Protein AF-A0A964KUC6-F1 (afdb_monomer)

Foldseek 3Di:
DDDDDDDDDDDDDDDPVVVVVVVVVVPDDDDDDDDDPPPPPDDDDDDDDDDDDDDDDDDDDDDDDDDDDDDPDDDADDDQDPDDPVQDDFKDKDFDPPDDDPDDLWTWIWIAGPVRDIDIDIDNDDDDDGHDDDDDPDDDDVPSLPDPPPPDDPQAQADQDQVVLLVVLVQQLVQLEKEWDWDWDDPFFPQTHTQWIKIWGDDLLFTDIHIYGVVRYPNLSVLQLQQPLSYAYQYEPCLVVLLNSCVPVVGFGNHYQYLQLLCQLVLVDNGQDPQNLCCVQNVDHADPPPVPDDSNDPPDDSVNSVNRRVNGRNRSSSCVVSCVVCVVLVNNVVSRVVRNVSSVVNSDDDQQLRQLVVQPPLVVDDQLLNLLSSLLSSVLVVVCNVVRGDSVVLPNSVLSSVCSVPPDPDLVSVCPRPRHDNVSSVPCVVVSSVSSVRSNVDGDDDPPPPPPLPCPDVPLLVVLLLQLQLLCQVSSHDSVSLDDSVLSSVVVSCLPPNDPVDDDPRSCCDDVNVVRGVVLSVCVSVVNWDWDQDCVGPSSIDIGD

Mean predicted aligned error: 16.0 Å

Solvent-accessible surface area (backbone atoms only — not comparable to full-atom values): 33025 Å² total; per-residue (Å²): 135,77,93,82,91,90,86,87,84,85,86,83,83,87,70,66,79,59,54,58,57,57,56,61,68,72,74,76,81,85,91,86,86,89,85,84,80,84,82,77,83,83,79,80,88,82,88,78,84,88,88,86,89,85,90,84,83,85,88,85,83,85,79,83,81,90,77,89,76,94,68,100,64,84,76,89,73,91,74,73,75,96,64,65,94,86,70,87,68,77,57,57,71,44,70,56,91,85,72,83,67,98,83,58,80,58,49,52,35,37,39,43,39,87,87,71,50,75,50,78,48,78,43,77,76,89,80,94,75,87,71,82,91,78,86,79,93,69,73,99,61,94,69,78,68,68,67,82,78,76,91,75,75,75,80,77,50,68,42,62,52,58,70,56,45,53,49,49,31,52,50,28,61,75,51,34,28,33,18,45,44,73,41,63,49,53,85,77,28,51,66,58,46,68,30,34,42,26,37,13,28,68,48,56,92,65,45,50,58,34,37,34,33,51,87,66,25,77,55,58,64,52,52,55,44,41,45,30,80,74,24,37,37,37,27,66,66,45,69,62,56,45,42,47,40,18,67,78,68,72,39,36,50,58,33,46,46,35,53,23,59,45,37,20,68,70,53,63,42,85,74,47,49,68,56,60,50,41,28,72,74,60,70,43,84,65,83,74,86,51,82,90,56,75,59,79,53,79,81,74,50,75,62,47,53,50,49,50,36,54,67,13,55,52,45,46,48,47,46,59,51,49,51,52,55,26,52,79,67,73,40,43,70,52,44,48,51,51,27,43,52,56,27,54,64,30,56,54,81,79,54,42,67,55,48,28,78,74,36,90,70,50,89,79,48,55,61,44,31,38,9,12,33,25,35,41,33,19,50,42,45,53,49,16,59,74,69,37,26,37,50,59,79,73,49,31,64,69,42,49,49,51,43,26,73,55,68,53,90,45,71,68,55,48,54,67,39,73,80,56,52,70,69,48,34,74,74,41,37,69,64,47,46,54,29,32,52,51,9,45,76,59,36,65,89,69,70,87,75,56,74,76,70,68,87,68,71,64,60,57,61,50,52,52,50,48,52,39,47,26,41,18,52,78,63,44,35,63,43,71,82,52,46,49,75,62,53,52,52,52,52,51,42,39,70,76,76,43,61,82,92,57,83,70,98,42,69,37,67,34,75,63,31,16,76,61,36,28,50,62,47,52,36,38,75,71,66,64,34,45,84,41,82,31,86,88,39,97,52,42,41,45,79,47,113

Sequence (545 aa):
MELDHLFRVAVVSHPLARLEREVRMRLERPAAGELDAERLAAQLHRGGRGVRGRRRRAGTPLRLDRRVEEEGRPVECHVPLAIDPFDLHEADVAPRSDEVGEDDDRHRLVARFESGRVCEFVEHTVSVGRIRLSSRRGRNNPRCYRQIVTLIQPQPALVTDPSEVESIAREIRASGWFALDLEFMTEGRYIPELSLVQVGWGDIEVPRVAAVDPLKVDVQPIVDLVGDPEVEVIIHSAQADLALIGGQFSTRGTRVFDTQIAGAFLGWGEQIGYGALVDRLCGIHLDKGAQFTEWSRRPLSEEQIRYALDDVRYLPLAWRTLHKELEERGRLAWVEEECYALAEQWAERTPPEEMYRRVRGWNGLKRRSLGALRAVAAWREIESRRANRPPSWLMNDRTLLELCRRPPQTADEFAAIRGLGEGTAQRYGRVILEAVARGVEGPPEMDENAPHLPNLGQAWPAVLSGIVQARCREADIAARFVATRRDIDDVIAWWLIGDRTQEPPLPLLAGWRRYLAGQDILDWLAGETAVVVDPDTEAGLRINR

Nearest PDB structures (foldseek):
  1yt3-assembly1_A  TM=8.884E-01  e=8.357E-22  Escherichia coli
  4nlc-assembly1_A  TM=6.730E-01  e=4.007E-14  Trypanosoma brucei brucei TREU927
  4nlb-assembly1_A  TM=6.645E-01  e=2.378E-14  Trypanosoma brucei brucei TREU927
  9f7d-assembly1_A-2  TM=8.667E-01  e=7.140E-09  Rhodococcus ruber
  7mpr-assembly2_B  TM=8.218E-01  e=2.749E-07  Brucella melitensis

Secondary structure (DSSP, 8-state):
--------------SHHHHHHHHHHSS---------STT---------------------------------PPP---------TT----EEEEE-TT---TT---EEEEEEETTS-EEEEEESS----------------TTTT---------S--EE--HHHHHHHHHHHHHHTEEEEEEEEE-TT-SS-EEEEEEEEEE-SSSEEEEEE-TTTS--HHHHGGGG-TTSEEEESSTHHHHHHHHHHH-PPPSSEEEHHHHHHHTTS-TT--HHHHHHHHH------TTTTS-TT-SSPPHHHHHHHHHHHHSHHHHHHHHHHHHHHTT-HHHHHHHHHHHHHHTTSPPPGGGGGGGSTTGGG--HHHHHHHHHHHHHHHHHHHHHT--HHHH--HHHHHHHHHS---SHHHHHTSTT--HHHHHHHHHHHHHHHHHHHHS-----TTS------TTHHHHHHHHHHHHHHHHTT--HHHH--HHHHHHHHHHHHHS-TTS----GGGSHHHIIIIIHHHHHHHTTS-EEEE-TTSTTSEEEE-

Radius of gyration: 32.78 Å; Cα contacts (8 Å, |Δi|>4): 696; chains: 1; bounding box: 101×90×71 Å

pLDDT: mean 74.13, std 27.91, range [21.22, 98.62]

Structure (mmCIF, N/CA/C/O backbone):
data_AF-A0A964KUC6-F1
#
_entry.id   AF-A0A964KUC6-F1
#
loop_
_atom_site.group_PDB
_atom_site.id
_atom_site.type_symbol
_atom_site.label_atom_id
_atom_site.label_alt_id
_atom_site.label_comp_id
_atom_site.label_asym_id
_atom_site.label_entity_id
_atom_site.label_seq_id
_atom_site.pdbx_PDB_ins_code
_atom_site.Cartn_x
_atom_site.Cartn_y
_atom_site.Cartn_z
_atom_site.occupancy
_atom_site.B_iso_or_equiv
_atom_site.auth_seq_id
_atom_site.auth_comp_id
_atom_site.auth_asym_id
_atom_site.auth_atom_id
_atom_site.pdbx_PDB_model_num
ATOM 1 N N . MET A 1 1 ? -3.787 -61.571 3.037 1.00 29.44 1 MET A N 1
ATOM 2 C CA . MET A 1 1 ? -3.012 -60.467 3.627 1.00 29.44 1 MET A CA 1
ATOM 3 C C . MET A 1 1 ? -3.430 -59.209 2.882 1.00 29.44 1 MET A C 1
ATOM 5 O O . MET A 1 1 ? -2.848 -58.919 1.849 1.00 29.44 1 MET A O 1
ATOM 9 N N . GLU A 1 2 ? -4.665 -58.741 3.105 1.00 25.22 2 GLU A N 1
ATOM 10 C CA . GLU A 1 2 ? -5.035 -57.741 4.148 1.00 25.22 2 GLU A CA 1
ATOM 11 C C . GLU A 1 2 ? -4.363 -56.394 3.809 1.00 25.22 2 GLU A C 1
ATOM 13 O O . GLU A 1 2 ? -3.142 -56.331 3.823 1.00 25.22 2 GLU A O 1
ATOM 18 N N . LEU A 1 3 ? -5.017 -55.304 3.376 1.00 21.30 3 LEU A N 1
ATOM 19 C CA . LEU A 1 3 ? -6.366 -54.764 3.627 1.00 21.30 3 LEU A CA 1
ATOM 20 C C . LEU A 1 3 ? -6.738 -54.751 5.111 1.00 21.30 3 LEU A C 1
ATOM 22 O O . LEU A 1 3 ? -7.526 -55.581 5.538 1.00 21.30 3 LEU A O 1
ATOM 26 N N . ASP A 1 4 ? -6.179 -53.793 5.857 1.00 22.70 4 ASP A N 1
ATOM 27 C CA . ASP A 1 4 ? -6.908 -53.082 6.911 1.00 22.70 4 ASP A CA 1
ATOM 28 C C . ASP A 1 4 ? -6.177 -51.797 7.352 1.00 22.70 4 ASP A C 1
ATOM 30 O O . ASP A 1 4 ? -4.951 -51.742 7.393 1.00 22.70 4 ASP A O 1
ATOM 34 N N . HIS A 1 5 ? -6.977 -50.782 7.698 1.00 23.53 5 HIS A N 1
ATOM 35 C CA . HIS A 1 5 ? -6.638 -49.483 8.312 1.00 23.53 5 HIS A CA 1
ATOM 36 C C . HIS A 1 5 ? -6.163 -48.318 7.421 1.00 23.53 5 HIS A C 1
ATOM 38 O O . HIS A 1 5 ? -4.984 -47.990 7.365 1.00 23.53 5 HIS A O 1
ATOM 44 N N . LEU A 1 6 ? -7.127 -47.567 6.864 1.00 22.84 6 LEU A N 1
ATOM 45 C CA . LEU A 1 6 ? -7.476 -46.212 7.353 1.00 22.84 6 LEU A CA 1
ATOM 46 C C . LEU A 1 6 ? -8.634 -45.618 6.524 1.00 22.84 6 LEU A C 1
ATOM 48 O O . LEU A 1 6 ? -8.445 -44.923 5.532 1.00 22.84 6 LEU A O 1
ATOM 52 N N . PHE A 1 7 ? -9.859 -45.904 6.974 1.00 21.22 7 PHE A N 1
ATOM 53 C CA . PHE A 1 7 ? -11.097 -45.224 6.589 1.00 21.22 7 PHE A CA 1
ATOM 54 C C . PHE A 1 7 ? -11.615 -44.437 7.799 1.00 21.22 7 PHE A C 1
ATOM 56 O O . PHE A 1 7 ? -11.795 -45.028 8.865 1.00 21.22 7 PHE A O 1
ATOM 63 N N . ARG A 1 8 ? -11.858 -43.133 7.606 1.00 21.38 8 ARG A N 1
ATOM 64 C CA . ARG A 1 8 ? -12.810 -42.207 8.276 1.00 21.38 8 ARG A CA 1
ATOM 65 C C . ARG A 1 8 ? -12.342 -40.800 7.875 1.00 21.38 8 ARG A C 1
ATOM 67 O O . ARG A 1 8 ? -11.329 -40.351 8.380 1.00 21.38 8 ARG A O 1
ATOM 74 N N . VAL A 1 9 ? -12.919 -40.172 6.850 1.00 22.20 9 VAL A N 1
ATOM 75 C CA . VAL A 1 9 ? -14.059 -39.244 6.990 1.00 22.20 9 VAL A CA 1
ATOM 76 C C . VAL A 1 9 ? -15.061 -39.432 5.841 1.00 22.20 9 VAL A C 1
ATOM 78 O O . VAL A 1 9 ? -14.691 -39.646 4.691 1.00 22.20 9 VAL A O 1
ATOM 81 N N . ALA A 1 10 ? -16.345 -39.407 6.196 1.00 23.27 10 ALA A N 1
ATOM 82 C CA . ALA A 1 10 ? -17.481 -39.748 5.356 1.00 23.27 10 ALA A CA 1
ATOM 83 C C . ALA A 1 10 ? -17.838 -38.673 4.315 1.00 23.27 10 ALA A C 1
ATOM 85 O O . ALA A 1 10 ? -17.868 -37.479 4.596 1.00 23.27 10 ALA A O 1
ATOM 86 N N . VAL A 1 11 ? -18.197 -39.167 3.131 1.00 22.00 11 VAL A N 1
ATOM 87 C CA . VAL A 1 11 ? -18.900 -38.488 2.041 1.00 22.00 11 VAL A CA 1
ATOM 88 C C . VAL A 1 11 ? -20.377 -38.322 2.402 1.00 22.00 11 VAL A C 1
ATOM 90 O O . VAL A 1 11 ? -21.022 -39.317 2.727 1.00 22.00 11 VAL A O 1
ATOM 93 N N . VAL A 1 12 ? -20.937 -37.119 2.219 1.00 23.33 12 VAL A N 1
ATOM 94 C CA . VAL A 1 12 ? -22.365 -36.928 1.898 1.00 23.33 12 VAL A CA 1
ATOM 95 C C . VAL A 1 12 ? -22.532 -35.797 0.855 1.00 23.33 12 VAL A C 1
ATOM 97 O O . VAL A 1 12 ? -22.615 -34.626 1.188 1.00 23.33 12 VAL A O 1
ATOM 100 N N . SER A 1 13 ? -22.604 -36.210 -0.417 1.00 25.42 13 SER A N 1
ATOM 101 C CA . SER A 1 13 ? -23.615 -35.825 -1.435 1.00 25.42 13 SER A CA 1
ATOM 102 C C . SER A 1 13 ? -23.717 -34.399 -2.041 1.00 25.42 13 SER A C 1
ATOM 104 O O . SER A 1 13 ? -24.430 -33.544 -1.538 1.00 25.42 13 SER A O 1
ATOM 106 N N . HIS A 1 14 ? -23.180 -34.261 -3.267 1.00 25.75 14 HIS A N 1
ATOM 107 C CA . HIS A 1 14 ? -23.855 -33.857 -4.532 1.00 25.75 14 HIS A CA 1
ATOM 108 C C . HIS A 1 14 ? -24.700 -32.554 -4.642 1.00 25.75 14 HIS A C 1
ATOM 110 O O . HIS A 1 14 ? -25.848 -32.528 -4.200 1.00 25.75 14 HIS A O 1
ATOM 116 N N . PRO A 1 15 ? -24.273 -31.621 -5.530 1.00 27.78 15 PRO A N 1
ATOM 117 C CA . PRO A 1 15 ? -25.195 -30.814 -6.353 1.00 27.78 15 PRO A CA 1
ATOM 118 C C . PRO A 1 15 ? -25.015 -30.959 -7.885 1.00 27.78 15 PRO A C 1
ATOM 120 O O . PRO A 1 15 ? -25.856 -30.483 -8.647 1.00 27.78 15 PRO A O 1
ATOM 123 N N . LEU A 1 16 ? -23.977 -31.648 -8.375 1.00 30.06 16 LEU A N 1
ATOM 124 C CA . LEU A 1 16 ? -23.630 -31.648 -9.811 1.00 30.06 16 LEU A CA 1
ATOM 125 C C . LEU A 1 16 ? -24.612 -32.431 -10.709 1.00 30.06 16 LEU A C 1
ATOM 127 O O . LEU A 1 16 ? -24.919 -31.996 -11.816 1.00 30.06 16 LEU A O 1
ATOM 131 N N . ALA A 1 17 ? -25.218 -33.515 -10.215 1.00 31.97 17 ALA A N 1
ATOM 132 C CA . ALA A 1 17 ? -26.141 -34.337 -11.013 1.00 31.97 17 ALA A CA 1
ATOM 133 C C . ALA A 1 17 ? -27.547 -33.720 -11.216 1.00 31.97 17 ALA A C 1
ATOM 135 O O . ALA A 1 17 ? -28.351 -34.248 -11.994 1.00 31.97 17 ALA A O 1
ATOM 136 N N . ARG A 1 18 ? -27.875 -32.626 -10.508 1.00 31.58 18 ARG A N 1
ATOM 137 C CA . ARG A 1 18 ? -29.154 -31.902 -10.654 1.00 31.58 18 ARG A CA 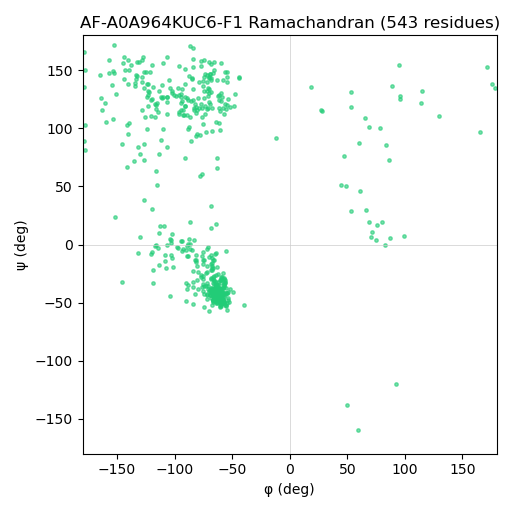1
ATOM 138 C C . ARG A 1 18 ? -29.063 -30.822 -11.737 1.00 31.58 18 ARG A C 1
ATOM 140 O O . ARG A 1 18 ? -30.011 -30.671 -12.502 1.00 31.58 18 ARG A O 1
ATOM 147 N N . LEU A 1 19 ? -27.899 -30.180 -11.869 1.00 31.95 19 LEU A N 1
ATOM 148 C CA . LEU A 1 19 ? -27.632 -29.163 -12.889 1.00 31.95 19 LEU A CA 1
ATOM 149 C C . LEU A 1 19 ? -27.612 -29.764 -14.307 1.00 31.95 19 LEU A C 1
ATOM 151 O O . LEU A 1 19 ? -28.225 -29.218 -15.222 1.00 31.95 19 LEU A O 1
ATOM 155 N N . GLU A 1 20 ? -27.010 -30.946 -14.483 1.00 32.91 20 GLU A N 1
ATOM 156 C CA . GLU A 1 20 ? -26.969 -31.624 -15.790 1.00 32.91 20 GLU A CA 1
ATOM 157 C C . GLU A 1 20 ? -28.355 -32.069 -16.285 1.00 32.91 20 GLU A C 1
ATOM 159 O O . GLU A 1 20 ? -28.623 -32.056 -17.487 1.00 32.91 20 GLU A O 1
ATOM 164 N N . ARG A 1 21 ? -29.279 -32.418 -15.379 1.00 32.03 21 ARG A N 1
ATOM 165 C CA . ARG A 1 21 ? -30.655 -32.796 -15.751 1.00 32.03 21 ARG A CA 1
ATOM 166 C C . ARG A 1 21 ? -31.524 -31.596 -16.131 1.00 32.03 21 ARG A C 1
ATOM 168 O O . ARG A 1 21 ? -32.420 -31.738 -16.960 1.00 32.03 21 ARG A O 1
ATOM 175 N N . GLU A 1 22 ? -31.255 -30.429 -15.558 1.00 32.97 22 GLU A N 1
ATOM 176 C CA . GLU A 1 22 ? -32.034 -29.207 -15.783 1.00 32.97 22 GLU A CA 1
ATOM 177 C C . GLU A 1 22 ? -31.579 -28.456 -17.046 1.00 32.97 22 GLU A C 1
ATOM 179 O O . GLU A 1 22 ? -32.408 -27.921 -17.785 1.00 32.97 22 GLU A O 1
ATOM 184 N N . VAL A 1 23 ? -30.283 -28.533 -17.374 1.00 34.16 23 VAL A N 1
ATOM 185 C CA . VAL A 1 23 ? -29.722 -28.048 -18.647 1.00 34.16 23 VAL A CA 1
ATOM 186 C C . VAL A 1 23 ? -30.148 -28.941 -19.819 1.00 34.16 23 VAL A C 1
ATOM 188 O O . VAL A 1 23 ? -30.515 -28.433 -20.879 1.00 34.16 23 VAL A O 1
ATOM 191 N N . ARG A 1 24 ? -30.218 -30.266 -19.625 1.00 31.72 24 ARG A N 1
ATOM 192 C CA . ARG A 1 24 ? -30.642 -31.204 -20.680 1.00 31.72 24 ARG A CA 1
ATOM 193 C C . ARG A 1 24 ? -32.146 -31.155 -20.985 1.00 31.72 24 ARG A C 1
ATOM 195 O O . ARG A 1 24 ? -32.537 -31.451 -22.105 1.00 31.72 24 ARG A O 1
ATOM 202 N N . MET A 1 25 ? -32.989 -30.722 -20.039 1.00 33.19 25 MET A N 1
ATOM 203 C CA . MET A 1 25 ? -34.431 -30.522 -20.280 1.00 33.19 25 MET A CA 1
ATOM 204 C C . MET A 1 25 ? -34.782 -29.192 -20.968 1.00 33.19 25 MET A C 1
ATOM 206 O O . MET A 1 25 ? -35.896 -29.057 -21.471 1.00 33.19 25 MET A O 1
ATOM 210 N N . ARG A 1 26 ? -33.869 -28.210 -21.015 1.00 33.84 26 ARG A N 1
ATOM 211 C CA . ARG A 1 26 ? -34.127 -26.887 -21.621 1.00 33.84 26 ARG A CA 1
ATOM 212 C C . ARG A 1 26 ? -33.622 -26.725 -23.058 1.00 33.84 26 ARG A C 1
ATOM 214 O O . ARG A 1 26 ? -33.881 -25.684 -23.653 1.00 33.84 26 ARG A O 1
ATOM 221 N N . LEU A 1 27 ? -32.961 -27.734 -23.630 1.00 31.56 27 LEU A N 1
ATOM 222 C CA . LEU A 1 27 ? -32.338 -27.648 -24.961 1.00 31.56 27 LEU A CA 1
ATOM 223 C C . LEU A 1 27 ? -32.961 -28.549 -26.043 1.00 31.56 27 LEU A C 1
ATOM 225 O O . LEU A 1 27 ? -32.443 -28.598 -27.153 1.00 31.56 27 LEU A O 1
ATOM 229 N N . GLU A 1 28 ? -34.109 -29.187 -25.795 1.00 31.33 28 GLU A N 1
ATOM 230 C CA . GLU A 1 28 ? -34.818 -29.966 -26.825 1.00 31.33 28 GLU A CA 1
ATOM 231 C C . GLU A 1 28 ? -36.320 -29.636 -26.888 1.00 31.33 28 GLU A C 1
ATOM 233 O O . GLU A 1 28 ? -37.143 -30.357 -26.329 1.00 31.33 28 GLU A O 1
ATOM 238 N N . ARG A 1 29 ? -36.699 -28.573 -27.618 1.00 31.30 29 ARG A N 1
ATOM 239 C CA . ARG A 1 29 ? -37.968 -28.516 -28.380 1.00 31.30 29 ARG A CA 1
ATOM 240 C C . ARG A 1 29 ? -37.848 -27.600 -29.613 1.00 31.30 29 ARG A C 1
ATOM 242 O O . ARG A 1 29 ? -37.441 -26.452 -29.454 1.00 31.30 29 ARG A O 1
ATOM 249 N N . PRO A 1 30 ? -38.239 -28.063 -30.818 1.00 30.89 30 PRO A N 1
ATOM 250 C CA . PRO A 1 30 ? -38.315 -27.235 -32.019 1.00 30.89 30 PRO A CA 1
ATOM 251 C C . PRO A 1 30 ? -39.645 -26.463 -32.117 1.00 30.89 30 PRO A C 1
ATOM 253 O O . PRO A 1 30 ? -40.648 -26.821 -31.498 1.00 30.89 30 PRO A O 1
ATOM 256 N N . ALA A 1 31 ? -39.624 -25.399 -32.920 1.00 33.69 31 ALA A N 1
ATOM 257 C CA . ALA A 1 31 ? -40.726 -24.486 -33.219 1.00 33.69 31 ALA A CA 1
ATOM 258 C C . ALA A 1 31 ? -41.887 -25.121 -34.017 1.00 33.69 31 ALA A C 1
ATOM 260 O O . ALA A 1 31 ? -41.629 -25.941 -34.893 1.00 33.69 31 ALA A O 1
ATOM 261 N N . ALA A 1 32 ? -43.129 -24.664 -33.770 1.00 27.91 32 ALA A N 1
ATOM 262 C CA . ALA A 1 32 ? -44.198 -24.425 -34.765 1.00 27.91 32 ALA A CA 1
ATOM 263 C C . ALA A 1 32 ? -45.529 -23.990 -34.098 1.00 27.91 32 ALA A C 1
ATOM 265 O O . ALA A 1 32 ? -45.952 -24.616 -33.128 1.00 27.91 32 ALA A O 1
ATOM 266 N N . GLY A 1 33 ? -46.227 -23.002 -34.683 1.00 28.25 33 GLY A N 1
ATOM 267 C CA . GLY A 1 33 ? -47.695 -22.869 -34.587 1.00 28.25 33 GLY A CA 1
ATOM 268 C C . GLY A 1 33 ? -48.249 -21.500 -34.168 1.00 28.25 33 GLY A C 1
ATOM 269 O O . GLY A 1 33 ? -48.119 -21.106 -33.017 1.00 28.25 33 GLY A O 1
ATOM 270 N N . GLU A 1 34 ? -48.901 -20.817 -35.111 1.00 28.23 34 GLU A N 1
ATOM 271 C CA . GLU A 1 34 ? -49.606 -19.527 -35.024 1.00 28.23 34 GLU A CA 1
ATOM 272 C C . GLU A 1 34 ? -50.767 -19.492 -34.008 1.00 28.23 34 GLU A C 1
ATOM 274 O O . GLU A 1 34 ? -51.383 -20.525 -33.757 1.00 28.23 34 GLU A O 1
ATOM 279 N N . LEU A 1 35 ? -51.123 -18.290 -33.514 1.00 26.59 35 LEU A N 1
ATOM 280 C CA . LEU A 1 35 ? -52.506 -17.761 -33.486 1.00 26.59 35 LEU A CA 1
ATOM 281 C C . LEU A 1 35 ? -52.569 -16.326 -32.904 1.00 26.59 35 LEU A C 1
ATOM 283 O O . LEU A 1 35 ? -52.504 -16.107 -31.699 1.00 26.59 35 LEU A O 1
ATOM 287 N N . ASP A 1 36 ? -52.715 -15.371 -33.825 1.00 28.52 36 ASP A N 1
ATOM 288 C CA . ASP A 1 36 ? -53.751 -14.323 -33.847 1.00 28.52 36 ASP A CA 1
ATOM 289 C C . ASP A 1 36 ? -53.854 -13.319 -32.670 1.00 28.52 36 ASP A C 1
ATOM 291 O O . ASP A 1 36 ? -54.658 -13.463 -31.749 1.00 28.52 36 ASP A O 1
ATOM 295 N N . ALA A 1 37 ? -53.089 -12.221 -32.764 1.00 27.67 37 ALA A N 1
ATOM 296 C CA . ALA A 1 37 ? -53.232 -11.020 -31.928 1.00 27.67 37 ALA A CA 1
ATOM 297 C C . ALA A 1 37 ? -53.714 -9.779 -32.719 1.00 27.67 37 ALA A C 1
ATOM 299 O O . ALA A 1 37 ? -53.647 -8.660 -32.211 1.00 27.67 37 ALA A O 1
ATOM 300 N N . GLU A 1 38 ? -54.254 -9.961 -33.933 1.00 29.58 38 GLU A N 1
ATOM 301 C CA . GLU A 1 38 ? -54.904 -8.888 -34.713 1.00 29.58 38 GLU A CA 1
ATOM 302 C C . GLU A 1 38 ? -56.402 -8.731 -34.396 1.00 29.58 38 GLU A C 1
ATOM 304 O O . GLU A 1 38 ? -57.088 -7.873 -34.951 1.00 29.58 38 GLU A O 1
ATOM 309 N N . ARG A 1 39 ? -56.919 -9.485 -33.418 1.00 29.17 39 ARG A N 1
ATOM 310 C CA . ARG A 1 39 ? -58.331 -9.441 -33.007 1.00 29.17 39 ARG A CA 1
ATOM 311 C C . ARG A 1 39 ? -58.628 -8.817 -31.647 1.00 29.17 39 ARG A C 1
ATOM 313 O O . ARG A 1 39 ? -59.751 -8.942 -31.164 1.00 29.17 39 ARG A O 1
ATOM 320 N N . LEU A 1 40 ? -57.688 -8.073 -31.059 1.00 28.59 40 LEU A N 1
ATOM 321 C CA . LEU A 1 40 ? -57.959 -7.291 -29.843 1.00 28.59 40 LEU A CA 1
ATOM 322 C C . LEU A 1 40 ? -57.593 -5.806 -29.963 1.00 28.59 40 LEU A C 1
ATOM 324 O O . LEU A 1 40 ? -57.161 -5.169 -29.008 1.00 28.59 40 LEU A O 1
ATOM 328 N N . ALA A 1 41 ? -57.843 -5.232 -31.138 1.00 26.25 41 ALA A N 1
ATOM 329 C CA . ALA A 1 41 ? -58.015 -3.797 -31.314 1.00 26.25 41 ALA A CA 1
ATOM 330 C C . ALA A 1 41 ? -59.464 -3.498 -31.726 1.00 26.25 41 ALA A C 1
ATOM 332 O O . ALA A 1 41 ? -59.724 -3.272 -32.898 1.00 26.25 41 ALA A O 1
ATOM 333 N N . ALA A 1 42 ? -60.415 -3.510 -30.782 1.00 25.05 42 ALA A N 1
ATOM 334 C CA . ALA A 1 42 ? -61.688 -2.780 -30.909 1.00 25.05 42 ALA A CA 1
ATOM 335 C C . ALA A 1 42 ? -62.560 -2.934 -29.655 1.00 25.05 42 ALA A C 1
ATOM 337 O O . ALA A 1 42 ? -63.518 -3.698 -29.656 1.00 25.05 42 ALA A O 1
ATOM 338 N N . GLN A 1 43 ? -62.291 -2.157 -28.604 1.00 25.98 43 GLN A N 1
ATOM 339 C CA . GLN A 1 43 ? -63.357 -1.670 -27.726 1.00 25.98 43 GLN A CA 1
ATOM 340 C C . GLN A 1 43 ? -62.884 -0.434 -26.943 1.00 25.98 43 GLN A C 1
ATOM 342 O O . GLN A 1 43 ? -62.148 -0.530 -25.973 1.00 25.98 43 GLN A O 1
ATOM 347 N N . LEU A 1 44 ? -63.405 0.715 -27.395 1.00 26.36 44 LEU A N 1
ATOM 348 C CA . LEU A 1 44 ? -63.749 1.908 -26.609 1.00 26.36 44 LEU A CA 1
ATOM 349 C C . LEU A 1 44 ? -62.565 2.827 -26.211 1.00 26.36 44 LEU A C 1
ATOM 351 O O . LEU A 1 44 ? -61.762 2.505 -25.352 1.00 26.36 44 LEU A O 1
ATOM 355 N N . HIS A 1 45 ? -62.317 3.952 -26.906 1.00 25.53 45 HIS A N 1
ATOM 356 C CA . HIS A 1 45 ? -63.005 5.261 -26.756 1.00 25.53 45 HIS A CA 1
ATOM 357 C C . HIS A 1 45 ? -63.013 5.766 -25.297 1.00 25.53 45 HIS A C 1
ATOM 359 O O . HIS A 1 45 ? -63.457 5.046 -24.422 1.00 25.53 45 HIS A O 1
ATOM 365 N N . ARG A 1 46 ? -62.668 7.005 -24.923 1.00 25.50 46 ARG A N 1
ATOM 366 C CA . ARG A 1 46 ? -62.514 8.304 -25.605 1.00 25.50 46 ARG A CA 1
ATOM 367 C C . ARG A 1 46 ? -62.023 9.321 -24.552 1.00 25.50 46 ARG A C 1
ATOM 369 O O . ARG A 1 46 ? -62.491 9.274 -23.423 1.00 25.50 46 ARG A O 1
ATOM 376 N N . GLY A 1 47 ? -61.261 10.326 -24.996 1.00 25.41 47 GLY A N 1
ATOM 377 C CA . GLY A 1 47 ? -61.194 11.675 -24.397 1.00 25.41 47 GLY A CA 1
ATOM 378 C C . GLY A 1 47 ? -60.146 11.861 -23.290 1.00 25.41 47 GLY A C 1
ATOM 379 O O . GLY A 1 47 ? -60.010 11.026 -22.418 1.00 25.41 47 GLY A O 1
ATOM 380 N N . GLY A 1 48 ? -59.358 12.932 -23.230 1.00 24.86 48 GLY A N 1
ATOM 381 C CA . GLY A 1 48 ? -59.253 14.148 -24.030 1.00 24.86 48 GLY A CA 1
ATOM 382 C C . GLY A 1 48 ? -58.278 15.125 -23.339 1.00 24.86 48 GLY A C 1
ATOM 383 O O . GLY A 1 48 ? -58.105 15.044 -22.132 1.00 24.86 48 GLY A O 1
ATOM 384 N N . ARG A 1 49 ? -57.636 15.996 -24.140 1.00 27.11 49 ARG A N 1
ATOM 385 C CA . ARG A 1 49 ? -57.106 17.365 -23.867 1.00 27.11 49 ARG A CA 1
ATOM 386 C C . ARG A 1 49 ? -56.693 17.671 -22.405 1.00 27.11 49 ARG A C 1
ATOM 388 O O . ARG A 1 49 ? -57.539 17.719 -21.532 1.00 27.11 49 ARG A O 1
ATOM 395 N N . GLY A 1 50 ? -55.427 17.932 -22.066 1.00 23.73 50 GLY A N 1
ATOM 396 C CA . GLY A 1 50 ? -54.624 19.099 -22.464 1.00 23.73 50 GLY A CA 1
ATOM 397 C C . GLY A 1 50 ? -54.664 20.191 -21.376 1.00 23.73 50 GLY A C 1
ATOM 398 O O . GLY A 1 50 ? -55.756 20.551 -20.975 1.00 23.73 50 GLY A O 1
ATOM 399 N N . VAL A 1 51 ? -53.509 20.705 -20.913 1.00 25.84 51 VAL A N 1
ATOM 400 C CA . VAL A 1 51 ? -53.249 22.101 -20.454 1.00 25.84 51 VAL A CA 1
ATOM 401 C C . VAL A 1 51 ? -51.771 22.248 -20.038 1.00 25.84 51 VAL A C 1
ATOM 403 O O . VAL A 1 51 ? -51.199 21.400 -19.359 1.00 25.84 51 VAL A O 1
ATOM 406 N N . ARG A 1 52 ? -51.155 23.356 -20.473 1.00 24.38 52 ARG A N 1
ATOM 407 C CA . ARG A 1 52 ? -49.800 23.824 -20.141 1.00 24.38 52 ARG A CA 1
ATOM 408 C C . ARG A 1 52 ? -49.777 24.628 -18.827 1.00 24.38 52 ARG A C 1
ATOM 410 O O . ARG A 1 52 ? -50.599 25.519 -18.659 1.00 24.38 52 ARG A O 1
ATOM 417 N N . GLY A 1 53 ? -48.699 24.458 -18.053 1.00 22.97 53 GLY A N 1
ATOM 418 C CA . GLY A 1 53 ? -47.895 25.557 -17.486 1.00 22.97 53 GLY A CA 1
ATOM 419 C C . GLY A 1 53 ? -48.180 26.046 -16.055 1.00 22.97 53 GLY A C 1
ATOM 420 O O . GLY A 1 53 ? -49.252 26.567 -15.780 1.00 22.97 53 GLY A O 1
ATOM 421 N N . ARG A 1 54 ? -47.141 26.052 -15.199 1.00 25.66 54 ARG A N 1
ATOM 422 C CA . ARG A 1 54 ? -46.554 27.263 -14.565 1.00 25.66 54 ARG A CA 1
ATOM 423 C C . ARG A 1 54 ? -45.408 26.919 -13.597 1.00 25.66 54 ARG A C 1
ATOM 425 O O . ARG A 1 54 ? -45.536 26.052 -12.745 1.00 25.66 54 ARG A O 1
ATOM 432 N N . ARG A 1 55 ? -44.312 27.682 -13.699 1.00 28.33 55 ARG A N 1
ATOM 433 C CA . ARG A 1 55 ? -43.275 27.841 -12.662 1.00 28.33 55 ARG A CA 1
ATOM 434 C C . ARG A 1 55 ? -43.846 28.614 -11.462 1.00 28.33 55 ARG A C 1
ATOM 436 O O . ARG A 1 55 ? -44.494 29.637 -11.683 1.00 28.33 55 ARG A O 1
ATOM 443 N N . ARG A 1 56 ? -43.485 28.236 -10.229 1.00 26.66 56 ARG A N 1
ATOM 444 C CA . ARG A 1 56 ? -43.375 29.154 -9.074 1.00 26.66 56 ARG A CA 1
ATOM 445 C C . ARG A 1 56 ? -42.208 28.763 -8.157 1.00 26.66 56 ARG A C 1
ATOM 447 O O . ARG A 1 56 ? -41.906 27.587 -7.999 1.00 26.66 56 ARG A O 1
ATOM 454 N N . ARG A 1 57 ? -41.542 29.801 -7.637 1.00 24.31 57 ARG A N 1
ATOM 455 C CA . ARG A 1 57 ? -40.392 29.812 -6.718 1.00 24.31 57 ARG A CA 1
ATOM 456 C C . ARG A 1 57 ? -40.831 29.675 -5.247 1.00 24.31 57 ARG A C 1
ATOM 458 O O . ARG A 1 57 ? -41.916 30.128 -4.907 1.00 24.31 57 ARG A O 1
ATOM 465 N N . ALA A 1 58 ? -39.911 29.111 -4.458 1.00 25.67 58 ALA A N 1
ATOM 466 C CA . ALA A 1 58 ? -39.537 29.303 -3.046 1.00 25.67 58 ALA A CA 1
ATOM 467 C C . ALA A 1 58 ? -40.481 29.989 -2.029 1.00 25.67 58 ALA A C 1
ATOM 469 O O . ALA A 1 58 ? -40.907 31.123 -2.232 1.00 25.67 58 ALA A O 1
ATOM 470 N N . GLY A 1 59 ? -40.566 29.360 -0.845 1.00 24.16 59 GLY A N 1
ATOM 471 C CA . GLY A 1 59 ? -40.557 30.044 0.456 1.00 24.16 59 GLY A CA 1
ATOM 472 C C . GLY A 1 59 ? -41.837 29.962 1.293 1.00 24.16 59 GLY A C 1
ATOM 473 O O . GLY A 1 59 ? -42.847 30.532 0.896 1.00 24.16 59 GLY A O 1
ATOM 474 N N . THR A 1 60 ? -41.703 29.415 2.514 1.00 23.08 60 THR A N 1
ATOM 475 C CA . THR A 1 60 ? -42.532 29.588 3.745 1.00 23.08 60 THR A CA 1
ATOM 476 C C . THR A 1 60 ? -43.278 28.314 4.223 1.00 23.08 60 THR A C 1
ATOM 478 O O . THR A 1 60 ? -43.873 27.624 3.395 1.00 23.08 60 THR A O 1
ATOM 481 N N . PRO A 1 61 ? -43.205 27.955 5.531 1.00 23.67 61 PRO A N 1
ATOM 482 C CA . PRO A 1 61 ? -43.413 26.590 6.023 1.00 23.67 61 PRO A CA 1
ATOM 483 C C . PRO A 1 61 ? -44.883 26.261 6.315 1.00 23.67 61 PRO A C 1
ATOM 485 O O . PRO A 1 61 ? -45.645 27.097 6.799 1.00 23.67 61 PRO A O 1
ATOM 488 N N . LEU A 1 62 ? -45.263 25.007 6.066 1.00 21.55 62 LEU A N 1
ATOM 489 C CA . LEU A 1 62 ? -46.555 24.455 6.468 1.00 21.55 62 LEU A CA 1
ATOM 490 C C . LEU A 1 62 ? -46.542 24.156 7.974 1.00 21.55 62 LEU A C 1
ATOM 492 O O . LEU A 1 62 ? -45.869 23.234 8.428 1.00 21.55 62 LEU A O 1
ATOM 496 N N . ARG A 1 63 ? -47.307 24.946 8.738 1.00 21.34 63 ARG A N 1
ATOM 497 C CA . ARG A 1 63 ? -47.821 24.568 10.062 1.00 21.34 63 ARG A CA 1
ATOM 498 C C . ARG A 1 63 ? -48.715 23.335 9.900 1.00 21.34 63 ARG A C 1
ATOM 500 O O . ARG A 1 63 ? -49.637 23.369 9.088 1.00 21.34 63 ARG A O 1
ATOM 507 N N . LEU A 1 64 ? -48.467 22.288 10.682 1.00 25.06 64 LEU A N 1
ATOM 508 C CA . LEU A 1 64 ? -49.408 21.183 10.856 1.00 25.06 64 LEU A CA 1
ATOM 509 C C . LEU A 1 64 ? -50.438 21.583 11.916 1.00 25.06 64 LEU A C 1
ATOM 511 O O . LEU A 1 64 ? -50.093 21.842 13.068 1.00 25.06 64 LEU A O 1
ATOM 515 N N . ASP A 1 65 ? -51.690 21.682 11.483 1.00 21.97 65 ASP A N 1
ATOM 516 C CA . ASP A 1 65 ? -52.851 21.914 12.335 1.00 21.97 65 ASP A CA 1
ATOM 517 C C . ASP A 1 65 ? -53.156 20.648 13.151 1.00 21.97 65 ASP A C 1
ATOM 519 O O . ASP A 1 65 ? -53.210 19.540 12.610 1.00 21.97 65 ASP A O 1
ATOM 523 N N . ARG A 1 66 ? -53.358 20.815 14.461 1.00 30.95 66 ARG A N 1
ATOM 524 C CA . ARG A 1 66 ? -53.805 19.756 15.373 1.00 30.95 66 ARG A CA 1
ATOM 525 C C . ARG A 1 66 ? -55.305 19.523 15.182 1.00 30.95 66 ARG A C 1
ATOM 527 O O . ARG A 1 66 ? -56.107 20.383 15.534 1.00 30.95 66 ARG A O 1
ATOM 534 N N . ARG A 1 67 ? -55.685 18.318 14.756 1.00 22.41 67 ARG A N 1
ATOM 535 C CA . ARG A 1 67 ? -56.941 17.673 15.168 1.00 22.41 67 ARG A CA 1
ATOM 536 C C . ARG A 1 67 ? -56.685 16.190 15.402 1.00 22.41 67 ARG A C 1
ATOM 538 O O . ARG A 1 67 ? -56.520 15.427 14.459 1.00 22.41 67 ARG A O 1
ATOM 545 N N . VAL A 1 68 ? -56.628 15.826 16.677 1.00 29.62 68 VAL A N 1
ATOM 546 C CA . VAL A 1 68 ? -56.815 14.455 17.146 1.00 29.62 68 VAL A CA 1
ATOM 547 C C . VAL A 1 68 ? -58.314 14.326 17.393 1.00 29.62 68 VAL A C 1
ATOM 549 O O . VAL A 1 68 ? -58.838 14.998 18.277 1.00 29.62 68 VAL A O 1
ATOM 552 N N . GLU A 1 69 ? -59.002 13.534 16.579 1.00 26.25 69 GLU A N 1
ATOM 553 C CA . GLU A 1 69 ? -60.302 12.973 16.949 1.00 26.25 69 GLU A CA 1
ATOM 554 C C . GLU A 1 69 ? -60.078 11.488 17.235 1.00 26.25 69 GLU A C 1
ATOM 556 O O . GLU A 1 69 ? -59.506 10.755 16.426 1.00 26.25 69 GLU A O 1
ATOM 561 N N . GLU A 1 70 ? -60.451 11.110 18.455 1.00 36.91 70 GLU A N 1
ATOM 562 C CA . GLU A 1 70 ? -60.467 9.757 18.990 1.00 36.91 70 GLU A CA 1
ATOM 563 C C . GLU A 1 70 ? -61.297 8.841 18.092 1.00 36.91 70 GLU A C 1
ATOM 565 O O . GLU A 1 70 ? -62.502 9.013 17.981 1.00 36.91 70 GLU A O 1
ATOM 570 N N . GLU A 1 71 ? -60.670 7.832 17.495 1.00 26.94 71 GLU A N 1
ATOM 571 C CA . GLU A 1 71 ? -61.327 6.584 17.106 1.00 26.94 71 GLU A CA 1
ATOM 572 C C . GLU A 1 71 ? -60.228 5.551 16.840 1.00 26.94 71 GLU A C 1
ATOM 574 O O . GLU A 1 71 ? -59.298 5.817 16.079 1.00 26.94 71 GLU A O 1
ATOM 579 N N . GLY A 1 72 ? -60.310 4.391 17.501 1.00 29.81 72 GLY A N 1
ATOM 580 C CA . GLY A 1 72 ? -59.299 3.325 17.534 1.00 29.81 72 GLY A CA 1
ATOM 581 C C . GLY A 1 72 ? -58.999 2.663 16.186 1.00 29.81 72 GLY A C 1
ATOM 582 O O . GLY A 1 72 ? -59.255 1.475 15.993 1.00 29.81 72 GLY A O 1
ATOM 583 N N . ARG A 1 73 ? -58.428 3.419 15.249 1.00 25.08 73 ARG A N 1
ATOM 584 C CA . ARG A 1 73 ? -57.843 2.908 14.013 1.00 25.08 73 ARG A CA 1
ATOM 585 C C . ARG A 1 73 ? -56.357 2.623 14.241 1.00 25.08 73 ARG A C 1
ATOM 587 O O . ARG A 1 73 ? -55.685 3.434 14.875 1.00 25.08 73 ARG A O 1
ATOM 594 N N . PRO A 1 74 ? -55.830 1.497 13.731 1.00 26.77 74 PRO A N 1
ATOM 595 C CA . PRO A 1 74 ? -54.404 1.218 13.805 1.00 26.77 74 PRO A CA 1
ATOM 596 C C . PRO A 1 74 ? -53.629 2.335 13.099 1.00 26.77 74 PRO A C 1
ATOM 598 O O . PRO A 1 74 ? -53.922 2.674 11.951 1.00 26.77 74 PRO A O 1
ATOM 601 N N . VAL A 1 75 ? -52.656 2.911 13.802 1.00 29.19 75 VAL A N 1
ATOM 602 C CA . VAL A 1 75 ? -51.692 3.847 13.224 1.00 29.19 75 VAL A CA 1
ATOM 603 C C . VAL A 1 75 ? -50.723 3.022 12.377 1.00 29.19 75 VAL A C 1
ATOM 605 O O . VAL A 1 75 ? -50.063 2.116 12.885 1.00 29.19 75 VAL A O 1
ATOM 608 N N . GLU A 1 76 ? -50.660 3.287 11.072 1.00 27.11 76 GLU A N 1
ATOM 609 C CA . GLU A 1 76 ? -49.608 2.726 10.220 1.00 27.11 76 GLU A CA 1
ATOM 610 C C . GLU A 1 76 ? -48.286 3.433 10.546 1.00 27.11 76 GLU A C 1
ATOM 612 O O . GLU A 1 76 ? -48.007 4.522 10.047 1.00 27.11 76 GLU A O 1
ATOM 617 N N . CYS A 1 77 ? -47.468 2.811 11.396 1.00 27.97 77 CYS A N 1
ATOM 618 C CA . CYS A 1 77 ? -46.078 3.210 11.593 1.00 27.97 77 CYS A CA 1
ATOM 619 C C . CYS A 1 77 ? -45.184 2.483 10.583 1.00 27.97 77 CYS A C 1
ATOM 621 O O . CYS A 1 77 ? -45.155 1.252 10.518 1.00 27.97 77 CYS A O 1
ATOM 623 N N . HIS A 1 78 ? -44.424 3.247 9.800 1.00 29.98 78 HIS A N 1
ATOM 624 C CA . HIS A 1 78 ? -43.365 2.706 8.956 1.00 29.98 78 HIS A CA 1
ATOM 625 C C . HIS A 1 78 ? -42.117 2.469 9.809 1.00 29.98 78 HIS A C 1
ATOM 627 O O . HIS A 1 78 ? -41.330 3.384 10.030 1.00 29.98 78 HIS A O 1
ATOM 633 N N . VAL A 1 79 ? -41.948 1.241 10.294 1.00 28.89 79 VAL A N 1
ATOM 634 C CA . VAL A 1 79 ? -40.723 0.815 10.981 1.00 28.89 79 VAL A CA 1
ATOM 635 C C . VAL A 1 79 ? -39.714 0.341 9.924 1.00 28.89 79 VAL A C 1
ATOM 637 O O . VAL A 1 79 ? -40.061 -0.538 9.128 1.00 28.89 79 VAL A O 1
ATOM 640 N N . PRO A 1 80 ? -38.492 0.900 9.858 1.00 27.67 80 PRO A N 1
ATOM 641 C CA . PRO A 1 80 ? -37.446 0.372 8.992 1.00 27.67 80 PRO A CA 1
ATOM 642 C C . PRO A 1 80 ? -36.967 -0.964 9.570 1.00 27.67 80 PRO A C 1
ATOM 644 O O . PRO A 1 80 ? -36.489 -1.031 10.698 1.00 27.67 80 PRO A O 1
ATOM 647 N N . LEU A 1 81 ? -37.142 -2.045 8.815 1.00 31.88 81 LEU A N 1
ATOM 648 C CA . LEU A 1 81 ? -36.784 -3.393 9.246 1.00 31.88 81 LEU A CA 1
ATOM 649 C C . LEU A 1 81 ? -35.643 -3.930 8.385 1.00 31.88 81 LEU A C 1
ATOM 651 O O . LEU A 1 81 ? -35.834 -4.210 7.203 1.00 31.88 81 LEU A O 1
ATOM 655 N N . ALA A 1 82 ? -34.482 -4.129 9.008 1.00 34.41 82 ALA A N 1
ATOM 656 C CA . ALA A 1 82 ? -33.598 -5.228 8.647 1.00 34.41 82 ALA A CA 1
ATOM 657 C C . ALA A 1 82 ? -34.136 -6.485 9.341 1.00 34.41 82 ALA A C 1
ATOM 659 O O . ALA A 1 82 ? -33.852 -6.736 10.508 1.00 34.41 82 ALA A O 1
ATOM 660 N N . ILE A 1 83 ? -34.975 -7.242 8.638 1.00 31.98 83 ILE A N 1
ATOM 661 C CA . ILE A 1 83 ? -35.304 -8.619 9.012 1.00 31.98 83 ILE A CA 1
ATOM 662 C C . ILE A 1 83 ? -35.024 -9.468 7.780 1.00 31.98 83 ILE A C 1
ATOM 664 O O . ILE A 1 83 ? -35.405 -9.109 6.662 1.00 31.98 83 ILE A O 1
ATOM 668 N N . ASP A 1 84 ? -34.361 -10.595 8.000 1.00 32.41 84 ASP A N 1
ATOM 669 C CA . ASP A 1 84 ? -34.405 -11.730 7.093 1.00 32.41 84 ASP A CA 1
ATOM 670 C C . ASP A 1 84 ? -35.880 -12.019 6.709 1.00 32.41 84 ASP A C 1
ATOM 672 O O . ASP A 1 84 ? -36.737 -12.100 7.594 1.00 32.41 84 ASP A O 1
ATOM 676 N N . PRO A 1 85 ? -36.243 -12.161 5.420 1.00 34.25 85 PRO A N 1
ATOM 677 C CA . PRO A 1 85 ? -37.618 -12.465 5.012 1.00 34.25 85 PRO A CA 1
ATOM 678 C C . PRO A 1 85 ? -38.229 -13.738 5.639 1.00 34.25 85 PRO A C 1
ATOM 680 O O . PRO A 1 85 ? -39.420 -13.978 5.429 1.00 34.25 85 PRO A O 1
ATOM 683 N N . PHE A 1 86 ? -37.469 -14.528 6.404 1.00 34.25 86 PHE A N 1
ATOM 684 C CA . PHE A 1 86 ? -37.946 -15.704 7.132 1.00 34.25 86 PHE A CA 1
ATOM 685 C C . PHE A 1 86 ? -38.395 -15.476 8.592 1.00 34.25 86 PHE A C 1
ATOM 687 O O . PHE A 1 86 ? -38.946 -16.411 9.164 1.00 34.25 86 PHE A O 1
ATOM 694 N N . ASP A 1 87 ? -38.263 -14.272 9.169 1.00 31.67 87 ASP A N 1
ATOM 695 C CA . ASP A 1 87 ? -38.500 -14.029 10.615 1.00 31.67 87 ASP A CA 1
ATOM 696 C C . ASP A 1 87 ? -39.628 -13.008 10.925 1.00 31.67 87 ASP A C 1
ATOM 698 O O . ASP A 1 87 ? -39.604 -12.279 11.916 1.00 31.67 87 ASP A O 1
ATOM 702 N N . LEU A 1 88 ? -40.648 -12.915 10.062 1.00 34.69 88 LEU A N 1
ATOM 703 C CA . LEU A 1 88 ? -41.775 -11.980 10.220 1.00 34.69 88 LEU A CA 1
ATOM 704 C C . LEU A 1 88 ? -42.958 -12.585 10.992 1.00 34.69 88 LEU A C 1
ATOM 706 O O . LEU A 1 88 ? -44.006 -12.840 10.396 1.00 34.69 88 LEU A O 1
ATOM 710 N N . HIS A 1 89 ? -42.842 -12.727 12.313 1.00 39.88 89 HIS A N 1
ATOM 711 C CA . HIS A 1 89 ? -43.999 -12.921 13.201 1.00 39.88 89 HIS A CA 1
ATOM 712 C C . HIS A 1 89 ? -43.941 -11.962 14.413 1.00 39.88 89 HIS A C 1
ATOM 714 O O . HIS A 1 89 ? -42.915 -11.343 14.665 1.00 39.88 89 HIS A O 1
ATOM 720 N N . GLU A 1 90 ? -45.106 -11.703 15.019 1.00 36.66 90 GLU A N 1
ATOM 721 C CA . GLU A 1 90 ? -45.485 -10.523 15.827 1.00 36.66 90 GLU A CA 1
ATOM 722 C C . GLU A 1 90 ? -44.435 -10.037 16.864 1.00 36.66 90 GLU A C 1
ATOM 724 O O . GLU A 1 90 ? -43.755 -10.835 17.499 1.00 36.66 90 GLU A O 1
ATOM 729 N N . ALA A 1 91 ? -44.328 -8.715 17.079 1.00 39.19 91 ALA A N 1
ATOM 730 C CA . ALA A 1 91 ? -43.489 -8.116 18.127 1.00 39.19 91 ALA A CA 1
ATOM 731 C C . ALA A 1 91 ? -44.342 -7.306 19.116 1.00 39.19 91 ALA A C 1
ATOM 733 O O . ALA A 1 91 ? -45.193 -6.514 18.697 1.00 39.19 91 ALA A O 1
ATOM 734 N N . ASP A 1 92 ? -44.080 -7.472 20.414 1.00 33.69 92 ASP A N 1
ATOM 735 C CA . ASP A 1 92 ? -44.719 -6.697 21.479 1.00 33.69 92 ASP A CA 1
ATOM 736 C C . ASP A 1 92 ? -43.843 -5.488 21.839 1.00 33.69 92 ASP A C 1
ATOM 738 O O . ASP A 1 92 ? -42.664 -5.618 22.186 1.00 33.69 92 ASP A O 1
ATOM 742 N N . VAL A 1 93 ? -44.429 -4.292 21.749 1.00 36.84 93 VAL A N 1
ATOM 743 C CA . VAL A 1 93 ? -43.773 -3.019 22.074 1.00 36.84 93 VAL A CA 1
ATOM 744 C C . VAL A 1 93 ? -44.397 -2.455 23.343 1.00 36.84 93 VAL A C 1
ATOM 746 O O . VAL A 1 93 ? -45.615 -2.288 23.415 1.00 36.84 93 VAL A O 1
ATOM 749 N N . ALA A 1 94 ? -43.564 -2.136 24.334 1.00 34.06 94 ALA A N 1
ATOM 750 C CA . ALA A 1 94 ? -44.006 -1.534 25.588 1.00 34.06 94 ALA A CA 1
ATOM 751 C C . ALA A 1 94 ? -43.117 -0.340 25.987 1.00 34.06 94 ALA A C 1
ATOM 753 O O . ALA A 1 94 ? -41.907 -0.357 25.733 1.00 34.06 94 ALA A O 1
ATOM 754 N N . PRO A 1 95 ? -43.685 0.702 26.624 1.00 36.62 95 PRO A N 1
ATOM 755 C CA . PRO A 1 95 ? -42.893 1.748 27.263 1.00 36.62 95 PRO A CA 1
ATOM 756 C C . PRO A 1 95 ? -42.060 1.164 28.410 1.00 36.62 95 PRO A C 1
ATOM 758 O O . PRO A 1 95 ? -42.522 0.293 29.149 1.00 36.62 95 PRO A O 1
ATOM 761 N N . ARG A 1 96 ? -40.820 1.641 28.563 1.00 37.59 96 ARG A N 1
ATOM 762 C CA . ARG A 1 96 ? -39.949 1.234 29.672 1.00 37.59 96 ARG A CA 1
ATOM 763 C C . ARG A 1 96 ? -40.481 1.868 30.965 1.00 37.59 96 ARG A C 1
ATOM 765 O O . ARG A 1 96 ? -40.533 3.088 31.068 1.00 37.59 96 ARG A O 1
ATOM 772 N N . SER A 1 97 ? -40.910 1.053 31.928 1.00 40.16 97 SER A N 1
ATOM 773 C CA . SER A 1 97 ? -41.695 1.492 33.096 1.00 40.16 97 SER A CA 1
ATOM 774 C C . SER A 1 97 ? -40.933 2.296 34.156 1.00 40.16 97 SER A C 1
ATOM 776 O O . SER A 1 97 ? -41.561 2.751 35.108 1.00 40.16 97 SER A O 1
ATOM 778 N N . ASP A 1 98 ? -39.619 2.494 34.011 1.00 39.56 98 ASP A N 1
ATOM 779 C CA . ASP A 1 98 ? -38.775 2.855 35.159 1.00 39.56 98 ASP A CA 1
ATOM 780 C C . ASP A 1 98 ? -38.105 4.240 35.066 1.00 39.56 98 ASP A C 1
ATOM 782 O O . ASP A 1 98 ? -37.445 4.651 36.014 1.00 39.56 98 ASP A O 1
ATOM 786 N N . GLU A 1 99 ? -38.296 5.008 33.988 1.00 40.16 99 GLU A N 1
ATOM 787 C CA . GLU A 1 99 ? -37.754 6.375 33.876 1.00 40.16 99 GLU A CA 1
ATOM 788 C C . GLU A 1 99 ? -38.703 7.286 33.082 1.00 40.16 99 GLU A C 1
ATOM 790 O O . GLU A 1 99 ? -38.568 7.455 31.872 1.00 40.16 99 GLU A O 1
ATOM 795 N N . VAL A 1 100 ? -39.670 7.895 33.772 1.00 37.66 100 VAL A N 1
ATOM 796 C CA . VAL A 1 100 ? -40.352 9.104 33.289 1.00 37.66 100 VAL A CA 1
ATOM 797 C C . VAL A 1 100 ? -39.919 10.236 34.214 1.00 37.66 100 VAL A C 1
ATOM 799 O O . VAL A 1 100 ? -40.504 10.447 35.272 1.00 37.66 100 VAL A O 1
ATOM 802 N N . GLY A 1 101 ? -38.823 10.908 33.862 1.00 37.66 101 GLY A N 1
ATOM 803 C CA . GLY A 1 101 ? -38.478 12.190 34.474 1.00 37.66 101 GLY A CA 1
ATOM 804 C C . GLY A 1 101 ? -39.455 13.252 33.973 1.00 37.66 101 GLY A C 1
ATOM 805 O O . GLY A 1 101 ? -39.737 13.295 32.779 1.00 37.66 101 GLY A O 1
ATOM 806 N N . GLU A 1 102 ? -39.977 14.084 34.873 1.00 38.53 102 GLU A N 1
ATOM 807 C CA . GLU A 1 102 ? -41.066 15.050 34.635 1.00 38.53 102 GLU A CA 1
ATOM 808 C C . GLU A 1 102 ? -40.766 16.189 33.625 1.00 38.53 102 GLU A C 1
ATOM 810 O O . GLU A 1 102 ? -41.499 17.170 33.615 1.00 38.53 102 GLU A O 1
ATOM 815 N N . ASP A 1 103 ? -39.750 16.100 32.752 1.00 39.16 103 ASP A N 1
ATOM 816 C CA . ASP A 1 103 ? -39.413 17.216 31.841 1.00 39.16 103 ASP A CA 1
ATOM 817 C C . ASP A 1 103 ? -38.742 16.834 30.495 1.00 39.16 103 ASP A C 1
ATOM 819 O O . ASP A 1 103 ? -38.059 17.658 29.887 1.00 39.16 103 ASP A O 1
ATOM 823 N N . ASP A 1 104 ? -38.910 15.604 29.985 1.00 39.22 104 ASP A N 1
ATOM 824 C CA . ASP A 1 104 ? -38.419 15.236 28.639 1.00 39.22 104 ASP A CA 1
ATOM 825 C C . ASP A 1 104 ? -39.541 14.592 27.797 1.00 39.22 104 ASP A C 1
ATOM 827 O O . ASP A 1 104 ? -40.018 13.502 28.109 1.00 39.22 104 ASP A O 1
ATOM 831 N N . ASP A 1 105 ? -39.947 15.252 26.701 1.00 38.06 105 ASP A N 1
ATOM 832 C CA . ASP A 1 105 ? -40.937 14.806 25.689 1.00 38.06 105 ASP A CA 1
ATOM 833 C C . ASP A 1 105 ? -40.422 13.604 24.844 1.00 38.06 105 ASP A C 1
ATOM 835 O O . ASP A 1 105 ? -40.668 13.485 23.637 1.00 38.06 105 ASP A O 1
ATOM 839 N N . ARG A 1 106 ? -39.628 12.716 25.449 1.00 38.56 106 ARG A N 1
ATOM 840 C CA . ARG A 1 106 ? -38.962 11.579 24.808 1.00 38.56 106 ARG A CA 1
ATOM 841 C C . ARG A 1 106 ? -39.314 10.296 25.541 1.00 38.56 106 ARG A C 1
ATOM 843 O O . ARG A 1 106 ? -38.838 10.035 26.641 1.00 38.56 106 ARG A O 1
ATOM 850 N N . HIS A 1 107 ? -40.113 9.450 24.900 1.00 42.03 107 HIS A N 1
ATOM 851 C CA . HIS A 1 107 ? -40.456 8.142 25.445 1.00 42.03 107 HIS A CA 1
ATOM 852 C C . HIS A 1 107 ? -39.458 7.087 24.961 1.00 42.03 107 HIS A C 1
ATOM 854 O O . HIS A 1 107 ? -39.236 6.937 23.757 1.00 42.03 107 HIS A O 1
ATOM 860 N N . ARG A 1 108 ? -38.867 6.338 25.903 1.00 42.34 108 ARG A N 1
ATOM 861 C CA . ARG A 1 108 ? -38.073 5.135 25.611 1.00 42.34 108 ARG A CA 1
ATOM 862 C C . ARG A 1 108 ? -39.001 3.931 25.450 1.00 42.34 108 ARG A C 1
ATOM 864 O O . ARG A 1 108 ? -39.691 3.537 26.393 1.00 42.34 108 ARG A O 1
ATOM 871 N N . LEU A 1 109 ? -39.003 3.347 24.258 1.00 42.88 109 LEU A N 1
ATOM 872 C CA . LEU A 1 109 ? -39.764 2.147 23.917 1.00 42.88 109 LEU A CA 1
ATOM 873 C C . LEU A 1 109 ? -38.830 0.943 23.834 1.00 42.88 109 LEU A C 1
ATOM 875 O O . LEU A 1 109 ? -37.720 1.050 23.312 1.00 42.88 109 LEU A O 1
ATOM 879 N N . VAL A 1 110 ? -39.305 -0.204 24.317 1.00 42.50 110 VAL A N 1
ATOM 880 C CA . VAL A 1 110 ? -38.610 -1.489 24.223 1.00 42.50 110 VAL A CA 1
ATOM 881 C C . VAL A 1 110 ? -39.456 -2.433 23.375 1.00 42.50 110 VAL A C 1
ATOM 883 O O . VAL A 1 110 ? -40.603 -2.721 23.720 1.00 42.50 110 VAL A O 1
ATOM 886 N N . ALA A 1 111 ? -38.891 -2.918 22.271 1.00 45.62 111 ALA A N 1
ATOM 887 C CA . ALA A 1 111 ? -39.487 -3.957 21.441 1.00 45.62 111 ALA A CA 1
ATOM 888 C C . ALA A 1 111 ? -38.856 -5.310 21.783 1.00 45.62 111 ALA A C 1
ATOM 890 O O . ALA A 1 111 ? -37.627 -5.439 21.779 1.00 45.62 111 ALA A O 1
ATOM 891 N N . ARG A 1 112 ? -39.691 -6.312 22.080 1.00 42.94 112 ARG A N 1
ATOM 892 C CA . ARG A 1 112 ? -39.257 -7.699 22.296 1.00 42.94 112 ARG A CA 1
ATOM 893 C C . ARG A 1 112 ? -39.779 -8.580 21.169 1.00 42.94 112 ARG A C 1
ATOM 895 O O . ARG A 1 112 ? -40.976 -8.596 20.893 1.00 42.94 112 ARG A O 1
ATOM 902 N N . PHE A 1 113 ? -38.868 -9.312 20.542 1.00 46.00 113 PHE A N 1
ATOM 903 C CA . PHE A 1 113 ? -39.179 -10.257 19.472 1.00 46.00 113 PHE A CA 1
ATOM 904 C C . PHE A 1 113 ? -39.305 -11.678 20.034 1.00 46.00 113 PHE A C 1
ATOM 906 O O . PHE A 1 113 ? -38.654 -12.008 21.028 1.00 46.00 113 PHE A O 1
ATOM 913 N N . GLU A 1 114 ? -40.082 -12.546 19.376 1.00 39.31 114 GLU A N 1
ATOM 914 C CA . GLU A 1 114 ? -40.206 -13.970 19.751 1.00 39.31 114 GLU A CA 1
ATOM 915 C C . GLU A 1 114 ? -38.851 -14.707 19.737 1.00 39.31 114 GLU A C 1
ATOM 917 O O . GLU A 1 114 ? -38.648 -15.651 20.497 1.00 39.31 114 GLU A O 1
ATOM 922 N N . SER A 1 115 ? -37.878 -14.216 18.957 1.00 40.84 115 SER A N 1
ATOM 923 C CA . SER A 1 115 ? -36.485 -14.691 18.935 1.00 40.84 115 SER A CA 1
ATOM 924 C C . SER A 1 115 ? -35.663 -14.328 20.185 1.00 40.84 115 SER A C 1
ATOM 926 O O . SER A 1 115 ? -34.489 -14.685 20.277 1.00 40.84 115 SER A O 1
ATOM 928 N N . GLY A 1 116 ? -36.241 -13.601 21.148 1.00 38.06 116 GLY A N 1
ATOM 929 C CA . GLY A 1 116 ? -35.577 -13.155 22.378 1.00 38.06 116 GLY A CA 1
ATOM 930 C C . GLY A 1 116 ? -34.735 -11.883 22.228 1.00 38.06 116 GLY A C 1
ATOM 931 O O . GLY A 1 116 ? -34.167 -11.411 23.214 1.00 38.06 116 GLY A O 1
ATOM 932 N N . ARG A 1 117 ? -34.665 -11.297 21.024 1.00 40.81 117 ARG A N 1
ATOM 933 C CA . ARG A 1 117 ? -33.980 -10.018 20.781 1.00 40.81 117 ARG A CA 1
ATOM 934 C C . ARG A 1 117 ? -34.751 -8.858 21.413 1.00 40.81 117 ARG A C 1
ATOM 936 O O . ARG A 1 117 ? -35.983 -8.837 21.401 1.00 40.81 117 ARG A O 1
ATOM 943 N N . VAL A 1 118 ? -34.009 -7.884 21.938 1.00 39.75 118 VAL A N 1
ATOM 944 C CA . VAL A 1 118 ? -34.547 -6.668 22.558 1.00 39.75 118 VAL A CA 1
ATOM 945 C C . VAL A 1 118 ? -33.946 -5.454 21.860 1.00 39.75 118 VAL A C 1
ATOM 947 O O . VAL A 1 118 ? -32.725 -5.352 21.760 1.00 39.75 118 VAL A O 1
ATOM 950 N N . CYS A 1 119 ? -34.791 -4.539 21.394 1.00 41.69 119 CYS A N 1
ATOM 951 C CA . CYS A 1 119 ? -34.360 -3.287 20.772 1.00 41.69 119 CYS A CA 1
ATOM 952 C C . CYS A 1 119 ? -34.971 -2.090 21.505 1.00 41.69 119 CYS A C 1
ATOM 954 O O . CYS A 1 119 ? -36.153 -2.119 21.854 1.00 41.69 119 CYS A O 1
ATOM 956 N N . GLU A 1 120 ? -34.175 -1.042 21.722 1.00 39.41 120 GLU A N 1
ATOM 957 C CA . GLU A 1 120 ? -34.614 0.194 22.375 1.00 39.41 120 GLU A CA 1
ATOM 958 C C . GLU A 1 120 ? -34.649 1.356 21.384 1.00 39.41 120 GLU A C 1
ATOM 960 O O . GLU A 1 120 ? -33.724 1.534 20.591 1.00 39.41 120 GLU A O 1
ATOM 965 N N . PHE A 1 121 ? -35.702 2.170 21.454 1.00 45.53 121 PHE A N 1
ATOM 966 C CA . PHE A 1 121 ? -35.875 3.340 20.594 1.00 45.53 121 PHE A CA 1
ATOM 967 C C . PHE A 1 121 ? -36.392 4.538 21.397 1.00 45.53 121 PHE A C 1
ATOM 969 O O . PHE A 1 121 ? -37.045 4.371 22.428 1.00 45.53 121 PHE A O 1
ATOM 976 N N . VAL A 1 122 ? -36.105 5.751 20.917 1.00 35.91 122 VAL A N 1
ATOM 977 C CA . VAL A 1 122 ? -36.566 7.013 21.517 1.00 35.91 122 VAL A CA 1
ATOM 978 C C . VAL A 1 122 ? -37.475 7.722 20.520 1.00 35.91 122 VAL A C 1
ATOM 980 O O . VAL A 1 122 ? -37.033 8.040 19.418 1.00 35.91 122 VAL A O 1
ATOM 983 N N . GLU A 1 123 ? -38.729 7.976 20.896 1.00 39.28 123 GLU A N 1
ATOM 984 C CA . GLU A 1 123 ? -39.715 8.631 20.028 1.00 39.28 123 GLU A CA 1
ATOM 985 C C . GLU A 1 123 ? -40.354 9.853 20.708 1.00 39.28 123 GLU A C 1
ATOM 987 O O . GLU A 1 123 ? -40.516 9.897 21.929 1.00 39.28 123 GLU A O 1
ATOM 992 N N . HIS A 1 124 ? -40.711 10.855 19.898 1.00 30.77 124 HIS A N 1
ATOM 993 C CA . HIS A 1 124 ? -41.268 12.139 20.341 1.00 30.77 124 HIS A CA 1
ATOM 994 C C . HIS A 1 124 ? -42.799 12.137 20.515 1.00 30.77 124 HIS A C 1
ATOM 996 O O . HIS A 1 124 ? -43.376 13.156 20.892 1.00 30.77 124 HIS A O 1
ATOM 1002 N N . THR A 1 125 ? -43.512 11.049 20.193 1.00 29.97 125 THR A N 1
ATOM 1003 C CA . THR A 1 125 ? -44.969 10.953 20.418 1.00 29.97 125 THR A CA 1
ATOM 1004 C C . THR A 1 125 ? -45.419 9.490 20.409 1.00 29.97 125 THR A C 1
ATOM 1006 O O . THR A 1 125 ? -45.226 8.806 19.413 1.00 29.97 125 THR A O 1
ATOM 1009 N N . VAL A 1 126 ? -46.029 8.998 21.494 1.00 30.86 126 VAL A N 1
ATOM 1010 C CA . VAL A 1 126 ? -46.480 7.594 21.602 1.00 30.86 126 VAL A CA 1
ATOM 1011 C C . VAL A 1 126 ? -47.967 7.473 21.268 1.00 30.86 126 VAL A C 1
ATOM 1013 O O . VAL A 1 126 ? -48.791 8.214 21.800 1.00 30.86 126 VAL A O 1
ATOM 1016 N N . SER A 1 127 ? -48.330 6.471 20.461 1.00 30.66 127 SER A N 1
ATOM 1017 C CA . SER A 1 127 ? -49.671 5.870 20.491 1.00 30.66 127 SER A CA 1
ATOM 1018 C C . SER A 1 127 ? -49.539 4.379 20.819 1.00 30.66 127 SER A C 1
ATOM 1020 O O . SER A 1 127 ? -48.777 3.657 20.184 1.00 30.66 127 SER A O 1
ATOM 1022 N N . VAL A 1 128 ? -50.219 3.930 21.879 1.00 28.70 128 VAL A N 1
ATOM 1023 C CA . VAL A 1 128 ? -50.128 2.557 22.405 1.00 28.70 128 VAL A CA 1
ATOM 1024 C C . VAL A 1 128 ? -51.025 1.637 21.568 1.00 28.70 128 VAL A C 1
ATOM 1026 O O . VAL A 1 128 ? -52.238 1.835 21.532 1.00 28.70 128 VAL A O 1
ATOM 1029 N N . GLY A 1 129 ? -50.455 0.629 20.895 1.00 32.31 129 GLY A N 1
ATOM 1030 C CA . GLY A 1 129 ? -51.220 -0.331 20.090 1.00 32.31 129 GLY A CA 1
ATOM 1031 C C . GLY A 1 129 ? -50.380 -1.425 19.414 1.00 32.31 129 GLY A C 1
ATOM 1032 O O . GLY A 1 129 ? -49.160 -1.336 19.331 1.00 32.31 129 GLY A O 1
ATOM 1033 N N . ARG A 1 130 ? -51.060 -2.475 18.930 1.00 28.52 130 ARG A N 1
ATOM 1034 C CA . ARG A 1 130 ? -50.475 -3.652 18.260 1.00 28.52 130 ARG A CA 1
ATOM 1035 C C . ARG A 1 130 ? -50.134 -3.310 16.800 1.00 28.52 130 ARG A C 1
ATOM 1037 O O . ARG A 1 130 ? -51.039 -2.999 16.025 1.00 28.52 130 ARG A O 1
ATOM 1044 N N . ILE A 1 131 ? -48.857 -3.358 16.417 1.00 31.59 131 ILE A N 1
ATOM 1045 C CA . ILE A 1 131 ? -48.400 -3.005 15.059 1.00 31.59 131 ILE A CA 1
ATOM 1046 C C . ILE A 1 131 ? -48.442 -4.250 14.162 1.00 31.59 131 ILE A C 1
ATOM 1048 O O . ILE A 1 131 ? -47.861 -5.281 14.487 1.00 31.59 131 ILE A O 1
ATOM 1052 N N . ARG A 1 132 ? -49.123 -4.162 13.011 1.00 28.02 132 ARG A N 1
ATOM 1053 C CA . ARG A 1 132 ? -49.209 -5.247 12.018 1.00 28.02 132 ARG A CA 1
ATOM 1054 C C . ARG A 1 132 ? -48.346 -4.898 10.805 1.00 28.02 132 ARG A C 1
ATOM 1056 O O . ARG A 1 132 ? -48.667 -3.971 10.068 1.00 28.02 132 ARG A O 1
ATOM 1063 N N . LEU A 1 133 ? -47.260 -5.636 10.588 1.00 29.61 133 LEU A N 1
ATOM 1064 C CA . LEU A 1 133 ? -46.362 -5.433 9.446 1.00 29.61 133 LEU A CA 1
ATOM 1065 C C . LEU A 1 133 ? -46.968 -6.080 8.189 1.00 29.61 133 LEU A C 1
ATOM 1067 O O . LEU A 1 133 ? -47.307 -7.262 8.206 1.00 29.61 133 LEU A O 1
ATOM 1071 N N . SER A 1 134 ? -47.122 -5.330 7.090 1.00 27.53 134 SER A N 1
ATOM 1072 C CA . SER A 1 134 ? -47.570 -5.886 5.802 1.00 27.53 134 SER A CA 1
ATOM 1073 C C . SER A 1 134 ? -46.560 -5.599 4.690 1.00 27.53 134 SER A C 1
ATOM 1075 O O . SER A 1 134 ? -46.099 -4.471 4.523 1.00 27.53 134 SER A O 1
ATOM 1077 N N . SER A 1 135 ? -46.205 -6.627 3.913 1.00 28.44 135 SER A N 1
ATOM 1078 C CA . SER A 1 135 ? -45.316 -6.490 2.760 1.00 28.44 135 SER A CA 1
ATOM 1079 C C . SER A 1 135 ? -46.137 -6.255 1.488 1.00 28.44 135 SER A C 1
ATOM 1081 O O . SER A 1 135 ? -46.890 -7.114 1.029 1.00 28.44 135 SER A O 1
ATOM 1083 N N . ARG A 1 136 ? -45.996 -5.084 0.856 1.00 24.58 136 ARG A N 1
ATOM 1084 C CA . ARG A 1 136 ? -46.422 -4.922 -0.543 1.00 24.58 136 ARG A CA 1
ATOM 1085 C C . ARG A 1 136 ? -45.280 -5.351 -1.457 1.00 24.58 136 ARG A C 1
ATOM 1087 O O . ARG A 1 136 ? -44.286 -4.645 -1.588 1.00 24.58 136 ARG A O 1
ATOM 1094 N N . ARG A 1 137 ? -45.453 -6.487 -2.142 1.00 32.28 137 ARG A N 1
ATOM 1095 C CA . ARG A 1 137 ? -44.634 -6.869 -3.303 1.00 32.28 137 ARG A CA 1
ATOM 1096 C C . ARG A 1 137 ? -44.819 -5.827 -4.409 1.00 32.28 137 ARG A C 1
ATOM 1098 O O . ARG A 1 137 ? -45.841 -5.816 -5.091 1.00 32.28 137 ARG A O 1
ATOM 1105 N N . GLY A 1 138 ? -43.832 -4.960 -4.599 1.00 26.25 138 GLY A N 1
ATOM 1106 C CA . GLY A 1 138 ? -43.816 -3.982 -5.680 1.00 26.25 138 GLY A CA 1
ATOM 1107 C C . GLY A 1 138 ? -42.389 -3.602 -6.057 1.00 26.25 138 GLY A C 1
ATOM 1108 O O . GLY A 1 138 ? -41.733 -2.927 -5.283 1.00 26.25 138 GLY A O 1
ATOM 1109 N N . ARG A 1 139 ? -41.958 -4.072 -7.239 1.00 27.50 139 ARG A N 1
ATOM 1110 C CA . ARG A 1 139 ? -40.824 -3.644 -8.090 1.00 27.50 139 ARG A CA 1
ATOM 1111 C C . ARG A 1 139 ? -39.631 -2.978 -7.386 1.00 27.50 139 ARG A C 1
ATOM 1113 O O . ARG A 1 139 ? -39.758 -1.844 -6.944 1.00 27.50 139 ARG A O 1
ATOM 1120 N N . ASN A 1 140 ? -38.472 -3.652 -7.447 1.00 32.44 140 ASN A N 1
ATOM 1121 C CA . ASN A 1 140 ? -37.106 -3.137 -7.251 1.00 32.44 140 ASN A CA 1
ATOM 1122 C C . ASN A 1 140 ? -37.028 -1.606 -7.239 1.00 32.44 140 ASN A C 1
ATOM 1124 O O . ASN A 1 140 ? -36.898 -0.965 -8.283 1.00 32.44 140 ASN A O 1
ATOM 1128 N N . ASN A 1 141 ? -37.134 -1.029 -6.047 1.00 27.97 141 ASN A N 1
ATOM 1129 C CA . ASN A 1 141 ? -36.956 0.391 -5.823 1.00 27.97 141 ASN A CA 1
ATOM 1130 C C . ASN A 1 141 ? -35.799 0.531 -4.825 1.00 27.97 141 ASN A C 1
ATOM 1132 O O . ASN A 1 141 ? -35.978 0.170 -3.661 1.00 27.97 141 ASN A O 1
ATOM 1136 N N . PRO A 1 142 ? -34.625 1.046 -5.230 1.00 31.16 142 PRO A N 1
ATOM 1137 C CA . PRO A 1 142 ? -33.430 1.145 -4.380 1.00 31.16 142 PRO A CA 1
ATOM 1138 C C . PRO A 1 142 ? -33.569 2.152 -3.218 1.00 31.16 142 PRO A C 1
ATOM 1140 O O . PRO A 1 142 ? -32.592 2.541 -2.594 1.00 31.16 142 PRO A O 1
ATOM 1143 N N . ARG A 1 143 ? -34.791 2.599 -2.902 1.00 28.70 143 ARG A N 1
ATOM 1144 C CA . ARG A 1 143 ? -35.085 3.573 -1.843 1.00 28.70 143 ARG A CA 1
ATOM 1145 C C . ARG A 1 143 ? -35.332 2.955 -0.463 1.00 28.70 143 ARG A C 1
ATOM 1147 O O . ARG A 1 143 ? -35.400 3.713 0.498 1.00 28.70 143 ARG A O 1
ATOM 1154 N N . CYS A 1 144 ? -35.469 1.633 -0.349 1.00 27.95 144 CYS A N 1
ATOM 1155 C CA . CYS A 1 144 ? -35.829 0.970 0.913 1.00 27.95 144 CYS A CA 1
ATOM 1156 C C . CYS A 1 144 ? -34.646 0.625 1.837 1.00 27.95 144 CYS A C 1
ATOM 1158 O O . CYS A 1 144 ? -34.890 0.150 2.936 1.00 27.95 144 CYS A O 1
ATOM 1160 N N . TYR A 1 145 ? -33.402 0.935 1.459 1.00 31.78 145 TYR A N 1
ATOM 1161 C CA . TYR A 1 145 ? -32.241 0.861 2.366 1.00 31.78 145 TYR A CA 1
ATOM 1162 C C . TYR A 1 145 ? -32.075 2.115 3.246 1.00 31.78 145 TYR A C 1
ATOM 1164 O O . TYR A 1 145 ? -31.107 2.248 3.987 1.00 31.78 145 TYR A O 1
ATOM 1172 N N . ARG A 1 146 ? -33.011 3.072 3.170 1.00 33.94 146 ARG A N 1
ATOM 1173 C CA . ARG A 1 146 ? -32.952 4.297 3.970 1.00 33.94 146 ARG A CA 1
ATOM 1174 C C . ARG A 1 146 ? -33.372 4.030 5.413 1.00 33.94 146 ARG A C 1
ATOM 1176 O O . ARG A 1 146 ? -34.529 3.716 5.660 1.00 33.94 146 ARG A O 1
ATOM 1183 N N . GLN A 1 147 ? -32.433 4.327 6.311 1.00 31.31 147 GLN A N 1
ATOM 1184 C CA . GLN A 1 147 ? -32.551 4.439 7.768 1.00 31.31 147 GLN A CA 1
ATOM 1185 C C . GLN A 1 147 ? -32.385 3.142 8.557 1.00 31.31 147 GLN A C 1
ATOM 1187 O O . GLN A 1 147 ? -33.301 2.665 9.214 1.00 31.31 147 GLN A O 1
ATOM 1192 N N . ILE A 1 148 ? -31.139 2.679 8.615 1.00 33.69 148 ILE A N 1
ATOM 1193 C CA . ILE A 1 148 ? -30.590 2.137 9.857 1.00 33.69 148 ILE A CA 1
ATOM 1194 C C . ILE A 1 148 ? -29.603 3.190 10.369 1.00 33.69 148 ILE A C 1
ATOM 1196 O O . ILE A 1 148 ? -28.417 3.165 10.067 1.00 33.69 148 ILE A O 1
ATOM 1200 N N . VAL A 1 149 ? -30.124 4.196 11.075 1.00 31.91 149 VAL A N 1
ATOM 1201 C CA . VAL A 1 149 ? -29.291 4.988 11.985 1.00 31.91 149 VAL A CA 1
ATOM 1202 C C . VAL A 1 149 ? -29.306 4.202 13.280 1.00 31.91 149 VAL A C 1
ATOM 1204 O O . VAL A 1 149 ? -30.206 4.367 14.104 1.00 31.91 149 VAL A O 1
ATOM 1207 N N . THR A 1 150 ? -28.367 3.272 13.424 1.00 35.25 150 THR A N 1
ATOM 1208 C CA . THR A 1 150 ? -28.171 2.595 14.699 1.00 35.25 150 THR A CA 1
ATOM 1209 C C . THR A 1 150 ? -27.719 3.655 15.700 1.00 35.25 150 THR A C 1
ATOM 1211 O O . THR A 1 150 ? -26.591 4.142 15.652 1.00 35.25 150 THR A O 1
ATOM 1214 N N . LEU A 1 151 ? -28.630 4.044 16.594 1.00 38.00 151 LEU A N 1
ATOM 1215 C CA . LEU A 1 151 ? -28.345 4.743 17.844 1.00 38.00 151 LEU A CA 1
ATOM 1216 C C . LEU A 1 151 ? -27.486 3.827 18.730 1.00 38.00 151 LEU A C 1
ATOM 1218 O O . LEU A 1 151 ? -27.970 3.247 19.692 1.00 38.00 151 LEU A O 1
ATOM 1222 N N . ILE A 1 152 ? -26.205 3.678 18.398 1.00 41.03 152 ILE A N 1
ATOM 1223 C CA . ILE A 1 152 ? -25.184 3.156 19.309 1.00 41.03 152 ILE A CA 1
ATOM 1224 C C . ILE A 1 152 ? -24.053 4.173 19.327 1.00 41.03 152 ILE A C 1
ATOM 1226 O O . ILE A 1 152 ? -23.089 4.130 18.560 1.00 41.03 152 ILE A O 1
ATOM 1230 N N . GLN A 1 153 ? -24.229 5.144 20.214 1.00 41.88 153 GLN A N 1
ATOM 1231 C CA . GLN A 1 153 ? -23.140 5.956 20.721 1.00 41.88 153 GLN A CA 1
ATOM 1232 C C . GLN A 1 153 ? -22.939 5.571 22.187 1.00 41.88 153 GLN A C 1
ATOM 1234 O O . GLN A 1 153 ? -23.661 6.085 23.043 1.00 41.88 153 GLN A O 1
ATOM 1239 N N . PRO A 1 154 ? -21.964 4.714 22.533 1.00 44.88 154 PRO A N 1
ATOM 1240 C CA . PRO A 1 154 ? -21.204 5.021 23.721 1.00 44.88 154 PRO A CA 1
ATOM 1241 C C . PRO A 1 154 ? -20.364 6.269 23.393 1.00 44.88 154 PRO A C 1
ATOM 1243 O O . PRO A 1 154 ? -19.602 6.295 22.426 1.00 44.88 154 PRO A O 1
ATOM 1246 N N . GLN A 1 155 ? -20.579 7.332 24.169 1.00 48.81 155 GLN A N 1
ATOM 1247 C CA . GLN A 1 155 ? -19.660 8.469 24.318 1.00 48.81 155 GLN A CA 1
ATOM 1248 C C . GLN A 1 155 ? -18.212 7.939 24.474 1.00 48.81 155 GLN A C 1
ATOM 1250 O O . GLN A 1 155 ? -18.026 6.861 25.037 1.00 48.81 155 GLN A O 1
ATOM 1255 N N . PRO A 1 156 ? -17.201 8.620 23.914 1.00 57.28 156 PRO A N 1
ATOM 1256 C CA . PRO A 1 156 ? -16.245 7.998 22.998 1.00 57.28 156 PRO A CA 1
ATOM 1257 C C . PRO A 1 156 ? -15.279 7.001 23.654 1.00 57.28 156 PRO A C 1
ATOM 1259 O O . PRO A 1 156 ? -14.629 7.324 24.644 1.00 57.28 156 PRO A O 1
ATOM 1262 N N . ALA A 1 157 ? -15.106 5.828 23.033 1.00 78.50 157 ALA A N 1
ATOM 1263 C CA . ALA A 1 157 ? -14.130 4.806 23.427 1.00 78.50 157 ALA A CA 1
ATOM 1264 C C . ALA A 1 157 ? -12.703 5.171 22.966 1.00 78.50 157 ALA A C 1
ATOM 1266 O O . ALA A 1 157 ? -12.085 4.456 22.173 1.00 78.50 157 ALA A O 1
ATOM 1267 N N . LEU A 1 158 ? -12.206 6.330 23.414 1.00 94.12 158 LEU A N 1
ATOM 1268 C CA . LEU A 1 158 ? -10.786 6.656 23.325 1.00 94.12 158 LEU A CA 1
ATOM 1269 C C . LEU A 1 158 ? -10.045 5.820 24.376 1.00 94.12 158 LEU A C 1
ATOM 1271 O O . LEU A 1 158 ? -10.214 6.040 25.573 1.00 94.12 158 LEU A O 1
ATOM 1275 N N . VAL A 1 159 ? -9.227 4.877 23.926 1.00 95.81 159 VAL A N 1
ATOM 1276 C CA . VAL A 1 159 ? -8.508 3.936 24.784 1.00 95.81 159 VAL A CA 1
ATOM 1277 C C . VAL A 1 159 ? -7.143 4.505 25.139 1.00 95.81 159 VAL A C 1
ATOM 1279 O O . VAL A 1 159 ? -6.304 4.754 24.269 1.00 95.81 159 VAL A O 1
ATOM 1282 N N . THR A 1 160 ? -6.925 4.691 26.440 1.00 95.81 160 THR A N 1
ATOM 1283 C CA . THR A 1 160 ? -5.656 5.174 27.008 1.00 95.81 160 THR A CA 1
ATOM 1284 C C . THR A 1 160 ? -5.141 4.309 28.162 1.00 95.81 160 THR A C 1
ATOM 1286 O O . THR A 1 160 ? -4.159 4.685 28.801 1.00 95.81 160 THR A O 1
ATOM 1289 N N . ASP A 1 161 ? -5.783 3.171 28.443 1.00 95.81 161 ASP A N 1
ATOM 1290 C CA . ASP A 1 161 ? -5.344 2.186 29.436 1.00 95.81 161 ASP A CA 1
ATOM 1291 C C . ASP A 1 161 ? -4.779 0.929 28.736 1.00 95.81 161 ASP A C 1
ATOM 1293 O O . ASP A 1 161 ? -5.459 0.344 27.889 1.00 95.81 161 ASP A O 1
ATOM 1297 N N . PRO A 1 162 ? -3.555 0.471 29.068 1.00 97.19 162 PRO A N 1
ATOM 1298 C CA . PRO A 1 162 ? -2.981 -0.742 28.478 1.00 97.19 162 PRO A CA 1
ATOM 1299 C C . PRO A 1 162 ? -3.842 -2.004 28.656 1.00 97.19 162 PRO A C 1
ATOM 1301 O O . PRO A 1 162 ? -3.850 -2.875 27.789 1.00 97.19 162 PRO A O 1
ATOM 1304 N N . SER A 1 163 ? -4.586 -2.120 29.761 1.00 96.81 163 SER A N 1
ATOM 1305 C CA . SER A 1 163 ? -5.445 -3.283 30.024 1.00 96.81 163 SER A CA 1
ATOM 1306 C C . SER A 1 163 ? -6.641 -3.366 29.071 1.00 96.81 163 SER A C 1
ATOM 1308 O O . SER A 1 163 ? -7.080 -4.467 28.724 1.00 96.81 163 SER A O 1
ATOM 1310 N N . GLU A 1 164 ? -7.132 -2.220 28.596 1.00 96.38 164 GLU A N 1
ATOM 1311 C CA . GLU A 1 164 ? -8.177 -2.152 27.576 1.00 96.38 164 GLU A CA 1
ATOM 1312 C C . GLU A 1 164 ? -7.643 -2.608 26.214 1.00 96.38 164 GLU A C 1
ATOM 1314 O O . GLU A 1 164 ? -8.324 -3.373 25.532 1.00 96.38 164 GLU A O 1
ATOM 1319 N N . VAL A 1 165 ? -6.407 -2.238 25.850 1.00 98.12 165 VAL A N 1
ATOM 1320 C CA . VAL A 1 165 ? -5.758 -2.693 24.603 1.00 98.12 165 VAL A CA 1
ATOM 1321 C C . VAL A 1 165 ? -5.654 -4.220 24.563 1.00 98.12 165 VAL A C 1
ATOM 1323 O O . VAL A 1 165 ? -6.047 -4.847 23.580 1.00 98.12 165 VAL A O 1
ATOM 1326 N N . GLU A 1 166 ? -5.204 -4.836 25.658 1.00 97.94 166 GLU A N 1
ATOM 1327 C CA . GLU A 1 166 ? -5.120 -6.297 25.792 1.00 97.94 166 GLU A CA 1
ATOM 1328 C C . GLU A 1 166 ? -6.498 -6.978 25.746 1.00 97.94 166 GLU A C 1
ATOM 1330 O O . GLU A 1 166 ? -6.651 -8.092 25.235 1.00 97.94 166 GLU A O 1
ATOM 1335 N N . SER A 1 167 ? -7.535 -6.331 26.290 1.00 97.69 167 SER A N 1
ATOM 1336 C CA . SER A 1 167 ? -8.906 -6.838 26.185 1.00 97.69 167 SER A CA 1
ATOM 1337 C C . SER A 1 167 ? -9.399 -6.810 24.742 1.00 97.69 167 SER A C 1
ATOM 1339 O O . SER A 1 167 ? -9.881 -7.829 24.247 1.00 97.69 167 SER A O 1
ATOM 1341 N N . ILE A 1 168 ? -9.210 -5.683 24.054 1.00 97.88 168 ILE A N 1
ATOM 1342 C CA . ILE A 1 168 ? -9.591 -5.500 22.652 1.00 97.88 168 ILE A CA 1
ATOM 1343 C C . ILE A 1 168 ? -8.877 -6.523 21.768 1.00 97.88 168 ILE A C 1
ATOM 1345 O O . ILE A 1 168 ? -9.530 -7.217 20.994 1.00 97.88 168 ILE A O 1
ATOM 1349 N N . ALA A 1 169 ? -7.565 -6.705 21.933 1.00 98.38 169 ALA A N 1
ATOM 1350 C CA . ALA A 1 169 ? -6.799 -7.671 21.149 1.00 98.38 169 ALA A CA 1
ATOM 1351 C C . ALA A 1 169 ? -7.304 -9.118 21.320 1.00 98.38 169 ALA A C 1
ATOM 1353 O O . ALA A 1 169 ? -7.406 -9.874 20.349 1.00 98.38 169 ALA A O 1
ATOM 1354 N N . ARG A 1 170 ? -7.675 -9.517 22.546 1.00 98.38 170 ARG A N 1
ATOM 1355 C CA . ARG A 1 170 ? -8.284 -10.836 22.801 1.00 98.38 170 ARG A CA 1
ATOM 1356 C C . ARG A 1 170 ? -9.658 -10.977 22.152 1.00 98.38 170 ARG A C 1
ATOM 1358 O O . ARG A 1 170 ? -9.955 -12.039 21.610 1.00 98.38 170 ARG A O 1
ATOM 1365 N N . GLU A 1 171 ? -10.488 -9.940 22.206 1.00 97.94 171 GLU A N 1
ATOM 1366 C CA . GLU A 1 171 ? -11.817 -9.948 21.588 1.00 97.94 171 GLU A CA 1
ATOM 1367 C C . GLU A 1 171 ? -11.755 -9.971 20.057 1.00 97.94 171 GLU A C 1
ATOM 1369 O O . GLU A 1 171 ? -12.527 -10.699 19.431 1.00 97.94 171 GLU A O 1
ATOM 1374 N N . ILE A 1 172 ? -10.816 -9.236 19.455 1.00 98.38 172 ILE A N 1
ATOM 1375 C CA . ILE A 1 172 ? -10.539 -9.284 18.015 1.00 98.38 172 ILE A CA 1
ATOM 1376 C C . ILE A 1 172 ? -10.141 -10.704 17.613 1.00 98.38 172 ILE A C 1
ATOM 1378 O O . ILE A 1 172 ? -10.762 -11.286 16.724 1.00 98.38 172 ILE A O 1
ATOM 1382 N N . ARG A 1 173 ? -9.175 -11.311 18.316 1.00 97.88 173 ARG A N 1
ATOM 1383 C CA . ARG A 1 173 ? -8.755 -12.690 18.028 1.00 97.88 173 ARG A CA 1
ATOM 1384 C C . ARG A 1 173 ? -9.913 -13.683 18.150 1.00 97.88 173 ARG A C 1
ATOM 1386 O O . ARG A 1 173 ? -10.023 -14.589 17.336 1.00 97.88 173 ARG A O 1
ATOM 1393 N N . ALA A 1 174 ? -10.795 -13.505 19.135 1.00 97.19 174 ALA A N 1
ATOM 1394 C CA . ALA A 1 174 ? -11.993 -14.335 19.282 1.00 97.19 174 ALA A CA 1
ATOM 1395 C C . ALA A 1 174 ? -13.030 -14.112 18.164 1.00 97.19 174 ALA A C 1
ATOM 1397 O O . ALA A 1 174 ? -13.786 -15.028 17.849 1.00 97.19 174 ALA A O 1
ATOM 1398 N N . SER A 1 175 ? -13.069 -12.913 17.578 1.00 95.56 175 SER A N 1
ATOM 1399 C CA . SER A 1 175 ? -13.957 -12.572 16.459 1.00 95.56 175 SER A CA 1
ATOM 1400 C C . SER A 1 175 ? -13.424 -13.089 15.116 1.00 95.56 175 SER A C 1
ATOM 1402 O O . SER A 1 175 ? -14.208 -13.293 14.193 1.00 95.56 175 SER A O 1
ATOM 1404 N N . GLY A 1 176 ? -12.108 -13.310 15.002 1.00 97.56 176 GLY A N 1
ATOM 1405 C CA . GLY A 1 176 ? -11.440 -13.786 13.783 1.00 97.56 176 GLY A CA 1
ATOM 1406 C C . GLY A 1 176 ? -11.300 -12.726 12.686 1.00 97.56 176 GLY A C 1
ATOM 1407 O O . GLY A 1 176 ? -10.829 -13.028 11.593 1.00 97.56 176 GLY A O 1
ATOM 1408 N N . TRP A 1 177 ? -11.706 -11.486 12.958 1.00 98.25 177 TRP A N 1
ATOM 1409 C CA . TRP A 1 177 ? -11.569 -10.356 12.049 1.00 98.25 177 TRP A CA 1
ATOM 1410 C C . TRP A 1 177 ? -11.587 -9.034 12.825 1.00 98.25 177 TRP A C 1
ATOM 1412 O O . TRP A 1 177 ? -12.111 -8.967 13.944 1.00 98.25 177 TRP A O 1
ATOM 1422 N N . PHE A 1 178 ? -11.054 -7.976 12.219 1.00 98.62 178 PHE A N 1
ATOM 1423 C CA . PHE A 1 178 ? -11.278 -6.597 12.651 1.00 98.62 178 PHE A CA 1
ATOM 1424 C C . PHE A 1 178 ? -11.122 -5.611 11.492 1.00 98.62 178 PHE A C 1
ATOM 1426 O O . PHE A 1 178 ? -10.352 -5.834 10.564 1.00 98.62 178 PHE A O 1
ATOM 1433 N N . ALA A 1 179 ? -11.863 -4.511 11.557 1.00 98.56 179 ALA A N 1
ATOM 1434 C CA . ALA A 1 179 ? -11.632 -3.326 10.753 1.00 98.56 179 ALA A CA 1
ATOM 1435 C C . ALA A 1 179 ? -10.477 -2.513 11.342 1.00 98.56 179 ALA A C 1
ATOM 1437 O O . ALA A 1 179 ? -10.403 -2.390 12.564 1.00 98.56 179 ALA A O 1
ATOM 1438 N N . LEU A 1 180 ? -9.618 -1.958 10.492 1.00 98.62 180 LEU A N 1
ATOM 1439 C CA . LEU A 1 180 ? -8.446 -1.176 10.874 1.00 98.62 180 LEU A CA 1
ATOM 1440 C C . LEU A 1 180 ? -8.360 0.099 10.037 1.00 98.62 180 LEU A C 1
ATOM 1442 O O . LEU A 1 180 ? -8.515 0.053 8.818 1.00 98.62 180 LEU A O 1
ATOM 1446 N N . ASP A 1 181 ? -8.053 1.200 10.708 1.00 98.06 181 ASP A N 1
ATOM 1447 C CA . ASP A 1 181 ? -7.634 2.468 10.113 1.00 98.06 181 ASP A CA 1
ATOM 1448 C C . ASP A 1 181 ? -6.596 3.126 11.039 1.00 98.06 181 ASP A C 1
ATOM 1450 O O . ASP A 1 181 ? -6.537 2.780 12.227 1.00 98.06 181 ASP A O 1
ATOM 1454 N N . LEU A 1 182 ? -5.743 4.007 10.507 1.00 97.81 182 LEU A N 1
ATOM 1455 C CA . LEU A 1 182 ? -4.697 4.694 11.267 1.00 97.81 182 LEU A CA 1
ATOM 1456 C C . LEU A 1 182 ? -4.700 6.193 10.970 1.00 97.81 182 LEU A C 1
ATOM 1458 O O . LEU A 1 182 ? -4.802 6.613 9.823 1.00 97.81 182 LEU A O 1
ATOM 1462 N N . GLU A 1 183 ? -4.399 6.999 11.987 1.00 96.81 183 GLU A N 1
ATOM 1463 C CA . GLU A 1 183 ? -4.072 8.416 11.789 1.00 96.81 183 GLU A CA 1
ATOM 1464 C C . GLU A 1 183 ? -2.620 8.682 12.160 1.00 96.81 183 GLU A C 1
ATOM 1466 O O . GLU A 1 183 ? -2.140 8.260 13.218 1.00 96.81 183 GLU A O 1
ATOM 1471 N N . PHE A 1 184 ? -1.892 9.389 11.296 1.00 95.62 184 PHE A N 1
ATOM 1472 C CA . PHE A 1 184 ? -0.460 9.620 11.470 1.00 95.62 184 PHE A CA 1
ATOM 1473 C C . PHE A 1 184 ? 0.032 10.911 10.815 1.00 95.62 184 PHE A C 1
ATOM 1475 O O . PHE A 1 184 ? -0.433 11.324 9.755 1.00 95.62 184 PHE A O 1
ATOM 1482 N N . MET A 1 185 ? 1.047 11.525 11.427 1.00 93.81 185 MET A N 1
ATOM 1483 C CA . MET A 1 185 ? 1.665 12.756 10.923 1.00 93.81 185 MET A CA 1
ATOM 1484 C C . MET A 1 185 ? 2.917 12.440 10.107 1.00 93.81 185 MET A C 1
ATOM 1486 O O . MET A 1 185 ? 3.820 11.742 10.578 1.00 93.81 185 MET A O 1
ATOM 1490 N N . THR A 1 186 ? 3.015 12.982 8.893 1.00 90.12 186 THR A N 1
ATOM 1491 C CA . THR A 1 186 ? 4.152 12.729 7.981 1.00 90.12 186 THR A CA 1
ATOM 1492 C C . THR A 1 186 ? 5.085 13.935 7.853 1.00 90.12 186 THR A C 1
ATOM 1494 O O . THR A 1 186 ? 6.252 13.815 7.466 1.00 90.12 186 THR A O 1
ATOM 1497 N N . GLU A 1 187 ? 4.589 15.117 8.199 1.00 88.31 187 GLU A N 1
ATOM 1498 C CA . GLU A 1 187 ? 5.215 16.406 7.980 1.00 88.31 187 GLU A CA 1
ATOM 1499 C C . GLU A 1 187 ? 6.556 16.502 8.708 1.00 88.31 187 GLU A C 1
ATOM 1501 O O . GLU A 1 187 ? 6.653 16.449 9.931 1.00 88.31 187 GLU A O 1
ATOM 1506 N N . GLY A 1 188 ? 7.629 16.672 7.933 1.00 86.75 188 GLY A N 1
ATOM 1507 C CA . GLY A 1 188 ? 8.973 16.845 8.483 1.00 86.75 188 GLY A CA 1
ATOM 1508 C C . GLY A 1 188 ? 9.581 15.579 9.092 1.00 86.75 188 GLY A C 1
ATOM 1509 O O . GLY A 1 188 ? 10.650 15.676 9.699 1.00 86.75 188 GLY A O 1
ATOM 1510 N N . ARG A 1 189 ? 8.971 14.402 8.887 1.00 89.50 189 ARG A N 1
ATOM 1511 C CA . ARG A 1 189 ? 9.444 13.116 9.417 1.00 89.50 189 ARG A CA 1
ATOM 1512 C C . ARG A 1 189 ? 9.763 12.120 8.301 1.00 89.50 189 ARG A C 1
ATOM 1514 O O . ARG A 1 189 ? 9.264 12.228 7.186 1.00 89.50 189 ARG A O 1
ATOM 1521 N N . TYR A 1 190 ? 10.654 11.174 8.585 1.00 89.25 190 TYR A N 1
ATOM 1522 C CA . TYR A 1 190 ? 10.908 10.035 7.697 1.00 89.25 190 TYR A CA 1
ATOM 1523 C C . TYR A 1 190 ? 9.981 8.863 8.040 1.00 89.25 190 TYR A C 1
ATOM 1525 O O . TYR A 1 190 ? 9.351 8.297 7.154 1.00 89.25 190 TYR A O 1
ATOM 1533 N N . ILE A 1 191 ? 9.904 8.512 9.326 1.00 87.62 191 ILE A N 1
ATOM 1534 C CA . ILE A 1 191 ? 8.924 7.582 9.883 1.00 87.62 191 ILE A CA 1
ATOM 1535 C C . ILE A 1 191 ? 7.724 8.428 10.313 1.00 87.62 191 ILE A C 1
ATOM 1537 O O . ILE A 1 191 ? 7.918 9.318 11.153 1.00 87.62 191 ILE A O 1
ATOM 1541 N N . PRO A 1 192 ? 6.527 8.197 9.748 1.00 91.56 192 PRO A N 1
ATOM 1542 C CA . PRO A 1 192 ? 5.321 8.862 10.213 1.00 91.56 192 PRO A CA 1
ATOM 1543 C C . PRO A 1 192 ? 5.111 8.657 11.717 1.00 91.56 192 PRO A C 1
ATOM 1545 O O . PRO A 1 192 ? 5.441 7.607 12.263 1.00 91.56 192 PRO A O 1
ATOM 1548 N N . GLU A 1 193 ? 4.586 9.668 12.397 1.00 93.31 193 GLU A N 1
ATOM 1549 C CA . GLU A 1 193 ? 4.230 9.577 13.812 1.00 93.31 193 GLU A CA 1
ATOM 1550 C C . GLU A 1 193 ? 2.810 9.035 13.930 1.00 93.31 193 GLU A C 1
ATOM 1552 O O . GLU A 1 193 ? 1.841 9.774 13.732 1.00 93.31 193 GLU A O 1
ATOM 1557 N N . LEU A 1 194 ? 2.699 7.739 14.233 1.00 96.69 194 LEU A N 1
ATOM 1558 C CA . LEU A 1 194 ? 1.420 7.107 14.525 1.00 96.69 194 LEU A CA 1
ATOM 1559 C C . LEU A 1 194 ? 0.735 7.843 15.678 1.00 96.69 194 LEU A C 1
ATOM 1561 O O . LEU A 1 194 ? 1.290 7.965 16.769 1.00 96.69 194 LEU A O 1
ATOM 1565 N N . SER A 1 195 ? -0.455 8.358 15.403 1.00 96.94 195 SER A N 1
ATOM 1566 C CA . SER A 1 195 ? -1.180 9.283 16.268 1.00 96.94 195 SER A CA 1
ATOM 1567 C C . SER A 1 195 ? -2.524 8.728 16.733 1.00 96.94 195 SER A C 1
ATOM 1569 O O . SER A 1 195 ? -3.014 9.173 17.769 1.00 96.94 195 SER A O 1
ATOM 1571 N N . LEU A 1 196 ? -3.103 7.756 16.026 1.00 97.94 196 LEU A N 1
ATOM 1572 C CA . LEU A 1 196 ? -4.295 7.023 16.448 1.00 97.94 196 LEU A CA 1
ATOM 1573 C C . LEU A 1 196 ? -4.348 5.661 15.745 1.00 97.94 196 LEU A C 1
ATOM 1575 O O . LEU A 1 196 ? -3.878 5.544 14.614 1.00 97.94 196 LEU A O 1
ATOM 1579 N N . VAL A 1 197 ? -4.895 4.651 16.425 1.00 98.38 197 VAL A N 1
ATOM 1580 C CA . VAL A 1 197 ? -5.214 3.338 15.842 1.00 98.38 197 VAL A CA 1
ATOM 1581 C C . VAL A 1 197 ? -6.691 3.059 16.055 1.00 98.38 197 VAL A C 1
ATOM 1583 O O . VAL A 1 197 ? -7.152 2.983 17.194 1.00 98.38 197 VAL A O 1
ATOM 1586 N N . GLN A 1 198 ? -7.440 2.892 14.979 1.00 98.06 198 GLN A N 1
ATOM 1587 C CA . GLN A 1 198 ? -8.870 2.665 15.011 1.00 98.06 198 GLN A CA 1
ATOM 1588 C C . GLN A 1 198 ? -9.144 1.200 14.745 1.00 98.06 198 GLN A C 1
ATOM 1590 O O . GLN A 1 198 ? -8.588 0.616 13.818 1.00 98.06 198 GLN A O 1
ATOM 1595 N N . VAL A 1 199 ? -10.025 0.607 15.546 1.00 98.38 199 VAL A N 1
ATOM 1596 C CA . VAL A 1 199 ? -10.425 -0.786 15.361 1.00 98.38 199 VAL A CA 1
ATOM 1597 C C . VAL A 1 199 ? -11.929 -0.963 15.460 1.00 98.38 199 VAL A C 1
ATOM 1599 O O . VAL A 1 199 ? -12.574 -0.372 16.326 1.00 98.38 199 VAL A O 1
ATOM 1602 N N . GLY A 1 200 ? -12.480 -1.798 14.579 1.00 97.19 200 GLY A N 1
ATOM 1603 C CA . GLY A 1 200 ? -13.868 -2.257 14.618 1.00 97.19 200 GLY A CA 1
ATOM 1604 C C . GLY A 1 200 ? -13.936 -3.781 14.694 1.00 97.19 200 GLY A C 1
ATOM 1605 O O . GLY A 1 200 ? -13.258 -4.441 13.920 1.00 97.19 200 GLY A O 1
ATOM 1606 N N . TRP A 1 201 ? -14.711 -4.373 15.604 1.00 97.44 201 TRP A N 1
ATOM 1607 C CA . TRP A 1 201 ? -14.741 -5.836 15.779 1.00 97.44 201 TRP A CA 1
ATOM 1608 C C . TRP A 1 201 ? -16.069 -6.352 16.341 1.00 97.44 201 TRP A C 1
ATOM 1610 O O . TRP A 1 201 ? -16.926 -5.585 16.792 1.00 97.44 201 TRP A O 1
ATOM 1620 N N . GLY A 1 202 ? -16.221 -7.677 16.370 1.00 94.06 202 GLY A N 1
ATOM 1621 C CA . GLY A 1 202 ? -17.369 -8.354 16.965 1.00 94.06 202 GLY A CA 1
ATOM 1622 C C . GLY A 1 202 ? -18.481 -8.632 15.958 1.00 94.06 202 GLY A C 1
ATOM 1623 O O . GLY A 1 202 ? -18.283 -9.388 15.011 1.00 94.06 202 GLY A O 1
ATOM 1624 N N . ASP A 1 203 ? -19.674 -8.087 16.196 1.00 91.62 203 ASP A N 1
ATOM 1625 C CA . ASP A 1 203 ? -20.811 -8.264 15.288 1.00 91.62 203 ASP A CA 1
ATOM 1626 C C . ASP A 1 203 ? -20.640 -7.386 14.036 1.00 91.62 203 ASP A C 1
ATOM 1628 O O . ASP A 1 203 ? -20.248 -6.228 14.131 1.00 91.62 203 ASP A O 1
ATOM 1632 N N . ILE A 1 204 ? -20.917 -7.929 12.849 1.00 89.38 204 ILE A N 1
ATOM 1633 C CA . ILE A 1 204 ? -20.710 -7.218 11.576 1.00 89.38 204 ILE A CA 1
ATOM 1634 C C . ILE A 1 204 ? -21.723 -6.082 11.376 1.00 89.38 204 ILE A C 1
ATOM 1636 O O . ILE A 1 204 ? -21.397 -5.060 10.773 1.00 89.38 204 ILE A O 1
ATOM 1640 N N . GLU A 1 205 ? -22.966 -6.262 11.822 1.00 86.12 205 GLU A N 1
ATOM 1641 C CA . GLU A 1 205 ? -24.026 -5.262 11.647 1.00 86.12 205 GLU A CA 1
ATOM 1642 C C . GLU A 1 205 ? -23.917 -4.159 12.695 1.00 86.12 205 GLU A C 1
ATOM 1644 O O . GLU A 1 205 ? -24.278 -3.007 12.441 1.00 86.12 205 GLU A O 1
ATOM 1649 N N . VAL A 1 206 ? -23.404 -4.525 13.870 1.00 87.12 206 VAL A N 1
ATOM 1650 C CA . VAL A 1 206 ? -23.235 -3.635 15.011 1.00 87.12 206 VAL A CA 1
ATOM 1651 C C . VAL A 1 206 ? -21.852 -3.837 15.644 1.00 87.12 206 VAL A C 1
ATOM 1653 O O . VAL A 1 206 ? -21.742 -4.389 16.745 1.00 87.12 206 VAL A O 1
ATOM 1656 N N . PRO A 1 207 ? -20.776 -3.391 14.974 1.00 91.50 207 PRO A N 1
ATOM 1657 C CA . PRO A 1 207 ? -19.435 -3.590 15.492 1.00 91.50 207 PRO A CA 1
ATOM 1658 C C . PRO A 1 207 ? -19.202 -2.741 16.737 1.00 91.50 207 PRO A C 1
ATOM 1660 O O . PRO A 1 207 ? -19.684 -1.608 16.862 1.00 91.50 207 PRO A O 1
ATOM 1663 N N . ARG A 1 208 ? -18.399 -3.276 17.657 1.00 94.31 208 ARG A N 1
ATOM 1664 C CA . ARG A 1 208 ? -17.711 -2.441 18.642 1.00 94.31 208 ARG A CA 1
ATOM 1665 C C . ARG A 1 208 ? -16.648 -1.646 17.903 1.00 94.31 208 ARG A C 1
ATOM 1667 O O . ARG A 1 208 ? -16.045 -2.166 16.971 1.00 94.31 208 ARG A O 1
ATOM 1674 N N . VAL A 1 209 ? -16.423 -0.409 18.326 1.00 95.75 209 VAL A N 1
ATOM 1675 C CA . VAL A 1 209 ? -15.392 0.462 17.758 1.00 95.75 209 VAL A CA 1
ATOM 1676 C C . VAL A 1 209 ? -14.601 1.131 18.870 1.00 95.75 209 VAL A C 1
ATOM 1678 O O . VAL A 1 209 ? -15.173 1.508 19.895 1.00 95.75 209 VAL A O 1
ATOM 1681 N N . ALA A 1 210 ? -13.299 1.286 18.662 1.00 96.56 210 ALA A N 1
ATOM 1682 C CA . ALA A 1 210 ? -12.404 1.979 19.578 1.00 96.56 210 ALA A CA 1
ATOM 1683 C C . ALA A 1 210 ? -11.350 2.770 18.803 1.00 96.56 210 ALA A C 1
ATOM 1685 O O . ALA A 1 210 ? -10.941 2.376 17.712 1.00 96.56 210 ALA A O 1
ATOM 1686 N N . ALA A 1 211 ? -10.907 3.873 19.401 1.00 97.00 211 ALA A N 1
ATOM 1687 C CA . ALA A 1 211 ? -9.761 4.644 18.944 1.00 97.00 211 ALA A CA 1
ATOM 1688 C C . ALA A 1 211 ? -8.689 4.572 20.032 1.00 97.00 211 ALA A C 1
ATOM 1690 O O . ALA A 1 211 ? -8.912 5.015 21.154 1.00 97.00 211 ALA A O 1
ATOM 1691 N N . VAL A 1 212 ? -7.543 3.980 19.729 1.00 98.00 212 VAL A N 1
ATOM 1692 C CA . VAL A 1 212 ? -6.463 3.718 20.682 1.00 98.00 212 VAL A CA 1
ATOM 1693 C C . VAL A 1 212 ? -5.383 4.773 20.518 1.00 98.00 212 VAL A C 1
ATOM 1695 O O . VAL A 1 212 ? -4.927 5.013 19.402 1.00 98.00 212 VAL A O 1
ATOM 1698 N N . ASP A 1 213 ? -4.981 5.413 21.619 1.00 97.81 213 ASP A N 1
ATOM 1699 C CA . ASP A 1 213 ? -3.975 6.478 21.611 1.00 97.81 213 ASP A CA 1
ATOM 1700 C C . ASP A 1 213 ? -2.542 5.911 21.750 1.00 97.81 213 ASP A C 1
ATOM 1702 O O . ASP A 1 213 ? -2.083 5.668 22.874 1.00 97.81 213 ASP A O 1
ATOM 1706 N N . PRO A 1 214 ? -1.778 5.763 20.649 1.00 97.44 214 PRO A N 1
ATOM 1707 C CA . PRO A 1 214 ? -0.413 5.225 20.676 1.00 97.44 214 PRO A CA 1
ATOM 1708 C C . PRO A 1 214 ? 0.578 6.125 21.433 1.00 97.44 214 PRO A C 1
ATOM 1710 O O . PRO A 1 214 ? 1.684 5.696 21.754 1.00 97.44 214 PRO A O 1
ATOM 1713 N N . LEU A 1 215 ? 0.213 7.380 21.735 1.00 96.31 215 LEU A N 1
ATOM 1714 C CA . LEU A 1 215 ? 1.040 8.288 22.538 1.00 96.31 215 LEU A CA 1
ATOM 1715 C C . LEU A 1 215 ? 0.884 8.035 24.047 1.00 96.31 215 LEU A C 1
ATOM 1717 O O . LEU A 1 215 ? 1.598 8.641 24.853 1.00 96.31 215 LEU A O 1
ATOM 1721 N N . LYS A 1 216 ? -0.076 7.191 24.445 1.00 97.06 216 LYS A N 1
ATOM 1722 C CA . LYS A 1 216 ? -0.401 6.873 25.843 1.00 97.06 216 LYS A CA 1
ATOM 1723 C C . LYS A 1 216 ? -0.216 5.402 26.179 1.00 97.06 216 LYS A C 1
ATOM 1725 O O . LYS A 1 216 ? 0.151 5.103 27.314 1.00 97.06 216 LYS A O 1
ATOM 1730 N N . VAL A 1 217 ? -0.463 4.514 25.223 1.00 97.56 217 VAL A N 1
ATOM 1731 C CA . VAL A 1 217 ? -0.423 3.064 25.418 1.00 97.56 217 VAL A CA 1
ATOM 1732 C C . VAL A 1 217 ? 0.364 2.377 24.314 1.00 97.56 217 VAL A C 1
ATOM 1734 O O . VAL A 1 217 ? 0.507 2.906 23.215 1.00 97.56 217 VAL A O 1
ATOM 1737 N N . ASP A 1 218 ? 0.868 1.185 24.620 1.00 97.75 218 ASP A N 1
ATOM 1738 C CA . ASP A 1 218 ? 1.454 0.308 23.614 1.00 97.75 218 ASP A CA 1
ATOM 1739 C C . ASP A 1 218 ? 0.343 -0.323 22.766 1.00 97.75 218 ASP A C 1
ATOM 1741 O O . ASP A 1 218 ? -0.592 -0.914 23.303 1.00 97.75 218 ASP A O 1
ATOM 1745 N N . VAL A 1 219 ? 0.445 -0.180 21.445 1.00 97.94 219 VAL A N 1
ATOM 1746 C CA . VAL A 1 219 ? -0.516 -0.718 20.470 1.00 97.94 219 VAL A CA 1
ATOM 1747 C C . VAL A 1 219 ? -0.074 -2.058 19.882 1.00 97.94 219 VAL A C 1
ATOM 1749 O O . VAL A 1 219 ? -0.834 -2.655 19.119 1.00 97.94 219 VAL A O 1
ATOM 1752 N N . GLN A 1 220 ? 1.116 -2.558 20.242 1.00 97.81 220 GLN A N 1
ATOM 1753 C CA . GLN A 1 220 ? 1.654 -3.826 19.743 1.00 97.81 220 GLN A CA 1
ATOM 1754 C C . GLN A 1 220 ? 0.656 -5.000 19.832 1.00 97.81 220 GLN A C 1
ATOM 1756 O O . GLN A 1 220 ? 0.536 -5.704 18.833 1.00 97.81 220 GLN A O 1
ATOM 1761 N N . PRO A 1 221 ? -0.149 -5.184 20.907 1.00 98.25 221 PRO A N 1
ATOM 1762 C CA . PRO A 1 221 ? -1.110 -6.292 20.967 1.00 98.25 221 PRO A CA 1
ATOM 1763 C C . PRO A 1 221 ? -2.166 -6.281 19.850 1.00 98.25 221 PRO A C 1
ATOM 1765 O O . PRO A 1 221 ? -2.643 -7.341 19.449 1.00 98.25 221 PRO A O 1
ATOM 1768 N N . ILE A 1 222 ? -2.539 -5.097 19.350 1.00 98.12 222 ILE A N 1
ATOM 1769 C CA . ILE A 1 222 ? -3.447 -4.939 18.203 1.00 98.12 222 ILE A CA 1
ATOM 1770 C C . ILE A 1 222 ? -2.671 -5.088 16.895 1.00 98.12 222 ILE A C 1
ATOM 1772 O O . ILE A 1 222 ? -3.137 -5.763 15.983 1.00 98.12 222 ILE A O 1
ATOM 1776 N N . VAL A 1 223 ? -1.482 -4.487 16.800 1.00 97.25 223 VAL A N 1
ATOM 1777 C CA . VAL A 1 223 ? -0.652 -4.565 15.590 1.00 97.25 223 VAL A CA 1
ATOM 1778 C C . VAL A 1 223 ? -0.257 -6.008 15.277 1.00 97.25 223 VAL A C 1
ATOM 1780 O O . VAL A 1 223 ? -0.329 -6.404 14.119 1.00 97.25 223 VAL A O 1
ATOM 1783 N N . ASP A 1 224 ? 0.058 -6.823 16.283 1.00 97.44 224 ASP A N 1
ATOM 1784 C CA . ASP A 1 224 ? 0.395 -8.242 16.115 1.00 97.44 224 ASP A CA 1
ATOM 1785 C C . ASP A 1 224 ? -0.722 -9.038 15.422 1.00 97.44 224 ASP A C 1
ATOM 1787 O O . ASP A 1 224 ? -0.441 -9.997 14.702 1.00 97.44 224 ASP A O 1
ATOM 1791 N N . LEU A 1 225 ? -1.986 -8.626 15.579 1.00 98.31 225 LEU A N 1
ATOM 1792 C CA . LEU A 1 225 ? -3.134 -9.265 14.924 1.00 98.31 225 LEU A CA 1
ATOM 1793 C C . LEU A 1 225 ? -3.136 -9.044 13.411 1.00 98.31 225 LEU A C 1
ATOM 1795 O O . LEU A 1 225 ? -3.718 -9.845 12.691 1.00 98.31 225 LEU A O 1
ATOM 1799 N N . VAL A 1 226 ? -2.459 -8.005 12.912 1.00 97.44 226 VAL A N 1
ATOM 1800 C CA . VAL A 1 226 ? -2.299 -7.777 11.468 1.00 97.44 226 VAL A CA 1
ATOM 1801 C C . VAL A 1 226 ? -1.491 -8.903 10.818 1.00 97.44 226 VAL A C 1
ATOM 1803 O O . VAL A 1 226 ? -1.728 -9.249 9.660 1.00 97.44 226 VAL A O 1
ATOM 1806 N N . GLY A 1 227 ? -0.548 -9.484 11.566 1.00 95.81 227 GLY A N 1
ATOM 1807 C CA . GLY A 1 227 ? 0.252 -10.628 11.134 1.00 95.81 227 GLY A CA 1
ATOM 1808 C C . GLY A 1 227 ? -0.286 -11.988 11.573 1.00 95.81 227 GLY A C 1
ATOM 1809 O O . GLY A 1 227 ? 0.363 -13.001 11.309 1.00 95.81 227 GLY A O 1
ATOM 1810 N N . ASP A 1 228 ? -1.444 -12.045 12.234 1.00 97.38 228 ASP A N 1
ATOM 1811 C CA . ASP A 1 228 ? -2.044 -13.295 12.698 1.00 97.38 228 ASP A CA 1
ATOM 1812 C C . ASP A 1 228 ? -2.785 -13.976 11.527 1.00 97.38 228 ASP A C 1
ATOM 1814 O O . ASP A 1 228 ? -3.734 -13.407 10.989 1.00 97.38 228 ASP A O 1
ATOM 1818 N N . PRO A 1 229 ? -2.367 -15.173 11.069 1.00 96.38 229 PRO A N 1
ATOM 1819 C CA . PRO A 1 229 ? -2.978 -15.835 9.914 1.00 96.38 229 PRO A CA 1
ATOM 1820 C C . PRO A 1 229 ? -4.426 -16.284 10.157 1.00 96.38 229 PRO A C 1
ATOM 1822 O O . PRO A 1 229 ? -5.117 -16.624 9.200 1.00 96.38 229 PRO A O 1
ATOM 1825 N N . GLU A 1 230 ? -4.903 -16.288 11.403 1.00 97.38 230 GLU A N 1
ATOM 1826 C CA . GLU A 1 230 ? -6.286 -16.641 11.736 1.00 97.38 230 GLU A CA 1
ATOM 1827 C C . GLU A 1 230 ? -7.209 -15.415 11.811 1.00 97.38 230 GLU A C 1
ATOM 1829 O O . GLU A 1 230 ? -8.421 -15.575 11.961 1.00 97.38 230 GLU A O 1
ATOM 1834 N N . VAL A 1 231 ? -6.664 -14.198 11.691 1.00 98.25 231 VAL A N 1
ATOM 1835 C CA . VAL A 1 231 ? -7.413 -12.945 11.838 1.00 98.25 231 VAL A CA 1
ATOM 1836 C C . VAL A 1 231 ? -7.446 -12.182 10.520 1.00 98.25 231 VAL A C 1
ATOM 1838 O O . VAL A 1 231 ? -6.412 -11.817 9.971 1.00 98.25 231 VAL A O 1
ATOM 1841 N N . GLU A 1 232 ? -8.646 -11.906 10.014 1.00 98.25 232 GLU A N 1
ATOM 1842 C CA . GLU A 1 232 ? -8.821 -11.082 8.817 1.00 98.25 232 GLU A CA 1
ATOM 1843 C C . GLU A 1 232 ? -8.827 -9.582 9.142 1.00 98.25 232 GLU A C 1
ATOM 1845 O O . GLU A 1 232 ? -9.625 -9.100 9.948 1.00 98.25 232 GLU A O 1
ATOM 1850 N N . VAL A 1 233 ? -7.943 -8.832 8.488 1.00 98.56 233 VAL A N 1
ATOM 1851 C CA . VAL A 1 233 ? -7.826 -7.377 8.614 1.00 98.56 233 VAL A CA 1
ATOM 1852 C C . VAL A 1 233 ? -8.611 -6.716 7.490 1.00 98.56 233 VAL A C 1
ATOM 1854 O O . VAL A 1 233 ? -8.222 -6.782 6.323 1.00 98.56 233 VAL A O 1
ATOM 1857 N N . ILE A 1 234 ? -9.698 -6.041 7.838 1.00 98.62 234 ILE A N 1
ATOM 1858 C CA . ILE A 1 234 ? -10.525 -5.281 6.903 1.00 98.62 234 ILE A CA 1
ATOM 1859 C C . ILE A 1 234 ? -10.051 -3.831 6.918 1.00 98.62 234 ILE A C 1
ATOM 1861 O O . ILE A 1 234 ? -10.081 -3.167 7.948 1.00 98.62 234 ILE A O 1
ATOM 1865 N N . ILE A 1 235 ? -9.645 -3.311 5.770 1.00 98.50 235 ILE A N 1
ATOM 1866 C CA . ILE A 1 235 ? -9.078 -1.965 5.668 1.00 98.50 235 ILE A CA 1
ATOM 1867 C C . ILE A 1 235 ? -9.507 -1.316 4.351 1.00 98.50 235 ILE A C 1
ATOM 1869 O O . ILE A 1 235 ? -9.979 -1.985 3.426 1.00 98.50 235 ILE A O 1
ATOM 1873 N N . HIS A 1 236 ? -9.419 0.005 4.255 1.00 98.31 236 HIS A N 1
ATOM 1874 C CA . HIS A 1 236 ? -9.693 0.732 3.022 1.00 98.31 236 HIS A CA 1
ATOM 1875 C C . HIS A 1 236 ? -8.458 1.501 2.583 1.00 98.31 236 HIS A C 1
ATOM 1877 O O . HIS A 1 236 ? -7.977 2.341 3.328 1.00 98.31 236 HIS A O 1
ATOM 1883 N N . SER A 1 237 ? -7.990 1.287 1.348 1.00 96.50 237 SER A N 1
ATOM 1884 C CA . SER A 1 237 ? -6.826 2.008 0.816 1.00 96.50 237 SER A CA 1
ATOM 1885 C C . SER A 1 237 ? -5.543 1.766 1.632 1.00 96.50 237 SER A C 1
ATOM 1887 O O . SER A 1 237 ? -4.772 2.691 1.892 1.00 96.50 237 SER A O 1
ATOM 1889 N N . ALA A 1 238 ? -5.278 0.501 1.956 1.00 96.12 238 ALA A N 1
ATOM 1890 C CA . ALA A 1 238 ? -4.349 0.021 2.982 1.00 96.12 238 ALA A CA 1
ATOM 1891 C C . ALA A 1 238 ? -2.862 0.331 2.752 1.00 96.12 238 ALA A C 1
ATOM 1893 O O . ALA A 1 238 ? -2.016 0.026 3.592 1.00 96.12 238 ALA A O 1
ATOM 1894 N N . GLN A 1 239 ? -2.496 0.862 1.583 1.00 94.00 239 GLN A N 1
ATOM 1895 C CA . GLN A 1 239 ? -1.100 0.998 1.171 1.00 94.00 239 GLN A CA 1
ATOM 1896 C C . GLN A 1 239 ? -0.263 1.803 2.176 1.00 94.00 239 GLN A C 1
ATOM 1898 O O . GLN A 1 239 ? 0.882 1.439 2.442 1.00 94.00 239 GLN A O 1
ATOM 1903 N N . ALA A 1 240 ? -0.794 2.913 2.692 1.00 93.25 240 ALA A N 1
ATOM 1904 C CA . ALA A 1 240 ? -0.057 3.766 3.620 1.00 93.25 240 ALA A CA 1
ATOM 1905 C C . ALA A 1 240 ? 0.015 3.142 5.022 1.00 93.25 240 ALA A C 1
ATOM 1907 O O . ALA A 1 240 ? 1.081 3.158 5.641 1.00 93.25 240 ALA A O 1
ATOM 1908 N N . ASP A 1 241 ? -1.076 2.527 5.470 1.00 95.62 241 ASP A N 1
ATOM 1909 C CA . ASP A 1 241 ? -1.187 1.902 6.786 1.00 95.62 241 ASP A CA 1
ATOM 1910 C C . ASP A 1 241 ? -0.272 0.691 6.909 1.00 95.62 241 ASP A C 1
ATOM 1912 O O . ASP A 1 241 ? 0.524 0.601 7.841 1.00 95.62 241 ASP A O 1
ATOM 1916 N N . LEU A 1 242 ? -0.291 -0.203 5.915 1.00 95.12 242 LEU A N 1
ATOM 1917 C CA . LEU A 1 242 ? 0.596 -1.366 5.873 1.00 95.12 242 LEU A CA 1
ATOM 1918 C C . LEU A 1 242 ? 2.066 -0.954 5.754 1.00 95.12 242 LEU A C 1
ATOM 1920 O O . LEU A 1 242 ? 2.929 -1.577 6.375 1.00 95.12 242 LEU A O 1
ATOM 1924 N N . ALA A 1 243 ? 2.370 0.119 5.015 1.00 92.12 243 ALA A N 1
ATOM 1925 C CA . ALA A 1 243 ? 3.723 0.668 4.955 1.00 92.12 243 ALA A CA 1
ATOM 1926 C C . ALA A 1 243 ? 4.193 1.194 6.321 1.00 92.12 243 ALA A C 1
ATOM 1928 O O . ALA A 1 243 ? 5.353 0.988 6.695 1.00 92.12 243 ALA A O 1
ATOM 1929 N N . LEU A 1 244 ? 3.308 1.861 7.070 1.00 92.88 244 LEU A N 1
ATOM 1930 C CA . LEU A 1 244 ? 3.586 2.325 8.426 1.00 92.88 244 LEU A CA 1
ATOM 1931 C C . LEU A 1 244 ? 3.760 1.137 9.376 1.00 92.88 244 LEU A C 1
ATOM 1933 O O . LEU A 1 244 ? 4.766 1.087 10.081 1.00 92.88 244 LEU A O 1
ATOM 1937 N N . ILE A 1 245 ? 2.854 0.158 9.350 1.00 94.19 245 ILE A N 1
ATOM 1938 C CA . ILE A 1 245 ? 2.882 -1.034 10.208 1.00 94.19 245 ILE A CA 1
ATOM 1939 C C . ILE A 1 245 ? 4.158 -1.853 9.979 1.00 94.19 245 ILE A C 1
ATOM 1941 O O . ILE A 1 245 ? 4.925 -2.087 10.918 1.00 94.19 245 ILE A O 1
ATOM 1945 N N . GLY A 1 246 ? 4.455 -2.214 8.728 1.00 91.44 246 GLY A N 1
ATOM 1946 C CA . GLY A 1 246 ? 5.681 -2.936 8.378 1.00 91.44 246 GLY A CA 1
ATOM 1947 C C . GLY A 1 246 ? 6.936 -2.120 8.685 1.00 91.44 246 GLY A C 1
ATOM 1948 O O . GLY A 1 246 ? 7.950 -2.645 9.146 1.00 91.44 246 GLY A O 1
ATOM 1949 N N . GLY A 1 247 ? 6.869 -0.799 8.510 1.00 87.06 247 GLY A N 1
ATOM 1950 C CA . GLY A 1 247 ? 7.960 0.104 8.829 1.00 87.06 247 GLY A CA 1
ATOM 1951 C C . GLY A 1 247 ? 8.254 0.213 10.328 1.00 87.06 247 GLY A C 1
ATOM 1952 O O . GLY A 1 247 ? 9.413 0.120 10.729 1.00 87.06 247 GLY A O 1
ATOM 1953 N N . GLN A 1 248 ? 7.246 0.481 11.144 1.00 89.50 248 GLN A N 1
ATOM 1954 C CA . GLN A 1 248 ? 7.410 0.838 12.550 1.00 89.50 248 GLN A CA 1
ATOM 1955 C C . GLN A 1 248 ? 7.403 -0.387 13.471 1.00 89.50 248 GLN A C 1
ATOM 1957 O O . GLN A 1 248 ? 8.151 -0.401 14.445 1.00 89.50 248 GLN A O 1
ATOM 1962 N N . PHE A 1 249 ? 6.635 -1.423 13.129 1.00 91.31 249 PHE A N 1
ATOM 1963 C CA . PHE A 1 249 ? 6.400 -2.593 13.982 1.00 91.31 249 PHE A CA 1
ATOM 1964 C C . PHE A 1 249 ? 6.938 -3.898 13.388 1.00 91.31 249 PHE A C 1
ATOM 1966 O O . PHE A 1 249 ? 6.810 -4.949 14.006 1.00 91.31 249 PHE A O 1
ATOM 1973 N N . SER A 1 250 ? 7.545 -3.860 12.194 1.00 90.50 250 SER A N 1
ATOM 1974 C CA . SER A 1 250 ? 8.051 -5.057 11.495 1.00 90.50 250 SER A CA 1
ATOM 1975 C C . SER A 1 250 ? 6.994 -6.158 11.338 1.00 90.50 250 SER A C 1
ATOM 1977 O O . SER A 1 250 ? 7.321 -7.342 11.312 1.00 90.50 250 SER A O 1
ATOM 1979 N N . THR A 1 251 ? 5.722 -5.763 11.258 1.00 92.50 251 THR A N 1
ATOM 1980 C CA . THR A 1 251 ? 4.590 -6.679 11.121 1.00 92.50 251 THR A CA 1
ATOM 1981 C C . THR A 1 251 ? 4.117 -6.686 9.676 1.00 92.50 251 THR A C 1
ATOM 1983 O O . THR A 1 251 ? 3.922 -5.637 9.067 1.00 92.50 251 THR A O 1
ATOM 1986 N N . ARG A 1 252 ? 3.953 -7.884 9.122 1.00 92.94 252 ARG A N 1
ATOM 1987 C CA . ARG A 1 252 ? 3.476 -8.116 7.759 1.00 92.94 252 ARG A CA 1
ATOM 1988 C C . ARG A 1 252 ? 2.015 -8.536 7.814 1.00 92.94 252 ARG A C 1
ATOM 1990 O O . ARG A 1 252 ? 1.694 -9.448 8.564 1.00 92.94 252 ARG A O 1
ATOM 1997 N N . GLY A 1 253 ? 1.174 -7.923 6.983 1.00 93.44 253 GLY A N 1
ATOM 1998 C CA . GLY A 1 253 ? -0.207 -8.365 6.798 1.00 93.44 253 GLY A CA 1
ATOM 1999 C C . GLY A 1 253 ? -0.271 -9.784 6.229 1.00 93.44 253 GLY A C 1
ATOM 2000 O O . GLY A 1 253 ? 0.374 -10.061 5.220 1.00 93.44 253 GLY A O 1
ATOM 2001 N N . THR A 1 254 ? -1.029 -10.679 6.861 1.00 93.19 254 THR A N 1
ATOM 2002 C CA . THR A 1 254 ? -1.191 -12.076 6.402 1.00 93.19 254 THR A CA 1
ATOM 2003 C C . THR A 1 254 ? -2.536 -12.314 5.725 1.00 93.19 254 THR A C 1
ATOM 2005 O O . THR A 1 254 ? -2.580 -12.923 4.658 1.00 93.19 254 THR A O 1
ATOM 2008 N N . ARG A 1 255 ? -3.625 -11.802 6.309 1.00 96.25 255 ARG A N 1
ATOM 2009 C CA . ARG A 1 255 ? -4.992 -11.873 5.771 1.00 96.25 255 ARG A CA 1
ATOM 2010 C C . ARG A 1 255 ? -5.616 -10.488 5.688 1.00 96.25 255 ARG A C 1
ATOM 2012 O O . ARG A 1 255 ? -6.477 -10.128 6.482 1.00 96.25 255 ARG A O 1
ATOM 2019 N N . VAL A 1 256 ? -5.148 -9.691 4.735 1.00 97.44 256 VAL A N 1
ATOM 2020 C CA . VAL A 1 256 ? -5.667 -8.338 4.504 1.00 97.44 256 VAL A CA 1
ATOM 2021 C C . VAL A 1 256 ? -6.751 -8.374 3.433 1.00 97.44 256 VAL A C 1
ATOM 2023 O O . VAL A 1 256 ? -6.542 -8.951 2.370 1.00 97.44 256 VAL A O 1
ATOM 2026 N N . PHE A 1 257 ? -7.869 -7.698 3.685 1.00 98.31 257 PHE A N 1
ATOM 2027 C CA . PHE A 1 257 ? -8.894 -7.397 2.693 1.00 98.31 257 PHE A CA 1
ATOM 2028 C C . PHE A 1 257 ? -9.017 -5.879 2.517 1.00 98.31 257 PHE A C 1
ATOM 2030 O O . PHE A 1 257 ? -9.517 -5.175 3.399 1.00 98.31 257 PHE A O 1
ATOM 2037 N N . ASP A 1 258 ? -8.581 -5.369 1.362 1.00 98.12 258 ASP A N 1
ATOM 2038 C CA . ASP A 1 258 ? -8.701 -3.953 1.013 1.00 98.12 258 ASP A CA 1
ATOM 2039 C C . ASP A 1 258 ? -10.007 -3.682 0.252 1.00 98.12 258 ASP A C 1
ATOM 2041 O O . ASP A 1 258 ? -10.204 -4.067 -0.906 1.00 98.12 258 ASP A O 1
ATOM 2045 N N . THR A 1 259 ? -10.910 -2.955 0.903 1.00 98.06 259 THR A N 1
ATOM 2046 C CA . THR A 1 259 ? -12.220 -2.605 0.348 1.00 98.06 259 THR A CA 1
ATOM 2047 C C . THR A 1 259 ? -12.150 -1.648 -0.854 1.00 98.06 259 THR A C 1
ATOM 2049 O O . THR A 1 259 ? -13.079 -1.627 -1.666 1.00 98.06 259 THR A O 1
ATOM 2052 N N . GLN A 1 260 ? -11.065 -0.881 -1.026 1.00 97.31 260 GLN A N 1
ATOM 2053 C CA . GLN A 1 260 ? -10.840 -0.059 -2.221 1.00 97.31 260 GLN A CA 1
ATOM 2054 C C . GLN A 1 260 ? -10.491 -0.933 -3.429 1.00 97.31 260 GLN A C 1
ATOM 2056 O O . GLN A 1 260 ? -11.042 -0.722 -4.514 1.00 97.31 260 GLN A O 1
ATOM 2061 N N . ILE A 1 261 ? -9.624 -1.934 -3.238 1.00 96.25 261 ILE A N 1
ATOM 2062 C CA . ILE A 1 261 ? -9.305 -2.926 -4.275 1.00 96.25 261 ILE A CA 1
ATOM 2063 C C . ILE A 1 261 ? -10.579 -3.682 -4.655 1.00 96.25 261 ILE A C 1
ATOM 2065 O O . ILE A 1 261 ? -10.930 -3.746 -5.832 1.00 96.25 261 ILE A O 1
ATOM 2069 N N . ALA A 1 262 ? -11.331 -4.170 -3.668 1.00 96.81 262 ALA A N 1
ATOM 2070 C CA . ALA A 1 262 ? -12.601 -4.849 -3.900 1.00 96.81 262 ALA A CA 1
ATOM 2071 C C . ALA A 1 262 ? -13.578 -4.005 -4.743 1.00 96.81 262 ALA A C 1
ATOM 2073 O O . ALA A 1 262 ? -14.116 -4.487 -5.742 1.00 96.81 262 ALA A O 1
ATOM 2074 N N . GLY A 1 263 ? -13.757 -2.723 -4.402 1.00 95.12 263 GLY A N 1
ATOM 2075 C CA . GLY A 1 263 ? -14.603 -1.803 -5.169 1.00 95.12 263 GLY A CA 1
ATOM 2076 C C . GLY A 1 263 ? -14.141 -1.616 -6.620 1.00 95.12 263 GLY A C 1
ATOM 2077 O O . GLY A 1 263 ? -14.969 -1.571 -7.534 1.00 95.12 263 GLY A O 1
ATOM 2078 N N . ALA A 1 264 ? -12.828 -1.578 -6.858 1.00 93.50 264 ALA A N 1
ATOM 2079 C CA . ALA A 1 264 ? -12.262 -1.522 -8.203 1.00 93.50 264 ALA A CA 1
ATOM 2080 C C . ALA A 1 264 ? -12.602 -2.767 -9.044 1.00 93.50 264 ALA A C 1
ATOM 2082 O O . ALA A 1 264 ? -12.946 -2.633 -10.219 1.00 93.50 264 ALA A O 1
ATOM 2083 N N . PHE A 1 265 ? -12.577 -3.963 -8.450 1.00 94.38 265 PHE A N 1
ATOM 2084 C CA . PHE A 1 265 ? -12.922 -5.220 -9.133 1.00 94.38 265 PHE A CA 1
ATOM 2085 C C . PHE A 1 265 ? -14.431 -5.412 -9.362 1.00 94.38 265 PHE A C 1
ATOM 2087 O O . PHE A 1 265 ? -14.834 -6.262 -10.165 1.00 94.38 265 PHE A O 1
ATOM 2094 N N . LEU A 1 266 ? -15.264 -4.596 -8.709 1.00 92.50 266 LEU A N 1
ATOM 2095 C CA . LEU A 1 266 ? -16.705 -4.488 -8.956 1.00 92.50 266 LEU A CA 1
ATOM 2096 C C . LEU A 1 266 ? -17.078 -3.368 -9.946 1.00 92.50 266 LEU A C 1
ATOM 2098 O O . LEU A 1 266 ? -18.270 -3.143 -10.177 1.00 92.50 266 LEU A O 1
ATOM 2102 N N . GLY A 1 267 ? -16.091 -2.667 -10.515 1.00 89.12 267 GLY A N 1
ATOM 2103 C CA . GLY A 1 267 ? -16.312 -1.604 -11.499 1.00 89.12 267 GLY A CA 1
ATOM 2104 C C . GLY A 1 267 ? -16.725 -0.259 -10.887 1.00 89.12 267 GLY A C 1
ATOM 2105 O O . GLY A 1 267 ? -17.276 0.599 -11.573 1.00 89.12 267 GLY A O 1
ATOM 2106 N N . TRP A 1 268 ? -16.488 -0.021 -9.590 1.00 89.94 268 TRP A N 1
ATOM 2107 C CA . TRP A 1 268 ? -16.955 1.199 -8.898 1.00 89.94 268 TRP A CA 1
ATOM 2108 C C . TRP A 1 268 ? -16.002 2.387 -9.011 1.00 89.94 268 TRP A C 1
ATOM 2110 O O . TRP A 1 268 ? -16.074 3.351 -8.247 1.00 89.94 268 TRP A O 1
ATOM 2120 N N . GLY A 1 269 ? -15.124 2.329 -10.001 1.00 86.62 269 GLY A N 1
ATOM 2121 C CA . GLY A 1 269 ? -14.024 3.251 -10.150 1.00 86.62 269 GLY A CA 1
ATOM 2122 C C . GLY A 1 269 ? -12.747 2.700 -9.541 1.00 86.62 269 GLY A C 1
ATOM 2123 O O . GLY A 1 269 ? -12.717 1.873 -8.638 1.00 86.62 269 GLY A O 1
ATOM 2124 N N . GLU A 1 270 ? -11.666 3.203 -10.099 1.00 85.75 270 GLU A N 1
ATOM 2125 C CA . GLU A 1 270 ? -10.307 2.763 -9.856 1.00 85.75 270 GLU A CA 1
ATOM 2126 C C . GLU A 1 270 ? -9.826 3.025 -8.414 1.00 85.75 270 GLU A C 1
ATOM 2128 O O . GLU A 1 270 ? -9.031 2.263 -7.874 1.00 85.75 270 GLU A O 1
ATOM 2133 N N . GLN A 1 271 ? -10.272 4.122 -7.802 1.00 91.62 271 GLN A N 1
ATOM 2134 C CA . GLN A 1 271 ? -9.911 4.539 -6.443 1.00 91.62 271 GLN A CA 1
ATOM 2135 C C . GLN A 1 271 ? -11.153 5.121 -5.770 1.00 91.62 271 GLN A C 1
ATOM 2137 O O . GLN A 1 271 ? -11.260 6.331 -5.564 1.00 91.62 271 GLN A O 1
ATOM 2142 N N . ILE A 1 272 ? -12.154 4.274 -5.519 1.00 94.38 272 ILE A N 1
ATOM 2143 C CA . ILE A 1 272 ? -13.322 4.703 -4.751 1.00 94.38 272 ILE A CA 1
ATOM 2144 C C . ILE A 1 272 ? -12.858 5.121 -3.350 1.00 94.38 272 ILE A C 1
ATOM 2146 O O . ILE A 1 272 ? -12.179 4.360 -2.671 1.00 94.38 272 ILE A O 1
ATOM 2150 N N . GLY A 1 273 ? -13.181 6.348 -2.939 1.00 95.50 273 GLY A N 1
ATOM 2151 C CA . GLY A 1 273 ? -12.862 6.823 -1.592 1.00 95.50 273 GLY A CA 1
ATOM 2152 C C . GLY A 1 273 ? -13.829 6.260 -0.551 1.00 95.50 273 GLY A C 1
ATOM 2153 O O . GLY A 1 273 ? -14.993 6.008 -0.872 1.00 95.50 273 GLY A O 1
ATOM 2154 N N . TYR A 1 274 ? -13.378 6.141 0.698 1.00 95.75 274 TYR A N 1
ATOM 2155 C CA . TYR A 1 274 ? -14.137 5.508 1.781 1.00 95.75 274 TYR A CA 1
ATOM 2156 C C . TYR A 1 274 ? -15.548 6.088 1.959 1.00 95.75 274 TYR A C 1
ATOM 2158 O O . TYR A 1 274 ? -16.531 5.357 1.902 1.00 95.75 274 TYR A O 1
ATOM 2166 N N . GLY A 1 275 ? -15.692 7.415 2.038 1.00 94.44 275 GLY A N 1
ATOM 2167 C CA . GLY A 1 275 ? -17.017 8.037 2.154 1.00 94.44 275 GLY A CA 1
ATOM 2168 C C . GLY A 1 275 ? -17.959 7.735 0.978 1.00 94.44 275 GLY A C 1
ATOM 2169 O O . GLY A 1 275 ? -19.162 7.601 1.178 1.00 94.44 275 GLY A O 1
ATOM 2170 N N . ALA A 1 276 ? -17.433 7.579 -0.243 1.00 95.25 276 ALA A N 1
ATOM 2171 C CA . ALA A 1 276 ? -18.238 7.189 -1.405 1.00 95.25 276 ALA A CA 1
ATOM 2172 C C . ALA A 1 276 ? -18.601 5.696 -1.378 1.00 95.25 276 ALA A C 1
ATOM 2174 O O . ALA A 1 276 ? -19.691 5.323 -1.812 1.00 95.25 276 ALA A O 1
ATOM 2175 N N . LEU A 1 277 ? -17.708 4.851 -0.856 1.00 95.06 277 LEU A N 1
ATOM 2176 C CA . LEU A 1 277 ? -17.971 3.434 -0.615 1.00 95.06 277 LEU A CA 1
ATOM 2177 C C . LEU A 1 277 ? -19.098 3.259 0.414 1.00 95.06 277 LEU A C 1
ATOM 2179 O O . LEU A 1 277 ? -20.063 2.542 0.151 1.00 95.06 277 LEU A O 1
ATOM 2183 N N . VAL A 1 278 ? -19.009 3.959 1.547 1.00 93.62 278 VAL A N 1
ATOM 2184 C CA . VAL A 1 278 ? -20.015 3.921 2.616 1.00 93.62 278 VAL A CA 1
ATOM 2185 C C . VAL A 1 278 ? -21.352 4.495 2.151 1.00 93.62 278 VAL A C 1
ATOM 2187 O O . VAL A 1 278 ? -22.390 3.894 2.417 1.00 93.62 278 VAL A O 1
ATOM 2190 N N . ASP A 1 279 ? -21.369 5.594 1.395 1.00 93.25 279 ASP A N 1
ATOM 2191 C CA . ASP A 1 279 ? -22.621 6.108 0.828 1.00 93.25 279 ASP A CA 1
ATOM 2192 C C . ASP A 1 279 ? -23.264 5.097 -0.131 1.00 93.25 279 ASP A C 1
ATOM 2194 O O . ASP A 1 279 ? -24.462 4.826 -0.058 1.00 93.25 279 ASP A O 1
ATOM 2198 N N . ARG A 1 280 ? -22.460 4.462 -0.989 1.00 92.12 280 ARG A N 1
ATOM 2199 C CA . ARG A 1 280 ? -22.952 3.463 -1.941 1.00 92.12 280 ARG A CA 1
ATOM 2200 C C . ARG A 1 280 ? -23.557 2.241 -1.250 1.00 92.12 280 ARG A C 1
ATOM 2202 O O . ARG A 1 280 ? -24.607 1.771 -1.684 1.00 92.12 280 ARG A O 1
ATOM 2209 N N . LEU A 1 281 ? -22.876 1.709 -0.237 1.00 88.75 281 LEU A N 1
ATOM 2210 C CA . LEU A 1 281 ? -23.237 0.438 0.394 1.00 88.75 281 LEU A CA 1
ATOM 2211 C C . LEU A 1 281 ? -24.223 0.606 1.549 1.00 88.75 281 LEU A C 1
ATOM 2213 O O . LEU A 1 281 ? -25.133 -0.203 1.713 1.00 88.75 281 LEU A O 1
ATOM 2217 N N . CYS A 1 282 ? -24.059 1.669 2.330 1.00 84.38 282 CYS A N 1
ATOM 2218 C CA . CYS A 1 282 ? -24.812 1.904 3.557 1.00 84.38 282 CYS A CA 1
ATOM 2219 C C . CYS A 1 282 ? -25.838 3.040 3.405 1.00 84.38 282 CYS A C 1
ATOM 2221 O O . CYS A 1 282 ? -26.708 3.193 4.260 1.00 84.38 282 CYS A O 1
ATOM 2223 N N . GLY A 1 283 ? -25.758 3.860 2.348 1.00 85.25 283 GLY A N 1
ATOM 2224 C CA . GLY A 1 283 ? -26.593 5.058 2.193 1.00 85.25 283 GLY A CA 1
ATOM 2225 C C . GLY A 1 283 ? -26.262 6.164 3.200 1.00 85.25 283 GLY A C 1
ATOM 2226 O O . GLY A 1 283 ? -27.109 7.022 3.469 1.00 85.25 283 GLY A O 1
ATOM 2227 N N . ILE A 1 284 ? -25.070 6.110 3.801 1.00 87.56 284 ILE A N 1
ATOM 2228 C CA . ILE A 1 284 ? -24.623 6.998 4.877 1.00 87.56 284 ILE A CA 1
ATOM 2229 C C . ILE A 1 284 ? -23.605 7.985 4.318 1.00 87.56 284 ILE A C 1
ATOM 2231 O O . ILE A 1 284 ? -22.603 7.604 3.723 1.00 87.56 284 ILE A O 1
ATOM 2235 N N . HIS A 1 285 ? -23.859 9.271 4.544 1.00 89.69 285 HIS A N 1
ATOM 2236 C CA . HIS A 1 285 ? -22.933 10.335 4.180 1.00 89.69 285 HIS A CA 1
ATOM 2237 C C . HIS A 1 285 ? -22.040 10.639 5.380 1.00 89.69 285 HIS A C 1
ATOM 2239 O O . HIS A 1 285 ? -22.522 11.167 6.382 1.00 89.69 285 HIS A O 1
ATOM 2245 N N . LEU A 1 286 ? -20.757 10.305 5.269 1.00 88.12 286 LEU A N 1
ATOM 2246 C CA . LEU A 1 286 ? -19.768 10.625 6.294 1.00 88.12 286 LEU A CA 1
ATOM 2247 C C . LEU A 1 286 ? -19.402 12.110 6.265 1.00 88.12 286 LEU A C 1
ATOM 2249 O O . LEU A 1 286 ? -19.335 12.732 5.197 1.00 88.12 286 LEU A O 1
ATOM 2253 N N . ASP A 1 287 ? -19.158 12.665 7.450 1.00 79.44 287 ASP 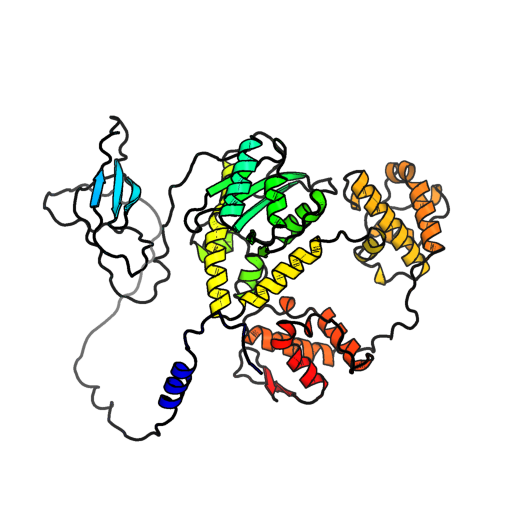A N 1
ATOM 2254 C CA . ASP A 1 287 ? -18.599 14.005 7.586 1.00 79.44 287 ASP A CA 1
ATOM 2255 C C . ASP A 1 287 ? -17.120 13.998 7.164 1.00 79.44 287 ASP A C 1
ATOM 2257 O O . ASP A 1 287 ? -16.405 13.021 7.364 1.00 79.44 287 ASP A O 1
ATOM 2261 N N . LYS A 1 288 ? -16.656 15.092 6.562 1.00 75.69 288 LYS A N 1
ATOM 2262 C CA . LYS A 1 288 ? -15.268 15.266 6.104 1.00 75.69 288 LYS A CA 1
ATOM 2263 C C . LYS A 1 288 ? -14.451 16.173 7.032 1.00 75.69 288 LYS A C 1
ATOM 2265 O O . LYS A 1 288 ? -13.325 16.525 6.687 1.00 75.69 288 LYS A O 1
ATOM 2270 N N . GLY A 1 289 ? -15.025 16.601 8.159 1.00 72.94 289 GLY A N 1
ATOM 2271 C CA . GLY A 1 289 ? -14.507 17.685 8.998 1.00 72.94 289 GLY A CA 1
ATOM 2272 C C . GLY A 1 289 ? -13.079 17.509 9.528 1.00 72.94 289 GLY A C 1
ATOM 2273 O O . GLY A 1 289 ? -12.340 18.493 9.580 1.00 72.94 289 GLY A O 1
ATOM 2274 N N . ALA A 1 290 ? -12.649 16.282 9.854 1.00 74.44 290 ALA A N 1
ATOM 2275 C CA . ALA A 1 290 ? -11.391 16.054 10.578 1.00 74.44 290 ALA A CA 1
ATOM 2276 C C . ALA A 1 290 ? -10.223 15.475 9.750 1.00 74.44 290 ALA A C 1
ATOM 2278 O O . ALA A 1 290 ? -9.122 15.348 10.287 1.00 74.44 290 ALA A O 1
ATOM 2279 N N . GLN A 1 291 ? -10.414 15.209 8.450 1.00 78.19 291 GLN A N 1
ATOM 2280 C CA . GLN A 1 291 ? -9.421 14.528 7.598 1.00 78.19 291 GLN A CA 1
ATOM 2281 C C . GLN A 1 291 ? -8.047 15.234 7.545 1.00 78.19 291 GLN A C 1
ATOM 2283 O O . GLN A 1 291 ? -7.016 14.586 7.418 1.00 78.19 291 GLN A O 1
ATOM 2288 N N . PHE A 1 292 ? -8.014 16.569 7.624 1.00 80.56 292 PHE A N 1
ATOM 2289 C CA . PHE A 1 292 ? -6.778 17.367 7.574 1.00 80.56 292 PHE A CA 1
ATOM 2290 C C . PHE A 1 292 ? -6.529 18.095 8.900 1.00 80.56 292 PHE A C 1
ATOM 2292 O O . PHE A 1 292 ? -6.359 19.318 8.930 1.00 80.56 292 PHE A O 1
ATOM 2299 N N . THR A 1 293 ? -6.565 17.354 10.009 1.00 87.81 293 THR A N 1
ATOM 2300 C CA . THR A 1 293 ? -6.292 17.887 11.351 1.00 87.81 293 THR A CA 1
ATOM 2301 C C . THR A 1 293 ? -4.934 17.435 11.887 1.00 87.81 293 THR A C 1
ATOM 2303 O O . THR A 1 293 ? -4.320 16.500 11.388 1.00 87.81 293 THR A O 1
ATOM 2306 N N . GLU A 1 294 ? -4.428 18.146 12.897 1.00 91.31 294 GLU A N 1
ATOM 2307 C CA . GLU A 1 294 ? -3.195 17.770 13.594 1.00 91.31 294 GLU A CA 1
ATOM 2308 C C . GLU A 1 294 ? -3.493 16.635 14.583 1.00 91.31 294 GLU A C 1
ATOM 2310 O O . GLU A 1 294 ? -3.911 16.881 15.721 1.00 91.31 294 GLU A O 1
ATOM 2315 N N . TRP A 1 295 ? -3.296 15.394 14.139 1.00 94.75 295 TRP A N 1
ATOM 2316 C CA . TRP A 1 295 ? -3.607 14.188 14.907 1.00 94.75 295 TRP A CA 1
ATOM 2317 C C . TRP A 1 295 ? -2.654 13.931 16.069 1.00 94.75 295 TRP A C 1
ATOM 2319 O O . TRP A 1 295 ? -3.032 13.224 17.001 1.00 94.75 295 TRP A O 1
ATOM 2329 N N . SER A 1 296 ? -1.463 14.539 16.089 1.00 93.19 296 SER A N 1
ATOM 2330 C CA . SER A 1 296 ? -0.543 14.427 17.233 1.00 93.19 296 SER A CA 1
ATOM 2331 C C . SER A 1 296 ? -0.975 15.283 18.434 1.00 93.19 296 SER A C 1
ATOM 2333 O O . SER A 1 296 ? -0.522 15.080 19.566 1.00 93.19 296 SER A O 1
ATOM 2335 N N . ARG A 1 297 ? -1.873 16.257 18.224 1.00 93.81 297 ARG A N 1
ATOM 2336 C CA . ARG A 1 297 ? -2.294 17.188 19.274 1.00 93.81 297 ARG A CA 1
ATOM 2337 C C . ARG A 1 297 ? -3.186 16.490 20.301 1.00 93.81 297 ARG A C 1
ATOM 2339 O O . ARG A 1 297 ? -4.063 15.697 19.966 1.00 93.81 297 ARG A O 1
ATOM 2346 N N . ARG A 1 298 ? -2.9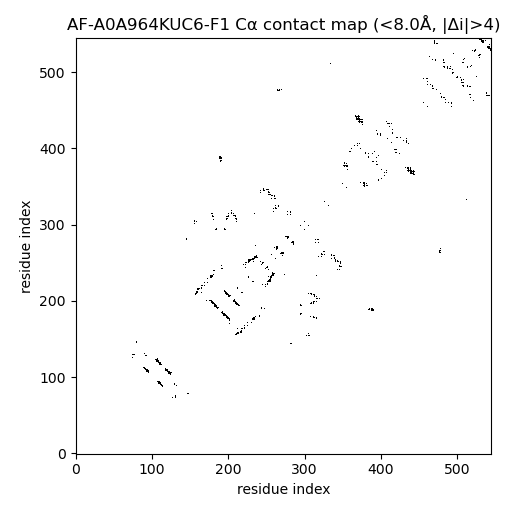84 16.824 21.580 1.00 95.06 298 ARG A N 1
ATOM 2347 C CA . ARG A 1 298 ? -3.830 16.373 22.695 1.00 95.06 298 ARG A CA 1
ATOM 2348 C C . ARG A 1 298 ? -4.379 17.551 23.513 1.00 95.06 298 ARG A C 1
ATOM 2350 O O . ARG A 1 298 ? -3.674 18.557 23.646 1.00 95.06 298 ARG A O 1
ATOM 2357 N N . PRO A 1 299 ? -5.590 17.425 24.095 1.00 93.50 299 PRO A N 1
ATOM 2358 C CA . PRO A 1 299 ? -6.547 16.325 23.890 1.00 93.50 299 PRO A CA 1
ATOM 2359 C C . PRO A 1 299 ? -7.137 16.337 22.467 1.00 93.50 299 PRO A C 1
ATOM 2361 O O . PRO A 1 299 ? -7.157 17.388 21.827 1.00 93.50 299 PRO A O 1
ATOM 2364 N N . LEU A 1 300 ? -7.587 15.176 21.982 1.00 92.94 300 LEU A N 1
ATOM 2365 C CA . LEU A 1 300 ? -8.369 15.087 20.744 1.00 92.94 300 LEU A CA 1
ATOM 2366 C C . LEU A 1 300 ? -9.755 15.706 20.962 1.00 92.94 300 LEU A C 1
ATOM 2368 O O . LEU A 1 300 ? -10.305 15.625 22.063 1.00 92.94 300 LEU A O 1
ATOM 2372 N N . SER A 1 301 ? -10.321 16.327 19.928 1.00 91.00 301 SER A N 1
ATOM 2373 C CA . SER A 1 301 ? -11.697 16.829 19.984 1.00 91.00 301 SER A CA 1
ATOM 2374 C C . SER A 1 301 ? -12.716 15.692 19.833 1.00 91.00 301 SER A C 1
ATOM 2376 O O . SER A 1 301 ? -12.427 14.645 19.256 1.00 91.00 301 SER A O 1
ATOM 2378 N N . GLU A 1 302 ? -13.950 15.907 20.297 1.00 88.44 302 GLU A N 1
ATOM 2379 C CA . GLU A 1 302 ? -15.053 14.958 20.066 1.00 88.44 302 GLU A CA 1
ATOM 2380 C C . GLU A 1 302 ? -15.331 14.723 18.572 1.00 88.44 302 GLU A C 1
ATOM 2382 O O . GLU A 1 302 ? -15.783 13.648 18.185 1.00 88.44 302 GLU A O 1
ATOM 2387 N N . GLU A 1 303 ? -15.073 15.727 17.732 1.00 88.75 303 GLU A N 1
ATOM 2388 C CA . GLU A 1 303 ? -15.199 15.628 16.276 1.00 88.75 303 GLU A CA 1
ATOM 2389 C C . GLU A 1 303 ? -14.131 14.700 15.692 1.00 88.75 303 GLU A C 1
ATOM 2391 O O . GLU A 1 303 ? -14.472 13.802 14.928 1.00 88.75 303 GLU A O 1
ATOM 2396 N N . GLN A 1 304 ? -12.869 14.854 16.111 1.00 92.69 304 GLN A N 1
ATOM 2397 C CA . GLN A 1 304 ? -11.772 13.974 15.699 1.00 92.69 304 GLN A CA 1
ATOM 2398 C C . GLN A 1 304 ? -12.038 12.526 16.108 1.00 92.69 304 GLN A C 1
ATOM 2400 O O . GLN A 1 304 ? -11.897 11.622 15.291 1.00 92.69 304 GLN A O 1
ATOM 2405 N N . ILE A 1 305 ? -12.472 12.299 17.352 1.00 92.12 305 ILE A N 1
ATOM 2406 C CA . ILE A 1 305 ? -12.743 10.937 17.823 1.00 92.12 305 ILE A CA 1
ATOM 2407 C C . ILE A 1 305 ? -13.918 10.323 17.055 1.00 92.12 305 ILE A C 1
ATOM 2409 O O . ILE A 1 305 ? -13.857 9.165 16.660 1.00 92.12 305 ILE A O 1
ATOM 2413 N N . ARG A 1 306 ? -14.987 11.085 16.806 1.00 90.25 306 ARG A N 1
ATOM 2414 C CA . ARG A 1 306 ? -16.139 10.591 16.041 1.00 90.25 306 ARG A CA 1
ATOM 2415 C C . ARG A 1 306 ? -15.769 10.240 14.606 1.00 90.25 306 ARG A C 1
ATOM 2417 O O . ARG A 1 306 ? -16.156 9.170 14.155 1.00 90.25 306 ARG A O 1
ATOM 2424 N N . TYR A 1 307 ? -15.024 11.120 13.940 1.00 92.38 307 TYR A N 1
ATOM 2425 C CA . TYR A 1 307 ? -14.505 10.886 12.597 1.00 92.38 307 TYR A CA 1
ATOM 2426 C C . TYR A 1 307 ? -13.696 9.584 12.554 1.00 92.38 307 TYR A C 1
ATOM 2428 O O . TYR A 1 307 ? -14.051 8.676 11.812 1.00 92.38 307 TYR A O 1
ATOM 2436 N N . ALA A 1 308 ? -12.720 9.439 13.456 1.00 94.19 308 ALA A N 1
ATOM 2437 C CA . ALA A 1 308 ? -11.884 8.246 13.545 1.00 94.19 308 ALA A CA 1
ATOM 2438 C C . ALA A 1 308 ? -12.710 6.964 13.759 1.00 94.19 308 ALA A C 1
ATO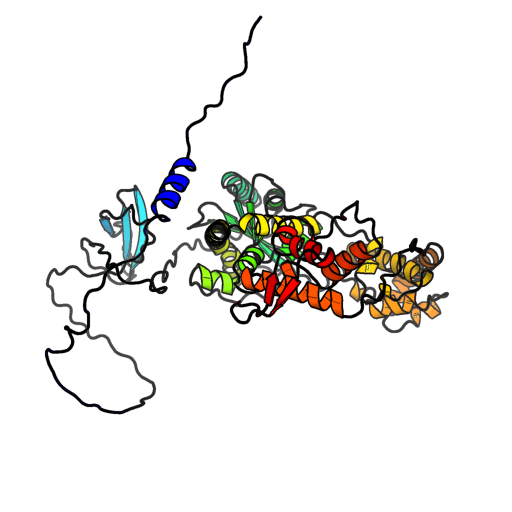M 2440 O O . ALA A 1 308 ? -12.508 5.954 13.093 1.00 94.19 308 ALA A O 1
ATOM 2441 N N . LEU A 1 309 ? -13.688 6.987 14.667 1.00 93.88 309 LEU A N 1
ATOM 2442 C CA . LEU A 1 309 ? -14.542 5.819 14.893 1.00 93.88 309 LEU A CA 1
ATOM 2443 C C . LEU A 1 309 ? -15.386 5.466 13.656 1.00 93.88 309 LEU A C 1
ATOM 2445 O O . LEU A 1 309 ? -15.646 4.287 13.420 1.00 93.88 309 LEU A O 1
ATOM 2449 N N . ASP A 1 310 ? -15.825 6.454 12.875 1.00 93.00 310 ASP A N 1
ATOM 2450 C CA . ASP A 1 310 ? -16.621 6.229 11.665 1.00 93.00 310 ASP A CA 1
ATOM 2451 C C . ASP A 1 310 ? -15.798 5.624 10.509 1.00 93.00 310 ASP A C 1
ATOM 2453 O O . ASP A 1 310 ? -16.370 4.898 9.685 1.00 93.00 310 ASP A O 1
ATOM 2457 N N . ASP A 1 311 ? -14.473 5.806 10.500 1.00 94.94 311 ASP A N 1
ATOM 2458 C CA . ASP A 1 311 ? -13.561 5.179 9.529 1.00 94.94 311 ASP A CA 1
ATOM 2459 C C . ASP A 1 311 ? -13.465 3.652 9.666 1.00 94.94 311 ASP A C 1
ATOM 2461 O O . ASP A 1 311 ? -13.212 2.954 8.687 1.00 94.94 311 ASP A O 1
ATOM 2465 N N . VAL A 1 312 ? -13.828 3.101 10.828 1.00 95.75 312 VAL A N 1
ATOM 2466 C CA . VAL A 1 312 ? -13.896 1.643 11.051 1.00 95.75 312 VAL A CA 1
ATOM 2467 C C . VAL A 1 312 ? -15.304 1.110 11.293 1.00 95.75 312 VAL A C 1
ATOM 2469 O O . VAL A 1 312 ? -15.547 -0.086 11.134 1.00 95.75 312 VAL A O 1
ATOM 2472 N N . ARG A 1 313 ? -16.268 1.973 11.635 1.00 94.19 313 ARG A N 1
ATOM 2473 C CA . ARG A 1 313 ? -17.645 1.570 11.973 1.00 94.19 313 ARG A CA 1
ATOM 2474 C C . ARG A 1 313 ? -18.364 0.854 10.835 1.00 94.19 313 ARG A C 1
ATOM 2476 O O . ARG A 1 313 ? -19.136 -0.066 11.090 1.00 94.19 313 ARG A O 1
ATOM 2483 N N . TYR A 1 314 ? -18.157 1.291 9.595 1.00 95.06 314 TYR A N 1
ATOM 2484 C CA . TYR A 1 314 ? -18.915 0.793 8.441 1.00 95.06 314 TYR A CA 1
ATOM 2485 C C . TYR A 1 314 ? -18.137 -0.210 7.586 1.00 95.06 314 TYR A C 1
ATOM 2487 O O . TYR A 1 314 ? -18.741 -0.888 6.751 1.00 95.06 314 TYR A O 1
ATOM 2495 N N . LEU A 1 315 ? -16.827 -0.350 7.813 1.00 95.69 315 LEU A N 1
ATOM 2496 C CA . LEU A 1 315 ? -15.980 -1.309 7.104 1.00 95.69 315 LEU A CA 1
ATOM 2497 C C . LEU A 1 315 ? -16.471 -2.763 7.187 1.00 95.69 315 LEU A C 1
ATOM 2499 O O . LEU A 1 315 ? -16.469 -3.414 6.144 1.00 95.69 315 LEU A O 1
ATOM 2503 N N . PRO A 1 316 ? -16.958 -3.286 8.329 1.00 95.19 316 PRO A N 1
ATOM 2504 C CA . PRO A 1 316 ? -17.400 -4.681 8.407 1.00 95.19 316 PRO A CA 1
ATOM 2505 C C . PRO A 1 316 ? -18.608 -4.964 7.512 1.00 95.19 316 PRO A C 1
ATOM 2507 O O . PRO A 1 316 ? -18.660 -5.965 6.795 1.00 95.19 316 PRO A O 1
ATOM 2510 N N . LEU A 1 317 ? -19.576 -4.043 7.499 1.00 92.12 317 LEU A N 1
ATOM 2511 C CA . LEU A 1 317 ? -20.745 -4.138 6.630 1.00 92.12 317 LEU A CA 1
ATOM 2512 C C . LEU A 1 317 ? -20.355 -4.001 5.151 1.00 92.12 317 LEU A C 1
ATOM 2514 O O . LEU A 1 317 ? -20.891 -4.722 4.299 1.00 92.12 317 LEU A O 1
ATOM 2518 N N . ALA A 1 318 ? -19.414 -3.099 4.850 1.00 94.00 318 ALA A N 1
ATOM 2519 C CA . ALA A 1 318 ? -18.876 -2.939 3.508 1.00 94.00 318 ALA A CA 1
ATOM 2520 C C . ALA A 1 318 ? -18.189 -4.226 3.035 1.00 94.00 318 ALA A C 1
ATOM 2522 O O . ALA A 1 318 ? -18.519 -4.726 1.962 1.00 94.00 318 ALA A O 1
ATOM 2523 N N . TRP A 1 319 ? -17.318 -4.803 3.862 1.00 96.50 319 TRP A N 1
ATOM 2524 C CA . TRP A 1 319 ? -16.639 -6.072 3.611 1.00 96.50 319 TRP A CA 1
ATOM 2525 C C . TRP A 1 319 ? -17.619 -7.206 3.321 1.00 96.50 319 TRP A C 1
ATOM 2527 O O . TRP A 1 319 ? -17.530 -7.806 2.254 1.00 96.50 319 TRP A O 1
ATOM 2537 N N . ARG A 1 320 ? -18.624 -7.432 4.179 1.00 95.38 320 ARG A N 1
ATOM 2538 C CA . ARG A 1 320 ? -19.645 -8.475 3.956 1.00 95.38 320 ARG A CA 1
ATOM 2539 C C . ARG A 1 320 ? -20.333 -8.335 2.595 1.00 95.38 320 ARG A C 1
ATOM 2541 O O . ARG A 1 320 ? -20.594 -9.328 1.919 1.00 95.38 320 ARG A O 1
ATOM 2548 N N . THR A 1 321 ? -20.651 -7.102 2.202 1.00 93.94 321 THR A N 1
ATOM 2549 C CA . THR A 1 321 ? -21.338 -6.822 0.934 1.00 93.94 321 THR A CA 1
ATOM 2550 C C . THR A 1 321 ? -20.410 -7.032 -0.261 1.00 93.94 321 THR A C 1
ATOM 2552 O O . THR A 1 321 ? -20.778 -7.720 -1.211 1.00 93.94 321 THR A O 1
ATOM 2555 N N . LEU A 1 322 ? -19.191 -6.492 -0.186 1.00 96.12 322 LEU A N 1
ATOM 2556 C CA . LEU A 1 322 ? -18.155 -6.635 -1.208 1.00 96.12 322 LEU A CA 1
ATOM 2557 C C . LEU A 1 322 ? -17.790 -8.102 -1.438 1.00 96.12 322 LEU A C 1
ATOM 2559 O O . LEU A 1 322 ? -17.738 -8.537 -2.583 1.00 96.12 322 LEU A O 1
ATOM 2563 N N . HIS A 1 323 ? -17.586 -8.861 -0.361 1.00 96.69 323 HIS A N 1
ATOM 2564 C CA . HIS A 1 323 ? -17.258 -10.281 -0.413 1.00 96.69 323 HIS A CA 1
ATOM 2565 C C . HIS A 1 323 ? -18.323 -11.056 -1.191 1.00 96.69 323 HIS A C 1
ATOM 2567 O O . HIS A 1 323 ? -18.015 -11.710 -2.185 1.00 96.69 323 HIS A O 1
ATOM 2573 N N . LYS A 1 324 ? -19.595 -10.883 -0.817 1.00 96.50 324 LYS A N 1
ATOM 2574 C CA . LYS A 1 324 ? -20.723 -11.525 -1.495 1.00 96.50 324 LYS A CA 1
ATOM 2575 C C . LYS A 1 324 ? -20.798 -11.158 -2.982 1.00 96.50 324 LYS A C 1
ATOM 2577 O O . LYS A 1 324 ? -20.954 -12.038 -3.824 1.00 96.50 324 LYS A O 1
ATOM 2582 N N . GLU A 1 325 ? -20.692 -9.873 -3.327 1.00 95.88 325 GLU A N 1
ATOM 2583 C CA . GLU A 1 325 ? -20.749 -9.440 -4.731 1.00 95.88 325 GLU A CA 1
ATOM 2584 C C . GLU A 1 325 ? -19.567 -9.976 -5.556 1.00 95.88 325 GLU A C 1
ATOM 2586 O O . GLU A 1 325 ? -19.729 -10.331 -6.727 1.00 95.88 325 GLU A O 1
ATOM 2591 N N . LEU A 1 326 ? -18.377 -10.060 -4.960 1.00 96.50 326 LEU A N 1
ATOM 2592 C CA . LEU A 1 326 ? -17.193 -10.621 -5.605 1.00 96.50 326 LEU A CA 1
ATOM 2593 C C . LEU A 1 326 ? -17.312 -12.134 -5.807 1.00 96.50 326 LEU A C 1
ATOM 2595 O O . LEU A 1 326 ? -16.910 -12.626 -6.863 1.00 96.50 326 LEU A O 1
ATOM 2599 N N . GLU A 1 327 ? -17.880 -12.867 -4.848 1.00 96.81 327 GLU A N 1
ATOM 2600 C CA . GLU A 1 327 ? -18.177 -14.298 -4.988 1.00 96.81 327 GLU A CA 1
ATOM 2601 C C . GLU A 1 327 ? -19.173 -14.553 -6.121 1.00 96.81 327 GLU A C 1
ATOM 2603 O O . GLU A 1 327 ? -18.919 -15.389 -6.987 1.00 96.81 327 GLU A O 1
ATOM 2608 N N . GLU A 1 328 ? -20.264 -13.783 -6.178 1.00 95.94 328 GLU A N 1
ATOM 2609 C CA . GLU A 1 328 ? -21.273 -13.882 -7.242 1.00 95.94 328 GLU A CA 1
ATOM 2610 C C . GLU A 1 328 ? -20.680 -13.610 -8.636 1.00 95.94 328 GLU A C 1
ATOM 2612 O O . GLU A 1 328 ? -21.131 -14.186 -9.629 1.00 95.94 328 GLU A O 1
ATOM 2617 N N . ARG A 1 329 ? -19.639 -12.770 -8.720 1.00 93.19 329 ARG A N 1
ATOM 2618 C CA . ARG A 1 329 ? -18.896 -12.488 -9.960 1.00 93.19 329 ARG A CA 1
ATOM 2619 C C . ARG A 1 329 ? -17.705 -13.420 -10.210 1.00 93.19 329 ARG A C 1
ATOM 2621 O O . ARG A 1 329 ? -17.073 -13.290 -11.259 1.00 93.19 329 ARG A O 1
ATOM 2628 N N . GLY A 1 330 ? -17.372 -14.318 -9.281 1.00 94.56 330 GLY A N 1
ATOM 2629 C CA . GLY A 1 330 ? -16.197 -15.193 -9.371 1.00 94.56 330 GLY A CA 1
ATOM 2630 C C . GLY A 1 330 ? -14.853 -14.454 -9.310 1.00 94.56 330 GLY A C 1
ATOM 2631 O O . GLY A 1 330 ? -13.887 -14.900 -9.924 1.00 94.56 330 GLY A O 1
ATOM 2632 N N . ARG A 1 331 ? -14.792 -13.309 -8.615 1.00 95.12 331 ARG A N 1
ATOM 2633 C CA . ARG A 1 331 ? -13.617 -12.412 -8.546 1.00 95.12 331 ARG A CA 1
ATOM 2634 C C . ARG A 1 331 ? -12.985 -12.307 -7.164 1.00 95.12 331 ARG A C 1
ATOM 2636 O O . ARG A 1 331 ? -11.977 -11.621 -7.035 1.00 95.12 331 ARG A O 1
ATOM 2643 N N . LEU A 1 332 ? -13.552 -12.958 -6.147 1.00 96.44 332 LEU A N 1
ATOM 2644 C CA . LEU A 1 332 ? -13.030 -12.883 -4.779 1.00 96.44 332 LEU A CA 1
ATOM 2645 C C . LEU A 1 332 ? -11.545 -13.265 -4.722 1.00 96.44 332 LEU A C 1
ATOM 2647 O O . LEU A 1 332 ? -10.734 -12.461 -4.279 1.00 96.44 332 LEU A O 1
ATOM 2651 N N . ALA A 1 333 ? -11.182 -14.409 -5.306 1.00 95.56 333 ALA A N 1
ATOM 2652 C CA . ALA A 1 333 ? -9.795 -14.870 -5.358 1.00 95.56 333 ALA A CA 1
ATOM 2653 C C . ALA A 1 333 ? -8.845 -13.885 -6.067 1.00 95.56 333 ALA A C 1
ATOM 2655 O O . ALA A 1 333 ? -7.659 -13.841 -5.758 1.00 95.56 333 ALA A O 1
ATOM 2656 N N . TRP A 1 334 ? -9.346 -13.082 -7.015 1.00 95.75 334 TRP A N 1
ATOM 2657 C CA . TRP A 1 334 ? -8.528 -12.076 -7.700 1.00 95.75 334 TRP A CA 1
ATOM 2658 C C . TRP A 1 334 ? -8.213 -10.925 -6.746 1.00 95.75 334 TRP A C 1
ATOM 2660 O O . TRP A 1 334 ? -7.077 -10.474 -6.675 1.00 95.75 334 TRP A O 1
ATOM 2670 N N . VAL A 1 335 ? -9.211 -10.483 -5.978 1.00 96.12 335 VAL A N 1
ATOM 2671 C CA . VAL A 1 335 ? -9.044 -9.441 -4.957 1.00 96.12 335 VAL A CA 1
ATOM 2672 C C . VAL A 1 335 ? -8.136 -9.918 -3.829 1.00 96.12 335 VAL A C 1
ATOM 2674 O O . VAL A 1 335 ? -7.270 -9.158 -3.407 1.00 96.12 335 VAL A O 1
ATOM 2677 N N . GLU A 1 336 ? -8.285 -11.162 -3.374 1.00 95.31 336 GLU A N 1
ATOM 2678 C CA . GLU A 1 336 ? -7.402 -11.763 -2.367 1.00 95.31 336 GLU A CA 1
ATOM 2679 C C . GLU A 1 336 ? -5.943 -11.800 -2.846 1.00 95.31 336 GLU A C 1
ATOM 2681 O O . GLU A 1 336 ? -5.047 -11.433 -2.088 1.00 95.31 336 GLU A O 1
ATOM 2686 N N . GLU A 1 337 ? -5.698 -12.158 -4.114 1.00 94.50 337 GLU A N 1
ATOM 2687 C CA . GLU A 1 337 ? -4.358 -12.127 -4.721 1.00 94.50 337 GLU A CA 1
ATOM 2688 C C . GLU A 1 337 ? -3.765 -10.706 -4.717 1.00 94.50 337 GLU A C 1
ATOM 2690 O O . GLU A 1 337 ? -2.607 -10.519 -4.337 1.00 94.50 337 GLU A O 1
ATOM 2695 N N . GLU A 1 338 ? -4.556 -9.685 -5.068 1.00 94.25 338 GLU A N 1
ATOM 2696 C CA . GLU A 1 338 ? -4.100 -8.289 -5.044 1.00 94.25 338 GLU A CA 1
ATOM 2697 C C . GLU A 1 338 ? -3.852 -7.763 -3.625 1.00 94.25 338 GLU A C 1
ATOM 2699 O O . GLU A 1 338 ? -2.868 -7.059 -3.391 1.00 94.25 338 GLU A O 1
ATOM 2704 N N . CYS A 1 339 ? -4.720 -8.098 -2.668 1.00 95.56 339 CYS A N 1
ATOM 2705 C CA . CYS A 1 339 ? -4.547 -7.684 -1.276 1.00 95.56 339 CYS A CA 1
ATOM 2706 C C . CYS A 1 339 ? -3.324 -8.363 -0.651 1.00 95.56 339 CYS A C 1
ATOM 2708 O O . CYS A 1 339 ? -2.558 -7.712 0.061 1.00 95.56 339 CYS A O 1
ATOM 2710 N N . TYR A 1 340 ? -3.095 -9.640 -0.974 1.00 93.25 340 TYR A N 1
ATOM 2711 C CA . TYR A 1 340 ? -1.884 -10.353 -0.589 1.00 93.25 340 TYR A CA 1
ATOM 2712 C C . TYR A 1 340 ? -0.643 -9.683 -1.182 1.00 93.25 340 TYR A C 1
ATOM 2714 O O . TYR A 1 340 ? 0.267 -9.333 -0.439 1.00 93.25 340 TYR A O 1
ATOM 2722 N N . ALA A 1 341 ? -0.619 -9.415 -2.492 1.00 91.00 341 ALA A N 1
ATOM 2723 C CA . ALA A 1 341 ? 0.508 -8.745 -3.141 1.00 91.00 341 ALA A CA 1
ATOM 2724 C C . ALA A 1 341 ? 0.791 -7.349 -2.551 1.00 91.00 341 ALA A C 1
ATOM 2726 O O . ALA A 1 341 ? 1.954 -6.967 -2.387 1.00 91.00 341 ALA A O 1
ATOM 2727 N N . LEU A 1 342 ? -0.255 -6.598 -2.188 1.00 92.31 342 LEU A N 1
ATOM 2728 C CA . LEU A 1 342 ? -0.114 -5.321 -1.491 1.00 92.31 342 LEU A CA 1
ATOM 2729 C C . LEU A 1 342 ? 0.518 -5.501 -0.104 1.00 92.31 342 LEU A C 1
ATOM 2731 O O . LEU A 1 342 ? 1.425 -4.749 0.249 1.00 92.31 342 LEU A O 1
ATOM 2735 N N . ALA A 1 343 ? 0.074 -6.490 0.673 1.00 92.44 343 ALA A N 1
ATOM 2736 C CA . ALA A 1 343 ? 0.652 -6.790 1.980 1.00 92.44 343 ALA A CA 1
ATOM 2737 C C . ALA A 1 343 ? 2.113 -7.273 1.874 1.00 92.44 343 ALA A C 1
ATOM 2739 O O . ALA A 1 343 ? 2.960 -6.832 2.657 1.00 92.44 343 ALA A O 1
ATOM 2740 N N . GLU A 1 344 ? 2.438 -8.079 0.856 1.00 88.31 344 GLU A N 1
ATOM 2741 C CA . GLU A 1 344 ? 3.805 -8.519 0.546 1.00 88.31 344 GLU A CA 1
ATOM 2742 C C . GLU A 1 344 ? 4.740 -7.353 0.263 1.00 88.31 344 GLU A C 1
ATOM 2744 O O . GLU A 1 344 ? 5.881 -7.339 0.725 1.00 88.31 344 GLU A O 1
ATOM 2749 N N . GLN A 1 345 ? 4.267 -6.356 -0.485 1.00 85.06 345 GLN A N 1
ATOM 2750 C CA . GLN A 1 345 ? 5.086 -5.213 -0.876 1.00 85.06 345 GLN A CA 1
ATOM 2751 C C . GLN A 1 345 ? 5.689 -4.486 0.335 1.00 85.06 345 GLN A C 1
ATOM 2753 O O . GLN A 1 345 ? 6.778 -3.913 0.236 1.00 85.06 345 GLN A O 1
ATOM 2758 N N . TRP A 1 346 ? 4.991 -4.506 1.470 1.00 80.12 346 TRP A N 1
ATOM 2759 C CA . TRP A 1 346 ? 5.399 -3.828 2.698 1.00 80.12 346 TRP A CA 1
ATOM 2760 C C . TRP A 1 346 ? 5.974 -4.776 3.756 1.00 80.12 346 TRP A C 1
ATOM 2762 O O . TRP A 1 346 ? 6.402 -4.308 4.811 1.00 80.12 346 TRP A O 1
ATOM 2772 N N . ALA A 1 347 ? 6.062 -6.077 3.455 1.00 66.50 347 ALA A N 1
ATOM 2773 C CA . ALA A 1 347 ? 6.735 -7.070 4.290 1.00 66.50 347 ALA A CA 1
ATOM 2774 C C . ALA A 1 347 ? 8.238 -6.798 4.425 1.00 66.50 347 ALA A C 1
ATOM 2776 O O . ALA A 1 347 ? 8.832 -7.038 5.476 1.00 66.50 347 ALA A O 1
ATOM 2777 N N . GLU A 1 348 ? 8.860 -6.293 3.357 1.00 67.44 348 GLU A N 1
ATOM 2778 C CA . GLU A 1 348 ? 10.300 -6.083 3.291 1.00 67.44 348 GLU A CA 1
ATOM 2779 C C . GLU A 1 348 ? 10.638 -4.627 2.979 1.00 67.44 348 GLU A C 1
ATOM 2781 O O . GLU A 1 348 ? 10.190 -4.020 2.003 1.00 67.44 348 GLU A O 1
ATOM 2786 N N . ARG A 1 349 ? 11.507 -4.042 3.804 1.00 74.12 349 ARG A N 1
ATOM 2787 C CA . ARG A 1 349 ? 12.042 -2.711 3.525 1.00 74.12 349 ARG A CA 1
ATOM 2788 C C . ARG A 1 349 ? 12.991 -2.787 2.341 1.00 74.12 349 ARG A C 1
ATOM 2790 O O . ARG A 1 349 ? 13.950 -3.552 2.361 1.00 74.12 349 ARG A O 1
ATOM 2797 N N . THR A 1 350 ? 12.795 -1.896 1.368 1.00 83.19 350 THR A N 1
ATOM 2798 C CA . THR A 1 350 ? 13.756 -1.722 0.275 1.00 83.19 350 THR A CA 1
ATOM 2799 C C . THR A 1 350 ? 15.157 -1.475 0.859 1.00 83.19 350 THR A C 1
ATOM 2801 O O . THR A 1 350 ? 15.320 -0.549 1.675 1.00 83.19 350 THR A O 1
ATOM 2804 N N . PRO A 1 351 ? 16.163 -2.278 0.467 1.00 88.62 351 PRO A N 1
ATOM 2805 C CA . PRO A 1 351 ? 17.529 -2.076 0.917 1.00 88.62 351 PRO A CA 1
ATOM 2806 C C . PRO A 1 351 ? 18.029 -0.671 0.545 1.00 88.62 351 PRO A C 1
ATOM 2808 O O . PRO A 1 351 ? 17.696 -0.175 -0.539 1.00 88.62 351 PRO A O 1
ATOM 2811 N N . PRO A 1 352 ? 18.813 0.010 1.402 1.00 92.50 352 PRO A N 1
ATOM 2812 C CA . PRO A 1 352 ? 19.303 1.360 1.117 1.00 92.50 352 PRO A CA 1
ATOM 2813 C C . PRO A 1 352 ? 19.997 1.488 -0.246 1.00 92.50 352 PRO A C 1
ATOM 2815 O O . PRO A 1 352 ? 19.807 2.469 -0.962 1.00 92.50 352 PRO A O 1
ATOM 2818 N N . GLU A 1 353 ? 20.756 0.472 -0.641 1.00 90.62 353 GLU A N 1
ATOM 2819 C CA . GLU A 1 353 ? 21.460 0.377 -1.916 1.00 90.62 353 GLU A CA 1
ATOM 2820 C C . GLU A 1 353 ? 20.555 0.223 -3.139 1.00 90.62 353 GLU A C 1
ATOM 2822 O O . GLU A 1 353 ? 21.061 0.326 -4.250 1.00 90.62 353 GLU A O 1
ATOM 2827 N N . GLU A 1 354 ? 19.251 0.005 -2.965 1.00 91.56 354 GLU A N 1
ATOM 2828 C CA . GLU A 1 354 ? 18.257 -0.042 -4.043 1.00 91.56 354 GLU A CA 1
ATOM 2829 C C . GLU A 1 354 ? 17.417 1.241 -4.133 1.00 91.56 354 GLU A C 1
ATOM 2831 O O . GLU A 1 354 ? 16.726 1.485 -5.126 1.00 91.56 354 GLU A O 1
ATOM 2836 N N . MET A 1 355 ? 17.542 2.145 -3.154 1.00 92.19 355 MET A N 1
ATOM 2837 C CA . MET A 1 355 ? 16.781 3.400 -3.123 1.00 92.19 355 MET A CA 1
ATOM 2838 C C . MET A 1 355 ? 17.097 4.340 -4.290 1.00 92.19 355 MET A C 1
ATOM 2840 O O . MET A 1 355 ? 16.278 5.199 -4.623 1.00 92.19 355 MET A O 1
ATOM 2844 N N . TYR A 1 356 ? 18.234 4.160 -4.971 1.00 92.50 356 TYR A N 1
ATOM 2845 C CA . TYR A 1 356 ? 18.548 4.914 -6.187 1.00 92.50 356 TYR A CA 1
ATOM 2846 C C . TYR A 1 356 ? 17.510 4.713 -7.297 1.00 92.50 356 TYR A C 1
ATOM 2848 O O . TYR A 1 356 ? 17.273 5.640 -8.070 1.00 92.50 356 TYR A O 1
ATOM 2856 N N . ARG A 1 357 ? 16.845 3.549 -7.357 1.00 91.44 357 ARG A N 1
ATOM 2857 C CA . ARG A 1 357 ? 15.818 3.260 -8.372 1.00 91.44 357 ARG A CA 1
ATOM 2858 C C . ARG A 1 357 ? 14.557 4.110 -8.201 1.00 91.44 357 ARG A C 1
ATOM 2860 O O . ARG A 1 357 ? 13.794 4.266 -9.153 1.00 91.44 357 ARG A O 1
ATOM 2867 N N . ARG A 1 358 ? 14.348 4.698 -7.015 1.00 90.62 358 ARG A N 1
ATOM 2868 C CA . ARG A 1 358 ? 13.244 5.635 -6.744 1.00 90.62 358 ARG A CA 1
ATOM 2869 C C . ARG A 1 358 ? 13.548 7.064 -7.210 1.00 90.62 358 ARG A C 1
ATOM 2871 O O . ARG A 1 358 ? 12.635 7.877 -7.306 1.00 90.62 358 ARG A O 1
ATOM 2878 N N . VAL A 1 359 ? 14.806 7.375 -7.533 1.00 91.69 359 VAL A N 1
ATOM 2879 C CA . VAL A 1 359 ? 15.224 8.714 -7.970 1.00 91.69 359 VAL A CA 1
ATOM 2880 C C . VAL A 1 359 ? 14.915 8.899 -9.455 1.00 91.69 359 VAL A C 1
ATOM 2882 O O . VAL A 1 359 ? 15.525 8.270 -10.319 1.00 91.69 359 VAL A O 1
ATOM 2885 N N . ARG A 1 360 ? 13.977 9.787 -9.790 1.00 89.31 360 ARG A N 1
ATOM 2886 C CA . ARG A 1 360 ? 13.532 9.984 -11.181 1.00 89.31 360 ARG A CA 1
ATOM 2887 C C . ARG A 1 360 ? 14.692 10.367 -12.112 1.00 89.31 360 ARG A C 1
ATOM 2889 O O . ARG A 1 360 ? 15.244 11.452 -11.991 1.00 89.31 360 ARG A O 1
ATOM 2896 N N . GLY A 1 361 ? 14.988 9.528 -13.107 1.00 87.75 361 GLY A N 1
ATOM 2897 C CA . GLY A 1 361 ? 16.068 9.753 -14.082 1.00 87.75 361 GLY A CA 1
ATOM 2898 C C . GLY A 1 361 ? 17.371 9.001 -13.785 1.00 87.75 361 GLY A C 1
ATOM 2899 O O . GLY A 1 361 ? 18.362 9.217 -14.486 1.00 87.75 361 GLY A O 1
ATOM 2900 N N . TRP A 1 362 ? 17.375 8.109 -12.787 1.00 91.12 362 TRP A N 1
ATOM 2901 C CA . TRP A 1 362 ? 18.499 7.216 -12.480 1.00 91.12 362 TRP A CA 1
ATOM 2902 C C . TRP A 1 362 ? 18.940 6.367 -13.685 1.00 91.12 362 TRP A C 1
ATOM 2904 O O . TRP A 1 362 ? 20.132 6.164 -13.898 1.00 91.12 362 TRP A O 1
ATOM 2914 N N . ASN A 1 363 ? 17.981 5.922 -14.502 1.00 86.19 363 ASN A N 1
ATOM 2915 C CA . ASN A 1 363 ? 18.185 5.035 -15.650 1.00 86.19 363 ASN A CA 1
ATOM 2916 C C . ASN A 1 363 ? 18.975 5.677 -16.803 1.00 86.19 363 ASN A C 1
ATOM 2918 O O . ASN A 1 363 ? 19.461 4.972 -17.679 1.00 86.19 363 ASN A O 1
ATOM 2922 N N . GLY A 1 364 ? 19.120 7.006 -16.814 1.00 85.56 364 GLY A N 1
ATOM 2923 C CA . GLY A 1 364 ? 19.930 7.723 -17.802 1.00 85.56 364 GLY A CA 1
ATOM 2924 C C . GLY A 1 364 ? 21.407 7.881 -17.418 1.00 85.56 364 GLY A C 1
ATOM 2925 O O . GLY A 1 364 ? 22.152 8.541 -18.145 1.00 85.56 364 GLY A O 1
ATOM 2926 N N . LEU A 1 365 ? 21.841 7.366 -16.262 1.00 87.94 365 LEU A N 1
ATOM 2927 C CA . LEU A 1 365 ? 23.217 7.521 -15.789 1.00 87.94 365 LEU A CA 1
ATOM 2928 C C . LEU A 1 365 ? 24.153 6.454 -16.367 1.00 87.94 365 LEU A C 1
ATOM 2930 O O . LEU A 1 365 ? 23.812 5.281 -16.470 1.00 87.94 365 LEU A O 1
ATOM 2934 N N . LYS A 1 366 ? 25.386 6.865 -16.685 1.00 89.12 366 LYS A N 1
ATOM 2935 C CA . LYS A 1 366 ? 26.474 5.943 -17.046 1.00 89.12 366 LYS A CA 1
ATOM 2936 C C . LYS A 1 366 ? 26.933 5.150 -15.819 1.00 89.12 366 LYS A C 1
ATOM 2938 O O . LYS A 1 366 ? 26.842 5.656 -14.703 1.00 89.12 366 LYS A O 1
ATOM 2943 N N . ARG A 1 367 ? 27.543 3.979 -16.037 1.00 89.75 367 ARG A N 1
ATOM 2944 C CA . ARG A 1 367 ? 28.000 3.023 -15.004 1.00 89.75 367 ARG A CA 1
ATOM 2945 C C . ARG A 1 367 ? 28.627 3.665 -13.754 1.00 89.75 367 ARG A C 1
ATOM 2947 O O . ARG A 1 367 ? 28.167 3.418 -12.645 1.00 89.75 367 ARG A O 1
ATOM 2954 N N . ARG A 1 368 ? 29.619 4.552 -13.915 1.00 91.12 368 ARG A N 1
ATOM 2955 C CA . ARG A 1 368 ? 30.272 5.254 -12.784 1.00 91.12 368 ARG A CA 1
ATOM 2956 C C . ARG A 1 368 ? 29.341 6.215 -12.034 1.00 91.12 368 ARG A C 1
ATOM 2958 O O . ARG A 1 368 ? 29.316 6.208 -10.809 1.00 91.12 368 ARG A O 1
ATOM 2965 N N . SER A 1 369 ? 28.557 7.019 -12.753 1.00 93.19 369 SER A N 1
ATOM 2966 C CA . SER A 1 369 ? 27.576 7.932 -12.145 1.00 93.19 369 SER A CA 1
ATOM 2967 C C . SER A 1 369 ? 26.438 7.179 -11.461 1.00 93.19 369 SER A C 1
ATOM 2969 O O . SER A 1 369 ? 25.929 7.639 -10.444 1.00 93.19 369 SER A O 1
ATOM 2971 N N . LEU A 1 370 ? 26.054 6.016 -11.991 1.00 93.00 370 LEU A N 1
ATOM 2972 C CA . LEU A 1 370 ? 25.084 5.129 -11.361 1.00 93.00 370 LEU A CA 1
ATOM 2973 C C . LEU A 1 370 ? 25.637 4.547 -10.054 1.00 93.00 370 LEU A C 1
ATOM 2975 O O . LEU A 1 370 ? 24.924 4.512 -9.058 1.00 93.00 370 LEU A O 1
ATOM 2979 N N . GLY A 1 371 ? 26.916 4.165 -10.034 1.00 94.06 371 GLY A N 1
ATOM 2980 C CA . GLY A 1 371 ? 27.610 3.756 -8.815 1.00 94.06 371 GLY A CA 1
ATOM 2981 C C . GLY A 1 371 ? 27.633 4.842 -7.742 1.00 94.06 371 GLY A C 1
ATOM 2982 O O . GLY A 1 371 ? 27.262 4.582 -6.597 1.00 94.06 371 GLY A O 1
ATOM 2983 N N . ALA A 1 372 ? 27.963 6.080 -8.123 1.00 94.88 372 ALA A N 1
ATOM 2984 C CA . ALA A 1 372 ? 27.864 7.234 -7.228 1.00 94.88 372 ALA A CA 1
ATOM 2985 C C . ALA A 1 372 ? 26.432 7.423 -6.699 1.00 94.88 372 ALA A C 1
ATOM 2987 O O . ALA A 1 372 ? 26.234 7.545 -5.491 1.00 94.88 372 ALA A O 1
ATOM 2988 N N . LEU A 1 373 ? 25.424 7.377 -7.581 1.00 95.94 373 LEU A N 1
ATOM 2989 C CA . LEU A 1 373 ? 24.022 7.520 -7.188 1.00 95.94 373 LEU A CA 1
ATOM 2990 C C . LEU A 1 373 ? 23.598 6.428 -6.205 1.00 95.94 373 LEU A C 1
ATOM 2992 O O . LEU A 1 373 ? 22.962 6.741 -5.205 1.00 95.94 373 LEU A O 1
ATOM 2996 N N . ARG A 1 374 ? 23.976 5.173 -6.456 1.00 95.38 374 ARG A N 1
ATOM 2997 C CA . ARG A 1 374 ? 23.692 4.036 -5.574 1.00 95.38 374 ARG A CA 1
ATOM 2998 C C . ARG A 1 374 ? 24.238 4.268 -4.167 1.00 95.38 374 ARG A C 1
ATOM 3000 O O . ARG A 1 374 ? 23.500 4.136 -3.193 1.00 95.38 374 ARG A O 1
ATOM 3007 N N . ALA A 1 375 ? 25.503 4.670 -4.063 1.00 95.38 375 ALA A N 1
ATOM 3008 C CA . ALA A 1 375 ? 26.159 4.905 -2.781 1.00 95.38 375 ALA A CA 1
ATOM 3009 C C . ALA A 1 375 ? 25.567 6.105 -2.021 1.00 95.38 375 ALA A C 1
ATOM 3011 O O . ALA A 1 375 ? 25.294 6.010 -0.823 1.00 95.38 375 ALA A O 1
ATOM 3012 N N . VAL A 1 376 ? 25.327 7.229 -2.705 1.00 95.38 376 VAL A N 1
ATOM 3013 C CA . VAL A 1 376 ? 24.792 8.438 -2.059 1.00 95.38 376 VAL A CA 1
ATOM 3014 C C . VAL A 1 376 ? 23.306 8.288 -1.727 1.00 95.38 376 VAL A C 1
ATOM 3016 O O . VAL A 1 376 ? 22.877 8.757 -0.675 1.00 95.38 376 VAL A O 1
ATOM 3019 N N . ALA A 1 377 ? 22.516 7.603 -2.559 1.00 95.75 377 ALA A N 1
ATOM 3020 C CA . ALA A 1 377 ? 21.121 7.291 -2.246 1.00 95.75 377 ALA A CA 1
ATOM 3021 C C . ALA A 1 377 ? 21.013 6.385 -1.010 1.00 95.75 377 ALA A C 1
ATOM 3023 O O . ALA A 1 377 ? 20.179 6.655 -0.146 1.00 95.75 377 ALA A O 1
ATOM 3024 N N . ALA A 1 378 ? 21.895 5.387 -0.879 1.00 95.62 378 ALA A N 1
ATOM 3025 C CA . ALA A 1 378 ? 21.969 4.539 0.309 1.00 95.62 378 ALA A CA 1
ATOM 3026 C C . ALA A 1 378 ? 22.326 5.336 1.568 1.00 95.62 378 ALA A C 1
ATOM 3028 O O . ALA A 1 378 ? 21.663 5.206 2.596 1.00 95.62 378 ALA A O 1
ATOM 3029 N N . TRP A 1 379 ? 23.334 6.213 1.483 1.00 95.75 379 TRP A N 1
ATOM 3030 C CA . TRP A 1 379 ? 23.666 7.121 2.582 1.00 95.75 379 TRP A CA 1
ATOM 3031 C C . TRP A 1 379 ? 22.473 8.011 2.956 1.00 95.75 379 TRP A C 1
ATOM 3033 O O . TRP A 1 379 ? 22.129 8.107 4.134 1.00 95.75 379 TRP A O 1
ATOM 3043 N N . ARG A 1 380 ? 21.823 8.630 1.960 1.00 95.44 380 ARG A N 1
ATOM 3044 C CA . ARG A 1 380 ? 20.677 9.522 2.168 1.00 95.44 380 ARG A CA 1
ATOM 3045 C C . ARG A 1 380 ? 19.555 8.787 2.884 1.00 95.44 380 ARG A C 1
ATOM 3047 O O . ARG A 1 380 ? 18.961 9.351 3.795 1.00 95.44 380 ARG A O 1
ATOM 3054 N N . GLU A 1 381 ? 19.293 7.543 2.506 1.00 94.88 381 GLU A N 1
ATOM 3055 C CA . GLU A 1 381 ? 18.283 6.702 3.139 1.00 94.88 381 GLU A CA 1
ATOM 3056 C C . GLU A 1 381 ? 18.604 6.407 4.610 1.00 94.88 381 GLU A C 1
ATOM 3058 O O . GLU A 1 381 ? 17.771 6.627 5.490 1.00 94.88 381 GLU A O 1
ATOM 3063 N N . ILE A 1 382 ? 19.829 5.956 4.891 1.00 94.94 382 ILE A N 1
ATOM 3064 C CA . ILE A 1 382 ? 20.284 5.641 6.252 1.00 94.94 382 ILE A CA 1
ATOM 3065 C C . ILE A 1 382 ? 20.232 6.888 7.142 1.00 94.94 382 ILE A C 1
ATOM 3067 O O . ILE A 1 382 ? 19.759 6.826 8.277 1.00 94.94 382 ILE A O 1
ATOM 3071 N N . GLU A 1 383 ? 20.687 8.031 6.630 1.00 95.25 383 GLU A N 1
ATOM 3072 C CA . GLU A 1 383 ? 20.691 9.283 7.382 1.00 95.25 383 GLU A CA 1
ATOM 3073 C C . GLU A 1 383 ? 19.274 9.822 7.607 1.00 95.25 383 GLU A C 1
ATOM 3075 O O . GLU A 1 383 ? 18.975 10.301 8.699 1.00 95.25 383 GLU A O 1
ATOM 3080 N N . SER A 1 384 ? 18.389 9.707 6.611 1.00 93.75 384 SER A N 1
ATOM 3081 C CA . SER A 1 384 ? 16.981 10.115 6.728 1.00 93.75 384 SER A CA 1
ATOM 3082 C C . SER A 1 384 ? 16.277 9.328 7.827 1.00 93.75 384 SER A C 1
ATOM 3084 O O . SER A 1 384 ? 15.605 9.919 8.672 1.00 93.75 384 SER A O 1
ATOM 3086 N N . ARG A 1 385 ? 16.518 8.011 7.876 1.00 91.44 385 ARG A N 1
ATOM 3087 C CA . ARG A 1 385 ? 16.054 7.121 8.948 1.00 91.44 385 ARG A CA 1
ATOM 3088 C C . ARG A 1 385 ? 16.610 7.545 10.303 1.00 91.44 385 ARG A C 1
ATOM 3090 O O . ARG A 1 385 ? 15.845 7.786 11.230 1.00 91.44 385 ARG A O 1
ATOM 3097 N N . ARG A 1 386 ? 17.937 7.684 10.412 1.00 93.19 386 ARG A N 1
ATOM 3098 C CA . ARG A 1 386 ? 18.622 8.024 11.671 1.00 93.19 386 ARG A CA 1
ATOM 3099 C C . ARG A 1 386 ? 18.166 9.364 12.242 1.00 93.19 386 ARG A C 1
ATOM 3101 O O . ARG A 1 386 ? 17.970 9.484 13.446 1.00 93.19 386 ARG A O 1
ATOM 3108 N N . ALA A 1 387 ? 18.042 10.377 11.390 1.00 92.00 387 ALA A N 1
ATOM 3109 C CA . ALA A 1 387 ? 17.641 11.720 11.791 1.00 92.00 387 ALA A CA 1
ATOM 3110 C C . ALA A 1 387 ? 16.115 11.895 11.872 1.00 92.00 387 ALA A C 1
ATOM 3112 O O . ALA A 1 387 ? 15.669 12.979 12.244 1.00 92.00 387 ALA A O 1
ATOM 3113 N N . ASN A 1 388 ? 15.344 10.869 11.493 1.00 92.00 388 ASN A N 1
ATOM 3114 C CA . ASN A 1 388 ? 13.905 10.910 11.250 1.00 92.00 388 ASN A CA 1
ATOM 3115 C C . ASN A 1 388 ? 13.472 12.141 10.426 1.00 92.00 388 ASN A C 1
ATOM 3117 O O . ASN A 1 388 ? 12.603 12.904 10.840 1.00 92.00 388 ASN A O 1
ATOM 3121 N N . ARG A 1 389 ? 14.124 12.375 9.280 1.00 91.81 389 ARG A N 1
ATOM 3122 C CA . ARG A 1 389 ? 13.878 13.537 8.407 1.00 91.81 389 ARG A CA 1
ATOM 3123 C C . ARG A 1 389 ? 13.641 13.116 6.962 1.00 91.81 389 ARG A C 1
ATOM 3125 O O . ARG A 1 389 ? 14.343 12.222 6.494 1.00 91.81 389 ARG A O 1
ATOM 3132 N N . PRO A 1 390 ? 12.757 13.802 6.218 1.00 91.38 390 PRO A N 1
ATOM 3133 C CA . PRO A 1 390 ? 12.511 13.493 4.820 1.00 91.38 390 PRO A CA 1
ATOM 3134 C C . PRO A 1 390 ? 13.810 13.492 3.996 1.00 91.38 390 PRO A C 1
ATOM 3136 O O . PRO A 1 390 ? 14.622 14.414 4.146 1.00 91.38 390 PRO A O 1
ATOM 3139 N N . PRO A 1 391 ? 13.996 12.545 3.056 1.00 91.50 391 PRO A N 1
ATOM 3140 C CA . PRO A 1 391 ? 15.198 12.493 2.221 1.00 91.50 391 PRO A CA 1
ATOM 3141 C C . PRO A 1 391 ? 15.459 13.786 1.444 1.00 91.50 391 PRO A C 1
ATOM 3143 O O . PRO A 1 391 ? 16.608 14.191 1.252 1.00 91.50 391 PRO A O 1
ATOM 3146 N N . SER A 1 392 ? 14.389 14.479 1.047 1.00 90.75 392 SER A N 1
ATOM 3147 C CA . SER A 1 392 ? 14.450 15.759 0.341 1.00 90.75 392 SER A CA 1
ATOM 3148 C C . SER A 1 392 ? 15.069 16.894 1.166 1.00 90.75 392 SER A C 1
ATOM 3150 O O . SER A 1 392 ? 15.646 17.804 0.571 1.00 90.75 392 SER A O 1
ATOM 3152 N N . TRP A 1 393 ? 14.997 16.839 2.502 1.00 89.94 393 TRP A N 1
ATOM 3153 C CA . TRP A 1 393 ? 15.590 17.839 3.401 1.00 89.94 393 TRP A CA 1
ATOM 3154 C C . TRP A 1 393 ? 17.103 17.668 3.544 1.00 89.94 393 TRP A C 1
ATOM 3156 O O . TRP A 1 393 ? 17.811 18.644 3.786 1.00 89.94 393 TRP A O 1
ATOM 3166 N N . LEU A 1 394 ? 17.610 16.441 3.385 1.00 89.38 394 LEU A N 1
ATOM 3167 C CA . LEU A 1 394 ? 19.049 16.198 3.299 1.00 89.38 394 LEU A CA 1
ATOM 3168 C C . LEU A 1 394 ? 19.577 16.632 1.932 1.00 89.38 394 LEU A C 1
ATOM 3170 O O . LEU A 1 394 ? 20.522 17.414 1.846 1.00 89.38 394 LEU A O 1
ATOM 3174 N N . MET A 1 395 ? 18.962 16.112 0.867 1.00 90.81 395 MET A N 1
ATOM 3175 C CA . MET A 1 395 ? 19.336 16.393 -0.515 1.00 90.81 395 MET A CA 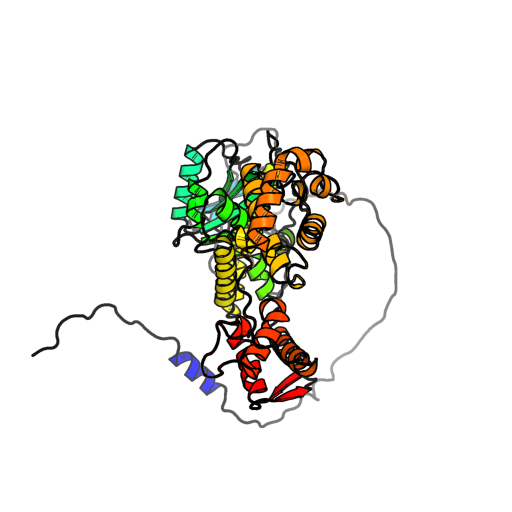1
ATOM 3176 C C . MET A 1 395 ? 18.195 15.986 -1.448 1.00 90.81 395 MET A C 1
ATOM 3178 O O . MET A 1 395 ? 17.876 14.802 -1.562 1.00 90.81 395 MET A O 1
ATOM 3182 N N . ASN A 1 396 ? 17.589 16.945 -2.148 1.00 92.25 396 ASN A N 1
ATOM 3183 C CA . ASN A 1 396 ? 16.541 16.639 -3.124 1.00 92.25 396 ASN A CA 1
ATOM 3184 C C . ASN A 1 396 ? 17.088 15.833 -4.323 1.00 92.25 396 ASN A C 1
ATOM 3186 O O . ASN A 1 396 ? 18.279 15.882 -4.636 1.00 92.25 396 ASN A O 1
ATOM 3190 N N . ASP A 1 397 ? 16.201 15.115 -5.013 1.00 93.56 397 ASP A N 1
ATOM 3191 C CA . ASP A 1 397 ? 16.554 14.215 -6.121 1.00 93.56 397 ASP A CA 1
ATOM 3192 C C . ASP A 1 397 ? 17.305 14.907 -7.265 1.00 93.56 397 ASP A C 1
ATOM 3194 O O . ASP A 1 397 ? 18.213 14.323 -7.857 1.00 93.56 397 ASP A O 1
ATOM 3198 N N . ARG A 1 398 ? 16.973 16.169 -7.559 1.00 91.75 398 ARG A N 1
ATOM 3199 C CA . ARG A 1 398 ? 17.651 16.941 -8.606 1.00 91.75 398 ARG A CA 1
ATOM 3200 C C . ARG A 1 398 ? 19.104 17.224 -8.227 1.00 91.75 398 ARG A C 1
ATOM 3202 O O . ARG A 1 398 ? 19.990 16.996 -9.045 1.00 91.75 398 ARG A O 1
ATOM 3209 N N . THR A 1 399 ? 19.347 17.708 -7.010 1.00 92.31 399 THR A N 1
ATOM 3210 C CA . THR A 1 399 ? 20.700 17.962 -6.491 1.00 92.31 399 THR A CA 1
ATOM 3211 C C . THR A 1 399 ? 21.507 16.666 -6.436 1.00 92.31 399 THR A C 1
ATOM 3213 O O . THR A 1 399 ? 22.654 16.644 -6.875 1.00 92.31 399 THR A O 1
ATOM 3216 N N . LEU A 1 400 ? 20.889 15.574 -5.972 1.00 93.62 400 LEU A N 1
ATOM 3217 C CA . LEU A 1 400 ? 21.502 14.247 -5.907 1.00 93.62 400 LEU A CA 1
ATOM 3218 C C . LEU A 1 400 ? 21.969 13.756 -7.286 1.00 93.62 400 LEU A C 1
ATOM 3220 O O . LEU A 1 400 ? 23.108 13.311 -7.431 1.00 93.62 400 LEU A O 1
ATOM 3224 N N . LEU A 1 401 ? 21.123 13.873 -8.312 1.00 92.75 401 LEU A N 1
ATOM 3225 C CA . LEU A 1 401 ? 21.477 13.469 -9.674 1.00 92.75 401 LEU A CA 1
ATOM 3226 C C . LEU A 1 401 ? 22.606 14.309 -10.267 1.00 92.75 401 LEU A C 1
ATOM 3228 O O . LEU A 1 401 ? 23.514 13.752 -10.882 1.00 92.75 401 LEU A O 1
ATOM 3232 N N . GLU A 1 402 ? 22.568 15.630 -10.095 1.00 90.50 402 GLU A N 1
ATOM 3233 C CA . GLU A 1 402 ? 23.612 16.512 -10.628 1.00 90.50 402 GLU A CA 1
ATOM 3234 C C . GLU A 1 402 ? 24.967 16.263 -9.957 1.00 90.50 402 GLU A C 1
ATOM 3236 O O . GLU A 1 402 ? 25.979 16.163 -10.651 1.00 90.50 402 GLU A O 1
ATOM 3241 N N . LEU A 1 403 ? 24.974 16.045 -8.640 1.00 92.19 403 LEU A N 1
ATOM 3242 C CA . LEU A 1 403 ? 26.156 15.631 -7.885 1.00 92.19 403 LEU A CA 1
ATOM 3243 C C . LEU A 1 403 ? 26.748 14.321 -8.427 1.00 92.19 403 LEU A C 1
ATOM 3245 O O . LEU A 1 403 ? 27.959 14.207 -8.578 1.00 92.19 403 LEU A O 1
ATOM 3249 N N . CYS A 1 404 ? 25.913 13.342 -8.783 1.00 92.81 404 CYS A N 1
ATOM 3250 C CA . CYS A 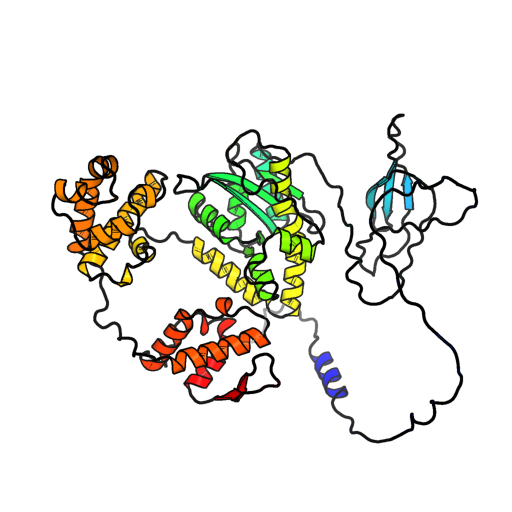1 404 ? 26.389 12.059 -9.317 1.00 92.81 404 CYS A CA 1
ATOM 3251 C C . CYS A 1 404 ? 26.825 12.138 -10.793 1.00 92.81 404 CYS A C 1
ATOM 3253 O O . CYS A 1 404 ? 27.663 11.354 -11.248 1.00 92.81 404 CYS A O 1
ATOM 3255 N N . ARG A 1 405 ? 26.267 13.082 -11.564 1.00 91.25 405 ARG A N 1
ATOM 3256 C CA . ARG A 1 405 ? 26.691 13.378 -12.945 1.00 91.25 405 ARG A CA 1
ATOM 3257 C C . ARG A 1 405 ? 28.034 14.095 -12.990 1.00 91.25 405 ARG A C 1
ATOM 3259 O O . ARG A 1 405 ? 28.809 13.854 -13.914 1.00 91.25 405 ARG A O 1
ATOM 3266 N N . ARG A 1 406 ? 28.296 14.971 -12.019 1.00 89.69 406 ARG A N 1
ATOM 3267 C CA . ARG A 1 406 ? 29.547 15.726 -11.876 1.00 89.69 406 ARG A CA 1
ATOM 3268 C C . ARG A 1 406 ? 30.072 15.579 -10.442 1.00 89.69 406 ARG A C 1
ATOM 3270 O O . ARG A 1 406 ? 29.881 16.495 -9.645 1.00 89.69 406 ARG A O 1
ATOM 3277 N N . PRO A 1 407 ? 30.701 14.430 -10.122 1.00 87.56 407 PRO A N 1
ATOM 3278 C CA . PRO A 1 407 ? 31.247 14.161 -8.796 1.00 87.56 407 PRO A CA 1
ATOM 3279 C C . PRO A 1 407 ? 32.223 15.261 -8.352 1.00 87.56 407 PRO A C 1
ATOM 3281 O O . PRO A 1 407 ? 33.228 15.460 -9.040 1.00 87.56 407 PRO A O 1
ATOM 3284 N N . PRO A 1 408 ? 31.963 15.968 -7.240 1.00 87.12 408 PRO A N 1
ATOM 3285 C CA . PRO A 1 408 ? 32.929 16.908 -6.677 1.00 87.12 408 PRO A CA 1
ATOM 3286 C C . PRO A 1 408 ? 34.138 16.150 -6.115 1.00 87.12 408 PRO A C 1
ATOM 3288 O O . PRO A 1 408 ? 33.987 15.063 -5.554 1.00 87.12 408 PRO A O 1
ATOM 3291 N N . GLN A 1 409 ? 35.331 16.726 -6.255 1.00 84.88 409 GLN A N 1
ATOM 3292 C CA . GLN A 1 409 ? 36.581 16.154 -5.742 1.00 84.88 409 GLN A CA 1
ATOM 3293 C C . GLN A 1 409 ? 37.044 16.803 -4.439 1.00 84.88 409 GLN A C 1
ATOM 3295 O O . GLN A 1 409 ? 37.832 16.215 -3.699 1.00 84.88 409 GLN A O 1
ATOM 3300 N N . THR A 1 410 ? 36.550 18.003 -4.138 1.00 85.94 410 THR A N 1
ATOM 3301 C CA . THR A 1 410 ? 36.940 18.776 -2.955 1.00 85.94 410 THR A CA 1
ATOM 3302 C C . THR A 1 410 ? 35.722 19.217 -2.146 1.00 85.94 410 THR A C 1
ATOM 3304 O O . THR A 1 410 ? 34.593 19.247 -2.640 1.00 85.94 410 THR A O 1
ATOM 3307 N N . ALA A 1 411 ? 35.945 19.573 -0.878 1.00 84.44 411 ALA A N 1
ATOM 3308 C CA . ALA A 1 411 ? 34.898 20.124 -0.018 1.00 84.44 411 ALA A CA 1
ATOM 3309 C C . ALA A 1 411 ? 34.347 21.457 -0.557 1.00 84.44 411 ALA A C 1
ATOM 3311 O O . ALA A 1 411 ? 33.146 21.700 -0.459 1.00 84.44 411 ALA A O 1
ATOM 3312 N N . ASP A 1 412 ? 35.199 22.273 -1.180 1.00 85.38 412 ASP A N 1
ATOM 3313 C CA . ASP A 1 412 ? 34.802 23.553 -1.772 1.00 85.38 412 ASP A CA 1
ATOM 3314 C C . ASP A 1 412 ? 33.918 23.345 -3.009 1.00 85.38 412 ASP A C 1
ATOM 3316 O O . ASP A 1 412 ? 32.869 23.976 -3.142 1.00 85.38 412 ASP A O 1
ATOM 3320 N N . GLU A 1 413 ? 34.279 22.396 -3.883 1.00 86.94 413 GLU A N 1
ATOM 3321 C CA . GLU A 1 413 ? 33.433 21.996 -5.016 1.00 86.94 413 GLU A CA 1
ATOM 3322 C C . GLU A 1 413 ? 32.088 21.435 -4.549 1.00 86.94 413 GLU A C 1
ATOM 3324 O O . GLU A 1 413 ? 31.054 21.729 -5.148 1.00 86.94 413 GLU A O 1
ATOM 3329 N N . PHE A 1 414 ? 32.093 20.654 -3.464 1.00 86.69 414 PHE A N 1
ATOM 3330 C CA . PHE A 1 414 ? 30.880 20.122 -2.855 1.00 86.69 414 PHE A CA 1
ATOM 3331 C C . PHE A 1 414 ? 29.970 21.239 -2.325 1.00 86.69 414 PHE A C 1
ATOM 3333 O O . PHE A 1 414 ? 28.770 21.244 -2.601 1.00 86.69 414 PHE A O 1
ATOM 3340 N N . ALA A 1 415 ? 30.536 22.206 -1.598 1.00 84.88 415 ALA A N 1
ATOM 3341 C CA . ALA A 1 415 ? 29.804 23.344 -1.044 1.00 84.88 415 ALA A CA 1
ATOM 3342 C C . ALA A 1 415 ? 29.243 24.279 -2.131 1.00 84.88 415 ALA A C 1
ATOM 3344 O O . ALA A 1 415 ? 28.206 24.909 -1.925 1.00 84.88 415 ALA A O 1
ATOM 3345 N N . ALA A 1 416 ? 29.877 24.332 -3.306 1.00 86.50 416 ALA A N 1
ATOM 3346 C CA . ALA A 1 416 ? 29.412 25.114 -4.449 1.00 86.50 416 ALA A CA 1
ATOM 3347 C C . ALA A 1 416 ? 28.208 24.491 -5.194 1.00 86.50 416 ALA A C 1
ATOM 3349 O O . ALA A 1 416 ? 27.649 25.121 -6.101 1.00 86.50 41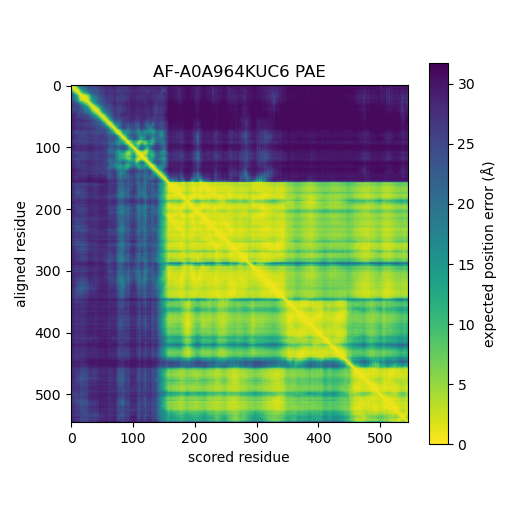6 ALA A O 1
ATOM 3350 N N . ILE A 1 417 ? 27.777 23.270 -4.844 1.00 85.75 417 ILE A N 1
ATOM 3351 C CA . ILE A 1 417 ? 26.641 22.607 -5.497 1.00 85.75 417 ILE A CA 1
ATOM 3352 C C . ILE A 1 417 ? 25.337 23.344 -5.175 1.00 85.75 417 ILE A C 1
ATOM 3354 O O . ILE A 1 417 ? 24.852 23.381 -4.043 1.00 85.75 417 ILE A O 1
ATOM 3358 N N . ARG A 1 418 ? 24.697 23.879 -6.219 1.00 83.06 418 ARG A N 1
ATOM 3359 C CA . ARG A 1 418 ? 23.401 24.555 -6.099 1.00 83.06 418 ARG A CA 1
ATOM 3360 C C . ARG A 1 418 ? 22.336 23.612 -5.531 1.00 83.06 418 ARG A C 1
ATOM 3362 O O . ARG A 1 418 ? 22.092 22.538 -6.072 1.00 83.06 418 ARG A O 1
ATOM 3369 N N . GLY A 1 419 ? 21.620 24.080 -4.510 1.00 80.00 419 GLY A N 1
ATOM 3370 C CA . GLY A 1 419 ? 20.544 23.320 -3.866 1.00 80.00 419 GLY A CA 1
ATOM 3371 C C . GLY A 1 419 ? 21.025 22.406 -2.740 1.00 80.00 419 GLY A C 1
ATOM 3372 O O . GLY A 1 419 ? 20.217 21.656 -2.196 1.00 80.00 419 GLY A O 1
ATOM 3373 N N . LEU A 1 420 ? 22.310 22.474 -2.393 1.00 80.81 420 LEU A N 1
ATOM 3374 C CA . LEU A 1 420 ? 22.859 21.959 -1.152 1.00 80.81 420 LEU A CA 1
ATOM 3375 C C . LEU A 1 420 ? 22.901 23.113 -0.131 1.00 80.81 420 LEU A C 1
ATOM 3377 O O . LEU A 1 420 ? 23.406 24.190 -0.438 1.00 80.81 420 LEU A O 1
ATOM 3381 N N . GLY A 1 421 ? 22.323 22.935 1.058 1.00 75.12 421 GLY A N 1
ATOM 3382 C CA . GLY A 1 421 ? 22.405 23.952 2.114 1.00 75.12 421 GLY A CA 1
ATOM 3383 C C . GLY A 1 421 ? 23.800 23.994 2.745 1.00 75.12 421 GLY A C 1
ATOM 3384 O O . GLY A 1 421 ? 24.422 22.945 2.905 1.00 75.12 421 GLY A O 1
ATOM 3385 N N . GLU A 1 422 ? 24.268 25.172 3.168 1.00 78.69 422 GLU A N 1
ATOM 3386 C CA . GLU A 1 422 ? 25.582 25.352 3.818 1.00 78.69 422 GLU A CA 1
ATOM 3387 C C . GLU A 1 422 ? 25.753 24.432 5.042 1.00 78.69 422 GLU A C 1
ATOM 3389 O O . GLU A 1 422 ? 26.770 23.756 5.189 1.00 78.69 422 GLU A O 1
ATOM 3394 N N . GLY A 1 423 ? 24.701 24.286 5.857 1.00 82.94 423 GLY A N 1
ATOM 3395 C CA . GLY A 1 423 ? 24.691 23.350 6.985 1.00 82.94 423 GLY A CA 1
ATOM 3396 C C . GLY A 1 423 ? 24.809 21.876 6.572 1.00 82.94 423 GLY A C 1
ATOM 3397 O O . GLY A 1 423 ? 25.471 21.098 7.257 1.00 82.94 423 GLY A O 1
ATOM 3398 N N . THR A 1 424 ? 24.218 21.478 5.439 1.00 83.50 424 THR A N 1
ATOM 3399 C CA . THR A 1 424 ? 24.370 20.122 4.876 1.00 83.50 424 THR A CA 1
ATOM 3400 C C . THR A 1 424 ? 25.796 19.913 4.374 1.00 83.50 424 THR A C 1
ATOM 3402 O O . THR A 1 424 ? 26.382 18.864 4.645 1.00 83.50 424 THR A O 1
ATOM 3405 N N . ALA A 1 425 ? 26.372 20.911 3.694 1.00 84.25 425 ALA A N 1
ATOM 3406 C CA . ALA A 1 425 ? 27.751 20.881 3.212 1.00 84.25 425 ALA A CA 1
ATOM 3407 C C . ALA A 1 425 ? 28.741 20.673 4.359 1.00 84.25 425 ALA A C 1
ATOM 3409 O O . ALA A 1 425 ? 29.547 19.744 4.330 1.00 84.25 425 ALA A O 1
ATOM 3410 N N . GLN A 1 426 ? 28.609 21.482 5.409 1.00 86.81 426 GLN A N 1
ATOM 3411 C CA . GLN A 1 426 ? 29.483 21.433 6.573 1.00 86.81 426 GLN A CA 1
ATOM 3412 C C . GLN A 1 426 ? 29.332 20.124 7.359 1.00 86.81 426 GLN A C 1
ATOM 3414 O O . GLN A 1 426 ? 30.323 19.533 7.785 1.00 86.81 426 GLN A O 1
ATOM 3419 N N . ARG A 1 427 ? 28.093 19.652 7.550 1.00 89.25 427 ARG A N 1
ATOM 3420 C CA . ARG A 1 427 ? 27.809 18.485 8.395 1.00 89.25 427 ARG A CA 1
ATOM 3421 C C . ARG A 1 427 ? 28.086 17.151 7.706 1.00 89.25 427 ARG A C 1
ATOM 3423 O O . ARG A 1 427 ? 28.547 16.220 8.363 1.00 89.25 427 ARG A O 1
ATOM 3430 N N . TYR A 1 428 ? 27.777 17.039 6.415 1.00 90.75 428 TYR A N 1
ATOM 3431 C CA . TYR A 1 428 ? 27.776 15.758 5.702 1.00 90.75 428 TYR A CA 1
ATOM 3432 C C . TYR A 1 428 ? 28.747 15.695 4.521 1.00 90.75 428 TYR A C 1
ATOM 3434 O O . TYR A 1 428 ? 28.937 14.610 3.974 1.00 90.75 428 TYR A O 1
ATOM 3442 N N . GLY A 1 429 ? 29.396 16.804 4.145 1.00 90.38 429 GLY A N 1
ATOM 3443 C CA . GLY A 1 429 ? 30.227 16.876 2.941 1.00 90.38 429 GLY A CA 1
ATOM 3444 C C . GLY A 1 429 ? 31.296 15.793 2.865 1.00 90.38 429 GLY A C 1
ATOM 3445 O O . GLY A 1 429 ? 31.382 15.098 1.858 1.00 90.38 429 GLY A O 1
ATOM 3446 N N . ARG A 1 430 ? 32.034 15.554 3.958 1.00 91.69 430 ARG A N 1
ATOM 3447 C CA . ARG A 1 430 ? 33.054 14.492 4.003 1.00 91.69 430 ARG A CA 1
ATOM 3448 C C . ARG A 1 430 ? 32.470 13.102 3.724 1.00 91.69 430 ARG A C 1
ATOM 3450 O O . ARG A 1 430 ? 32.980 12.390 2.870 1.00 91.69 430 ARG A O 1
ATOM 3457 N N . VAL A 1 431 ? 31.389 12.732 4.413 1.00 93.56 431 VAL A N 1
ATOM 3458 C CA . VAL A 1 431 ? 30.770 11.399 4.282 1.00 93.56 431 VAL A CA 1
ATOM 3459 C C . VAL A 1 431 ? 30.179 11.202 2.886 1.00 93.56 431 VAL A C 1
ATOM 3461 O O . VAL A 1 431 ? 30.284 10.117 2.318 1.00 93.56 431 VAL A O 1
ATOM 3464 N N . ILE A 1 432 ? 29.584 12.249 2.310 1.00 93.25 432 ILE A N 1
ATOM 3465 C CA . ILE A 1 432 ? 29.019 12.184 0.962 1.00 93.25 432 ILE A CA 1
ATOM 3466 C C . ILE A 1 432 ? 30.134 12.070 -0.082 1.00 93.25 432 ILE A C 1
ATOM 3468 O O . ILE A 1 432 ? 30.021 11.236 -0.973 1.00 93.25 432 ILE A O 1
ATOM 3472 N N . LEU A 1 433 ? 31.221 12.839 0.039 1.00 93.50 433 LEU A N 1
ATOM 3473 C CA . LEU A 1 433 ? 32.388 12.729 -0.846 1.00 93.50 433 LEU A CA 1
ATOM 3474 C C . LEU A 1 433 ? 32.998 11.320 -0.808 1.00 93.50 433 LEU A C 1
ATOM 3476 O O . LEU A 1 433 ? 33.254 10.730 -1.855 1.00 93.50 433 LEU A O 1
ATOM 3480 N N . GLU A 1 434 ? 33.154 10.746 0.387 1.00 93.75 434 GLU A N 1
ATOM 3481 C CA . GLU A 1 434 ? 33.615 9.364 0.565 1.00 93.75 434 GLU A CA 1
ATOM 3482 C C . GLU A 1 434 ? 32.650 8.347 -0.076 1.00 93.75 434 GLU A C 1
ATOM 3484 O O . GLU A 1 434 ? 33.091 7.389 -0.716 1.00 93.75 434 GLU A O 1
ATOM 3489 N N . ALA A 1 435 ? 31.333 8.545 0.057 1.00 93.44 435 ALA A N 1
ATOM 3490 C CA . ALA A 1 435 ? 30.326 7.689 -0.572 1.00 93.44 435 ALA A CA 1
ATOM 3491 C C . ALA A 1 435 ? 30.357 7.789 -2.106 1.00 93.44 435 ALA A C 1
ATOM 3493 O O . ALA A 1 435 ? 30.294 6.767 -2.789 1.00 93.44 435 ALA A O 1
ATOM 3494 N N . VAL A 1 436 ? 30.502 9.001 -2.650 1.00 93.81 436 VAL A N 1
ATOM 3495 C CA . VAL A 1 436 ? 30.655 9.244 -4.090 1.00 93.81 436 VAL A CA 1
ATOM 3496 C C . VAL A 1 436 ? 31.891 8.530 -4.622 1.00 93.81 436 VAL A C 1
ATOM 3498 O O . VAL A 1 436 ? 31.770 7.774 -5.584 1.00 93.81 436 VAL A O 1
ATOM 3501 N N . ALA A 1 437 ? 33.053 8.723 -3.990 1.00 92.88 437 ALA A N 1
ATOM 3502 C CA . ALA A 1 437 ? 34.305 8.093 -4.407 1.00 92.88 437 ALA A CA 1
ATOM 3503 C C . ALA A 1 437 ? 34.171 6.563 -4.442 1.00 92.88 437 ALA A C 1
ATOM 3505 O O . ALA A 1 437 ? 34.406 5.943 -5.479 1.00 92.88 437 ALA A O 1
ATOM 3506 N N . ARG A 1 438 ? 33.647 5.971 -3.360 1.00 91.75 438 ARG A N 1
ATOM 3507 C CA . ARG A 1 438 ? 33.388 4.527 -3.270 1.00 91.75 438 ARG A CA 1
ATOM 3508 C C . ARG A 1 438 ? 32.444 4.028 -4.363 1.00 91.75 438 ARG A C 1
ATOM 3510 O O . ARG A 1 438 ? 32.683 2.978 -4.948 1.00 91.75 438 ARG A O 1
ATOM 3517 N N . GLY A 1 439 ? 31.374 4.770 -4.645 1.00 91.56 439 GLY A N 1
ATOM 3518 C CA . GLY A 1 439 ? 30.413 4.415 -5.687 1.00 91.56 439 GLY A CA 1
ATOM 3519 C C . GLY A 1 439 ? 31.000 4.493 -7.098 1.00 91.56 439 GLY A C 1
ATOM 3520 O O . GLY A 1 439 ? 30.689 3.654 -7.940 1.00 91.56 439 GLY A O 1
ATOM 3521 N N . VAL A 1 440 ? 31.868 5.473 -7.365 1.00 91.31 440 VAL A N 1
ATOM 3522 C CA . VAL A 1 440 ? 32.568 5.606 -8.655 1.00 91.31 440 VAL A CA 1
ATOM 3523 C C . VAL A 1 440 ? 33.577 4.475 -8.868 1.00 91.31 440 VAL A C 1
ATOM 3525 O O . VAL A 1 440 ? 33.718 4.005 -9.999 1.00 91.31 440 VAL A O 1
ATOM 3528 N N . GLU A 1 441 ? 34.263 4.048 -7.806 1.00 90.94 441 GLU A N 1
ATOM 3529 C CA . GLU A 1 441 ? 35.249 2.959 -7.826 1.00 90.94 441 GLU A CA 1
ATOM 3530 C C . GLU A 1 441 ? 34.603 1.568 -7.895 1.00 90.94 441 GLU A C 1
ATOM 3532 O O . GLU A 1 441 ? 35.112 0.696 -8.596 1.00 90.94 441 GLU A O 1
ATOM 3537 N N . GLY A 1 442 ? 33.461 1.375 -7.227 1.00 85.88 442 GLY A N 1
ATOM 3538 C CA . GLY A 1 442 ? 32.687 0.130 -7.216 1.00 85.88 442 GLY A CA 1
ATOM 3539 C C . GLY A 1 442 ? 31.296 0.281 -7.839 1.00 85.88 442 GLY A C 1
ATOM 3540 O O . GLY A 1 442 ? 30.299 0.119 -7.128 1.00 85.88 442 GLY A O 1
ATOM 3541 N N . PRO A 1 443 ? 31.179 0.610 -9.141 1.00 81.12 443 PRO A N 1
ATOM 3542 C CA . PRO A 1 443 ? 29.878 0.751 -9.775 1.00 81.12 443 PRO A CA 1
ATOM 3543 C C . PRO A 1 443 ? 29.147 -0.597 -9.829 1.00 81.12 443 PRO A C 1
ATOM 3545 O O . PRO A 1 443 ? 29.804 -1.635 -9.939 1.00 81.12 443 PRO A O 1
ATOM 3548 N N . PRO A 1 444 ? 27.800 -0.605 -9.798 1.00 78.75 444 PRO A N 1
ATOM 3549 C CA . PRO A 1 444 ? 27.040 -1.841 -9.919 1.00 78.75 444 PRO A CA 1
ATOM 3550 C C . PRO A 1 444 ? 27.409 -2.573 -11.211 1.00 78.75 444 PRO A C 1
ATOM 3552 O O . PRO A 1 444 ? 27.742 -1.947 -12.227 1.00 78.75 444 PRO A O 1
ATOM 3555 N N . GLU A 1 445 ? 27.341 -3.901 -11.164 1.00 72.44 445 GLU A N 1
ATOM 3556 C CA . GLU A 1 445 ? 27.352 -4.700 -12.380 1.00 72.44 445 GLU A CA 1
ATOM 3557 C C . GLU A 1 445 ? 26.138 -4.303 -13.212 1.00 72.44 445 GLU A C 1
ATOM 3559 O O . GLU A 1 445 ? 24.989 -4.436 -12.796 1.00 72.44 445 GLU A O 1
ATOM 3564 N N . MET A 1 446 ? 26.419 -3.717 -14.369 1.00 69.12 446 MET A N 1
ATOM 3565 C CA . MET A 1 446 ? 25.441 -3.590 -15.429 1.00 69.12 446 MET A CA 1
ATOM 3566 C C . MET A 1 446 ? 25.681 -4.782 -16.335 1.00 69.12 446 MET A C 1
ATOM 3568 O O . MET A 1 446 ? 26.829 -5.027 -16.712 1.00 69.12 446 MET A O 1
ATOM 3572 N N . ASP A 1 447 ? 24.624 -5.516 -16.659 1.00 61.56 447 ASP A N 1
ATOM 3573 C CA . ASP A 1 447 ? 24.709 -6.513 -17.711 1.00 61.56 447 ASP A CA 1
ATOM 3574 C C . ASP A 1 447 ? 24.910 -5.771 -19.039 1.00 61.56 447 ASP A C 1
ATOM 3576 O O . ASP A 1 447 ? 23.987 -5.198 -19.616 1.00 61.56 447 ASP A O 1
ATOM 3580 N N . GLU A 1 448 ? 26.167 -5.693 -19.471 1.00 57.81 448 GLU A N 1
ATOM 3581 C CA . GLU A 1 448 ? 26.564 -5.064 -20.734 1.00 57.81 448 GLU A CA 1
ATOM 3582 C C . GLU A 1 448 ? 26.062 -5.870 -21.940 1.00 57.81 448 GLU A C 1
ATOM 3584 O O . GLU A 1 448 ? 25.984 -5.330 -23.041 1.00 57.81 448 GLU A O 1
ATOM 3589 N N . ASN A 1 449 ? 25.672 -7.130 -21.708 1.00 53.91 449 ASN A N 1
ATOM 3590 C CA . ASN A 1 449 ? 25.039 -8.018 -22.672 1.00 53.91 449 ASN A CA 1
ATOM 3591 C C . ASN A 1 449 ? 23.528 -8.133 -22.449 1.00 53.91 449 ASN A C 1
ATOM 3593 O O . ASN A 1 449 ? 22.908 -8.975 -23.104 1.00 53.91 449 ASN A O 1
ATOM 3597 N N . ALA A 1 450 ? 22.939 -7.305 -21.568 1.00 57.53 450 ALA A N 1
ATOM 3598 C CA . ALA A 1 450 ? 21.497 -7.263 -21.388 1.00 57.53 450 ALA A CA 1
ATOM 3599 C C . ALA A 1 450 ? 20.904 -7.086 -22.778 1.00 57.53 450 ALA A C 1
ATOM 3601 O O . ALA A 1 450 ? 21.253 -6.112 -23.463 1.00 57.53 450 ALA A O 1
ATOM 3602 N N . PRO A 1 451 ? 20.091 -8.044 -23.244 1.00 55.38 451 PRO A N 1
ATOM 3603 C CA . PRO A 1 451 ? 19.710 -8.061 -24.631 1.00 55.38 451 PRO A CA 1
ATOM 3604 C C . PRO A 1 451 ? 19.005 -6.744 -24.919 1.00 55.38 451 PRO A C 1
ATOM 3606 O O . PRO A 1 451 ? 18.064 -6.350 -24.225 1.00 55.38 451 PRO A O 1
ATOM 3609 N N . HIS A 1 452 ? 19.530 -6.011 -25.902 1.00 60.56 452 HIS A N 1
ATOM 3610 C CA . HIS A 1 452 ? 18.893 -4.787 -26.342 1.00 60.56 452 HIS A CA 1
ATOM 3611 C C . HIS A 1 452 ? 17.484 -5.163 -26.758 1.00 60.56 452 HIS A C 1
ATOM 3613 O O . HIS A 1 452 ? 17.312 -5.884 -27.743 1.00 60.56 452 HIS A O 1
ATOM 3619 N N . LEU A 1 453 ? 16.498 -4.685 -25.990 1.00 61.94 453 LEU A N 1
ATOM 3620 C CA . LEU A 1 453 ? 15.108 -4.795 -26.385 1.00 61.94 453 LEU A CA 1
ATOM 3621 C C . LEU A 1 453 ? 15.045 -4.315 -27.833 1.00 61.94 453 LEU A C 1
ATOM 3623 O O . LEU A 1 453 ? 15.468 -3.179 -28.102 1.00 61.94 453 LEU A O 1
ATOM 3627 N N . PRO A 1 454 ? 14.615 -5.169 -28.779 1.00 64.44 454 PRO A N 1
ATOM 3628 C CA . PRO A 1 454 ? 14.477 -4.722 -30.147 1.00 64.44 454 PRO A CA 1
ATOM 3629 C C . PRO A 1 454 ? 13.583 -3.486 -30.129 1.00 64.44 454 PRO A C 1
ATOM 3631 O O . PRO A 1 454 ? 12.721 -3.348 -29.259 1.00 64.44 454 PRO A O 1
ATOM 3634 N N . ASN A 1 455 ? 13.792 -2.553 -31.057 1.00 70.94 455 ASN A N 1
ATOM 3635 C CA . ASN A 1 455 ? 12.826 -1.478 -31.217 1.00 70.94 455 ASN A CA 1
ATOM 3636 C C . ASN A 1 455 ? 11.493 -2.137 -31.593 1.00 70.94 455 ASN A C 1
ATOM 3638 O O . ASN A 1 455 ? 11.286 -2.496 -32.750 1.00 70.94 455 ASN A O 1
ATOM 3642 N N . LEU A 1 456 ? 10.622 -2.321 -30.595 1.00 68.88 456 LEU A N 1
ATOM 3643 C CA . LEU A 1 456 ? 9.358 -3.051 -30.706 1.00 68.88 456 LEU A CA 1
ATOM 3644 C C . LEU A 1 456 ? 8.387 -2.360 -31.677 1.00 68.88 456 LEU A C 1
ATOM 3646 O O . LEU A 1 456 ? 7.310 -2.877 -31.978 1.00 68.88 456 LEU A O 1
ATOM 3650 N N . GLY A 1 457 ? 8.749 -1.163 -32.154 1.00 76.06 457 GLY A N 1
ATOM 3651 C CA . GLY A 1 457 ? 7.844 -0.265 -32.835 1.00 76.06 457 GLY A CA 1
ATOM 3652 C C . GLY A 1 457 ? 6.673 0.090 -31.923 1.00 76.06 457 GLY A C 1
ATOM 3653 O O . GLY A 1 457 ? 6.730 -0.034 -30.701 1.00 76.06 457 GLY A O 1
ATOM 3654 N N . GLN A 1 458 ? 5.585 0.552 -32.529 1.00 85.56 458 GLN A N 1
ATOM 3655 C CA . GLN A 1 458 ? 4.345 0.845 -31.802 1.00 85.56 458 GLN A CA 1
ATOM 3656 C C . GLN A 1 458 ? 3.235 -0.166 -32.099 1.00 85.56 458 GLN A C 1
ATOM 3658 O O . GLN A 1 458 ? 2.216 -0.156 -31.421 1.00 85.56 458 GLN A O 1
ATOM 3663 N N . ALA A 1 459 ? 3.430 -1.055 -33.078 1.00 90.06 459 ALA A N 1
ATOM 3664 C CA . ALA A 1 459 ? 2.381 -1.947 -33.560 1.00 90.06 459 ALA A CA 1
ATOM 3665 C C . ALA A 1 459 ? 2.020 -3.034 -32.539 1.00 90.06 459 ALA A C 1
ATOM 3667 O O . ALA A 1 459 ? 0.870 -3.102 -32.116 1.00 90.06 459 ALA A O 1
ATOM 3668 N N . TRP A 1 460 ? 2.991 -3.844 -32.101 1.00 91.25 460 TRP A N 1
ATOM 3669 C CA . TRP A 1 460 ? 2.728 -4.945 -31.166 1.00 91.25 460 TRP A CA 1
ATOM 3670 C C . TRP A 1 460 ? 2.142 -4.435 -29.855 1.00 91.25 460 TRP A C 1
ATOM 3672 O O . TRP A 1 460 ? 1.070 -4.893 -29.464 1.00 91.25 460 TRP A O 1
ATOM 3682 N N . PRO A 1 461 ? 2.747 -3.425 -29.210 1.00 92.69 461 PRO A N 1
ATOM 3683 C CA . PRO A 1 461 ? 2.213 -2.964 -27.947 1.00 92.69 461 PRO A CA 1
ATOM 3684 C C . PRO A 1 461 ? 0.833 -2.308 -28.071 1.00 92.69 461 PRO A C 1
ATOM 3686 O O . PRO A 1 461 ? 0.047 -2.387 -27.131 1.00 92.69 461 PRO A O 1
ATOM 3689 N N . ALA A 1 462 ? 0.517 -1.674 -29.209 1.00 92.94 462 ALA A N 1
ATOM 3690 C CA . ALA A 1 462 ? -0.818 -1.135 -29.465 1.00 92.94 462 ALA A CA 1
ATOM 3691 C C . ALA A 1 462 ? -1.861 -2.252 -29.600 1.00 92.94 462 ALA A C 1
ATOM 3693 O O . ALA A 1 462 ? -2.929 -2.146 -29.002 1.00 92.94 462 ALA A O 1
ATOM 3694 N N . VAL A 1 463 ? -1.545 -3.330 -30.327 1.00 94.12 463 VAL A N 1
ATOM 3695 C CA . VAL A 1 463 ? -2.453 -4.479 -30.469 1.00 94.12 463 VAL A CA 1
ATOM 3696 C C . VAL A 1 463 ? -2.647 -5.192 -29.134 1.00 94.12 463 VAL A C 1
ATOM 3698 O O . VAL A 1 463 ? -3.789 -5.398 -28.731 1.00 94.12 463 VAL A O 1
ATOM 3701 N N . LEU A 1 464 ? -1.568 -5.495 -28.405 1.00 95.25 464 LEU A N 1
ATOM 3702 C CA . LEU A 1 464 ? -1.670 -6.148 -27.096 1.00 95.25 464 LEU A CA 1
ATOM 3703 C C . LEU A 1 464 ? -2.411 -5.273 -26.078 1.00 95.25 464 LEU A C 1
ATOM 3705 O O . LEU A 1 464 ? -3.253 -5.771 -25.336 1.00 95.25 464 LEU A O 1
ATOM 3709 N N . SER A 1 465 ? -2.184 -3.955 -26.093 1.00 94.88 465 SER A N 1
ATOM 3710 C CA . SER A 1 465 ? -2.978 -3.023 -25.279 1.00 94.88 465 SER A CA 1
ATOM 3711 C C . SER A 1 465 ? -4.457 -3.052 -25.672 1.00 94.88 465 SER A C 1
ATOM 3713 O O . SER A 1 465 ? -5.316 -2.980 -24.799 1.00 94.88 465 SER A O 1
ATOM 3715 N N . GLY A 1 466 ? -4.766 -3.179 -26.966 1.00 94.38 466 GLY A N 1
ATOM 3716 C CA . GLY A 1 466 ? -6.129 -3.349 -27.468 1.00 94.38 466 GLY A CA 1
ATOM 3717 C C . GLY A 1 466 ? -6.787 -4.639 -26.974 1.00 94.38 466 GLY A C 1
ATOM 3718 O O . GLY A 1 466 ? -7.933 -4.591 -26.536 1.00 94.38 466 GLY A O 1
ATOM 3719 N N . ILE A 1 467 ? -6.055 -5.759 -26.967 1.00 95.38 467 ILE A N 1
ATOM 3720 C CA . ILE A 1 467 ? -6.508 -7.045 -26.405 1.00 95.38 467 ILE A CA 1
ATOM 3721 C C . ILE A 1 467 ? -6.841 -6.891 -24.920 1.00 95.38 467 ILE A C 1
ATOM 3723 O O . ILE A 1 467 ? -7.959 -7.203 -24.510 1.00 95.38 467 ILE A O 1
ATOM 3727 N N . VAL A 1 468 ? -5.908 -6.348 -24.127 1.00 95.81 468 VAL A N 1
ATOM 3728 C CA . VAL A 1 468 ? -6.129 -6.110 -22.692 1.00 95.81 468 VAL A CA 1
ATOM 3729 C C . VAL A 1 468 ? -7.355 -5.227 -22.491 1.00 95.81 468 VAL A C 1
ATOM 3731 O O . VAL A 1 468 ? -8.241 -5.586 -21.724 1.00 95.81 468 VAL A O 1
ATOM 3734 N N . GLN A 1 469 ? -7.455 -4.103 -23.205 1.00 93.62 469 GLN A N 1
ATOM 3735 C CA . GLN A 1 469 ? -8.591 -3.189 -23.079 1.00 93.62 469 GLN A CA 1
ATOM 3736 C C . GLN A 1 469 ? -9.920 -3.842 -23.464 1.00 93.62 469 GLN A C 1
ATOM 3738 O O . GLN A 1 469 ? -10.923 -3.570 -22.807 1.00 93.62 469 GLN A O 1
ATOM 3743 N N . ALA A 1 470 ? -9.943 -4.693 -24.491 1.00 93.69 470 ALA A N 1
ATOM 3744 C CA . ALA A 1 470 ? -11.148 -5.404 -24.891 1.00 93.69 470 ALA A CA 1
ATOM 3745 C C . ALA A 1 470 ? -11.618 -6.363 -23.791 1.00 93.69 470 ALA A C 1
ATOM 3747 O O . ALA A 1 470 ? -12.757 -6.260 -23.341 1.00 93.69 470 ALA A O 1
ATOM 3748 N N . ARG A 1 471 ? -10.709 -7.196 -23.271 1.00 93.62 471 ARG A N 1
ATOM 3749 C CA . ARG A 1 471 ? -11.000 -8.116 -22.160 1.00 93.62 471 ARG A CA 1
ATOM 3750 C C . ARG A 1 471 ? -11.407 -7.399 -20.882 1.00 93.62 471 ARG A C 1
ATOM 3752 O O . ARG A 1 471 ? -12.334 -7.818 -20.201 1.00 93.62 471 ARG A O 1
ATOM 3759 N N . CYS A 1 472 ? -10.756 -6.283 -20.584 1.00 91.94 472 CYS A N 1
ATOM 3760 C CA . CYS A 1 472 ? -11.077 -5.443 -19.437 1.00 91.94 472 CYS A CA 1
ATOM 3761 C C . CYS A 1 472 ? -12.471 -4.819 -19.536 1.00 91.94 472 CYS A C 1
ATOM 3763 O O . CYS A 1 472 ? -13.169 -4.756 -18.532 1.00 91.94 472 CYS A O 1
ATOM 3765 N N . ARG A 1 473 ? -12.894 -4.386 -20.733 1.00 90.38 473 ARG A N 1
ATOM 3766 C CA . ARG A 1 473 ? -14.257 -3.878 -20.956 1.00 90.38 473 ARG A CA 1
ATOM 3767 C C . ARG A 1 473 ? -15.294 -4.981 -20.791 1.00 90.38 473 ARG A C 1
ATOM 3769 O O . ARG A 1 473 ? -16.218 -4.801 -20.016 1.00 90.38 473 ARG A O 1
ATOM 3776 N N . GLU A 1 474 ? -15.087 -6.132 -21.434 1.00 89.75 474 GLU A N 1
ATOM 3777 C CA . GLU A 1 474 ? -15.969 -7.304 -21.299 1.00 89.75 474 GLU A CA 1
ATOM 3778 C C . GLU A 1 474 ? -16.107 -7.759 -19.838 1.00 89.75 474 GLU A C 1
ATOM 3780 O O . GLU A 1 474 ? -17.178 -8.181 -19.402 1.00 89.75 474 GLU A O 1
ATOM 3785 N N . ALA A 1 475 ? -15.020 -7.662 -19.072 1.00 89.25 475 ALA A N 1
ATOM 3786 C CA . ALA A 1 475 ? -14.998 -8.006 -17.663 1.00 89.25 475 ALA A CA 1
ATOM 3787 C C . ALA A 1 475 ? -15.351 -6.838 -16.729 1.00 89.25 475 ALA A C 1
ATOM 3789 O O . ALA A 1 475 ? -15.375 -7.061 -15.526 1.00 89.25 475 ALA A O 1
ATOM 3790 N N . ASP A 1 476 ? -15.631 -5.620 -17.195 1.00 89.12 476 ASP A N 1
ATOM 3791 C CA . ASP A 1 476 ? -15.866 -4.457 -16.318 1.00 89.12 476 ASP A CA 1
ATOM 3792 C C . ASP A 1 476 ? -14.770 -4.303 -15.231 1.00 89.12 476 ASP A C 1
ATOM 3794 O O . ASP A 1 476 ? -15.039 -4.257 -14.028 1.00 89.12 476 ASP A O 1
ATOM 3798 N N . ILE A 1 477 ? -13.501 -4.339 -15.656 1.00 89.50 477 ILE A N 1
ATOM 3799 C CA . ILE A 1 477 ? -12.308 -4.170 -14.810 1.00 89.50 477 ILE A CA 1
ATOM 3800 C C . ILE A 1 477 ? -11.415 -3.100 -15.426 1.00 89.50 477 ILE A C 1
ATOM 3802 O O . ILE A 1 477 ? -11.217 -3.045 -16.637 1.00 89.50 477 ILE A O 1
ATOM 3806 N N . ALA A 1 478 ? -10.827 -2.245 -14.594 1.00 87.31 478 ALA A N 1
ATOM 3807 C CA . ALA A 1 478 ? -9.906 -1.237 -15.090 1.00 87.31 478 ALA A CA 1
ATOM 3808 C C . ALA A 1 478 ? -8.576 -1.859 -15.556 1.00 87.31 478 ALA A C 1
ATOM 3810 O O . ALA A 1 478 ? -7.895 -2.559 -14.805 1.00 87.31 478 ALA A O 1
ATOM 3811 N N . ALA A 1 479 ? -8.171 -1.545 -16.792 1.00 88.94 479 ALA A N 1
ATOM 3812 C CA . ALA A 1 479 ? -7.042 -2.193 -17.467 1.00 88.94 479 ALA A CA 1
ATOM 3813 C C . ALA A 1 479 ? -5.711 -2.109 -16.712 1.00 88.94 479 ALA A C 1
ATOM 3815 O O . ALA A 1 479 ? -4.899 -3.025 -16.799 1.00 88.94 479 ALA A O 1
ATOM 3816 N N . ARG A 1 480 ? -5.506 -1.049 -15.925 1.00 87.88 480 ARG A N 1
ATOM 3817 C CA . ARG A 1 480 ? -4.290 -0.870 -15.124 1.00 87.88 480 ARG A CA 1
ATOM 3818 C C . ARG A 1 480 ? -4.077 -1.955 -14.059 1.00 87.88 480 ARG A C 1
ATOM 3820 O O . ARG A 1 480 ? -2.936 -2.158 -13.668 1.00 87.88 480 ARG A O 1
ATOM 3827 N N . PHE A 1 481 ? -5.138 -2.621 -13.585 1.00 87.31 481 PHE A N 1
ATOM 3828 C CA . PHE 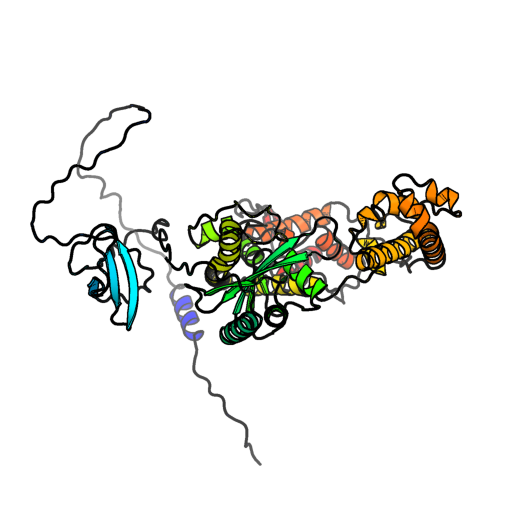A 1 481 ? -5.006 -3.746 -12.650 1.00 87.31 481 PHE A CA 1
ATOM 3829 C C . PHE A 1 481 ? -4.532 -5.007 -13.370 1.00 87.31 481 PHE A C 1
ATOM 3831 O O . PHE A 1 481 ? -3.876 -5.847 -12.767 1.00 87.31 481 PHE A O 1
ATOM 3838 N N . VAL A 1 482 ? -4.827 -5.128 -14.665 1.00 91.94 482 VAL A N 1
ATOM 3839 C CA . VAL A 1 482 ? -4.446 -6.283 -15.483 1.00 91.94 482 VAL A CA 1
ATOM 3840 C C . VAL A 1 482 ? -3.028 -6.127 -16.012 1.00 91.94 482 VAL A C 1
ATOM 3842 O O . VAL A 1 482 ? -2.214 -7.030 -15.851 1.00 91.94 482 VAL A O 1
ATOM 3845 N N . ALA A 1 483 ? -2.726 -4.989 -16.639 1.00 93.69 483 ALA A N 1
ATOM 3846 C CA . ALA A 1 483 ? -1.412 -4.722 -17.202 1.00 93.69 483 ALA A CA 1
ATOM 3847 C C . ALA A 1 483 ? -1.118 -3.225 -17.278 1.00 93.69 483 ALA A C 1
ATOM 3849 O O . ALA A 1 483 ? -1.923 -2.417 -17.752 1.00 93.69 483 ALA A O 1
ATOM 3850 N N . THR A 1 484 ? 0.101 -2.861 -16.908 1.00 92.12 484 THR A N 1
ATOM 3851 C CA . THR A 1 484 ? 0.717 -1.599 -17.297 1.00 92.12 484 THR A CA 1
ATOM 3852 C C . THR A 1 484 ? 1.356 -1.721 -18.677 1.00 92.12 484 THR A C 1
ATOM 3854 O O . THR A 1 484 ? 1.556 -2.805 -19.228 1.00 92.12 484 THR A O 1
ATOM 3857 N N . ARG A 1 485 ? 1.757 -0.576 -19.238 1.00 89.75 485 ARG A N 1
ATOM 3858 C CA . ARG A 1 485 ? 2.532 -0.563 -20.479 1.00 89.75 485 ARG A CA 1
ATOM 3859 C C . ARG A 1 485 ? 3.836 -1.362 -20.360 1.00 89.75 485 ARG A C 1
ATOM 3861 O O . ARG A 1 485 ? 4.233 -2.026 -21.310 1.00 89.75 485 ARG A O 1
ATOM 3868 N N . ARG A 1 486 ? 4.476 -1.289 -19.193 1.00 89.31 486 ARG A N 1
ATOM 3869 C CA . ARG A 1 486 ? 5.715 -2.008 -18.920 1.00 89.31 486 ARG A CA 1
ATOM 3870 C C . ARG A 1 486 ? 5.491 -3.517 -18.932 1.00 89.31 486 ARG A C 1
ATOM 3872 O O . ARG A 1 486 ? 6.268 -4.203 -19.572 1.00 89.31 486 ARG A O 1
ATOM 3879 N N . ASP A 1 487 ? 4.411 -4.004 -18.323 1.00 93.38 487 ASP A N 1
ATOM 3880 C CA . ASP A 1 487 ? 4.106 -5.443 -18.303 1.00 93.38 487 ASP A CA 1
ATOM 3881 C C . ASP A 1 487 ? 3.925 -5.998 -19.723 1.00 93.38 487 ASP A C 1
ATOM 3883 O O . ASP A 1 487 ? 4.411 -7.079 -20.044 1.00 93.38 487 ASP A O 1
ATOM 3887 N N . ILE A 1 488 ? 3.281 -5.224 -20.605 1.00 94.50 488 ILE A N 1
ATOM 3888 C CA . ILE A 1 488 ? 3.141 -5.569 -22.026 1.00 94.50 488 ILE A CA 1
ATOM 3889 C C . ILE A 1 488 ? 4.506 -5.592 -22.723 1.00 94.50 488 ILE A C 1
ATOM 3891 O O . ILE A 1 488 ? 4.810 -6.543 -23.443 1.00 94.50 488 ILE A O 1
ATOM 3895 N N . ASP A 1 489 ? 5.325 -4.555 -22.528 1.00 91.25 489 ASP A N 1
ATOM 3896 C CA . ASP A 1 489 ? 6.658 -4.482 -23.135 1.00 91.25 489 ASP A CA 1
ATOM 3897 C C . ASP A 1 489 ? 7.566 -5.626 -22.634 1.00 91.25 489 ASP A C 1
ATOM 3899 O O . ASP A 1 489 ? 8.305 -6.195 -23.436 1.00 91.25 489 ASP A O 1
ATOM 3903 N N . ASP A 1 490 ? 7.461 -6.019 -21.360 1.00 91.31 490 ASP A N 1
ATOM 3904 C CA . ASP A 1 490 ? 8.215 -7.124 -20.756 1.00 91.31 490 ASP A CA 1
ATOM 3905 C C . ASP A 1 490 ? 7.792 -8.492 -21.338 1.00 91.31 490 ASP A C 1
ATOM 3907 O O . ASP A 1 490 ? 8.648 -9.333 -21.628 1.00 91.31 490 ASP A O 1
ATOM 3911 N N . VAL A 1 491 ? 6.494 -8.710 -21.605 1.00 94.25 491 VAL A N 1
ATOM 3912 C CA . VAL A 1 491 ? 6.015 -9.920 -22.307 1.00 94.25 491 VAL A CA 1
ATOM 3913 C C . VAL A 1 491 ? 6.526 -9.966 -23.746 1.00 94.25 491 VAL A C 1
ATOM 3915 O O . VAL A 1 491 ? 7.015 -11.005 -24.191 1.00 94.25 491 VAL A O 1
ATOM 3918 N N . ILE A 1 492 ? 6.458 -8.850 -24.481 1.00 92.69 492 ILE A N 1
ATOM 3919 C CA . ILE A 1 492 ? 6.961 -8.785 -25.864 1.00 92.69 492 ILE A CA 1
ATOM 3920 C C . ILE A 1 492 ? 8.473 -9.025 -25.895 1.00 92.69 492 ILE A C 1
ATOM 3922 O O . ILE A 1 492 ? 8.970 -9.752 -26.757 1.00 92.69 492 ILE A O 1
ATOM 3926 N N . ALA A 1 493 ? 9.206 -8.419 -24.961 1.00 89.75 493 ALA A N 1
ATOM 3927 C CA . ALA A 1 493 ? 10.636 -8.615 -24.804 1.00 89.75 493 ALA A CA 1
ATOM 3928 C C . ALA A 1 493 ? 10.969 -10.097 -24.643 1.00 89.75 493 ALA A C 1
ATOM 3930 O O . ALA A 1 493 ? 11.712 -10.653 -25.451 1.00 89.75 493 ALA A O 1
ATOM 3931 N N . TRP A 1 494 ? 10.371 -10.753 -23.649 1.00 91.44 494 TRP A N 1
ATOM 3932 C CA . TRP A 1 494 ? 10.575 -12.180 -23.436 1.00 91.44 494 TRP A CA 1
ATOM 3933 C C . TRP A 1 494 ? 10.203 -13.003 -24.676 1.00 91.44 494 TRP A C 1
ATOM 3935 O O . TRP A 1 494 ? 10.963 -13.883 -25.071 1.00 91.44 494 TRP A O 1
ATOM 3945 N N . TRP A 1 495 ? 9.098 -12.680 -25.348 1.00 92.12 495 TRP A N 1
ATOM 3946 C CA . TRP A 1 495 ? 8.666 -13.416 -26.533 1.00 92.12 495 TRP A CA 1
ATOM 3947 C C . TRP A 1 495 ? 9.670 -13.371 -27.694 1.00 92.12 495 TRP A C 1
ATOM 3949 O O . TRP A 1 495 ? 9.846 -14.361 -28.404 1.00 92.12 495 TRP A O 1
ATOM 3959 N N . LEU A 1 496 ? 10.305 -12.218 -27.922 1.00 89.00 496 LEU A N 1
ATOM 3960 C CA . LEU A 1 496 ? 11.172 -12.002 -29.084 1.00 89.00 496 LEU A CA 1
ATOM 3961 C C . LEU A 1 496 ? 12.605 -12.496 -28.884 1.00 89.00 496 LEU A C 1
ATOM 3963 O O . LEU A 1 496 ? 13.234 -12.935 -29.846 1.00 89.00 496 LEU A O 1
ATOM 3967 N N . ILE A 1 497 ? 13.137 -12.358 -27.671 1.00 87.19 497 ILE A N 1
ATOM 3968 C CA . ILE A 1 497 ? 14.567 -12.562 -27.384 1.00 87.19 497 ILE A CA 1
ATOM 3969 C C . ILE A 1 497 ? 14.825 -13.463 -26.170 1.00 87.19 497 ILE A C 1
ATOM 3971 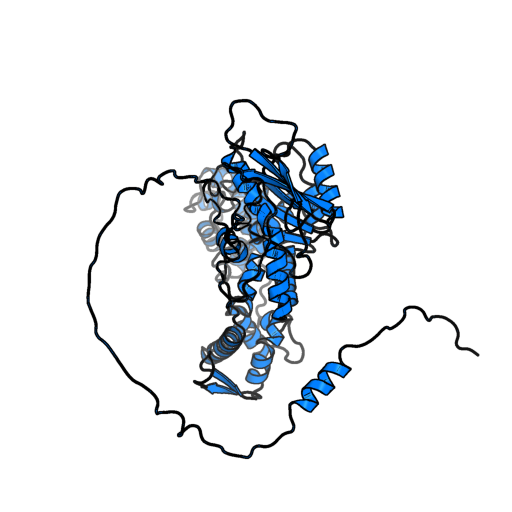O O . ILE A 1 497 ? 15.977 -13.795 -25.902 1.00 87.19 497 ILE A O 1
ATOM 3975 N N . GLY A 1 498 ? 13.784 -13.844 -25.428 1.00 85.50 498 GLY A N 1
ATOM 3976 C CA . GLY A 1 498 ? 13.877 -14.762 -24.297 1.00 85.50 498 GLY A CA 1
ATOM 3977 C C . GLY A 1 498 ? 13.775 -16.232 -24.707 1.00 85.50 498 GLY A C 1
ATOM 3978 O O . GLY A 1 498 ? 13.440 -16.577 -25.842 1.00 85.50 498 GLY A O 1
ATOM 3979 N N . ASP A 1 499 ? 14.051 -17.120 -23.752 1.00 87.62 499 ASP A N 1
ATOM 3980 C CA . ASP A 1 499 ? 13.805 -18.551 -23.911 1.00 87.62 499 ASP A CA 1
ATOM 3981 C C . ASP A 1 499 ? 12.303 -18.837 -23.776 1.00 87.62 499 ASP A C 1
ATOM 3983 O O . ASP A 1 499 ? 11.752 -18.855 -22.678 1.00 87.62 499 ASP A O 1
ATOM 3987 N N . ARG A 1 500 ? 11.631 -19.082 -24.905 1.00 88.31 500 ARG A N 1
ATOM 3988 C CA . ARG A 1 500 ? 10.194 -19.399 -24.939 1.00 88.31 500 ARG A CA 1
ATOM 3989 C C . ARG A 1 500 ? 9.847 -20.755 -24.315 1.00 88.31 500 ARG A C 1
ATOM 3991 O O . ARG A 1 500 ? 8.668 -21.027 -24.113 1.00 88.31 500 ARG A O 1
ATOM 3998 N N . THR A 1 501 ? 10.834 -21.604 -24.020 1.00 87.94 501 THR A N 1
ATOM 3999 C CA . THR A 1 501 ? 10.613 -22.857 -23.279 1.00 87.94 501 THR A CA 1
ATOM 4000 C C . THR A 1 501 ? 10.548 -22.638 -21.767 1.00 87.94 501 THR A C 1
ATOM 4002 O O . THR A 1 501 ? 10.081 -23.517 -21.044 1.00 87.94 501 THR A O 1
ATOM 4005 N N . GLN A 1 502 ? 10.963 -21.459 -21.292 1.00 90.00 502 GLN A N 1
ATOM 4006 C CA . GLN A 1 502 ? 10.959 -21.072 -19.887 1.00 90.00 502 GLN A CA 1
ATOM 4007 C C . GLN A 1 502 ? 10.153 -19.783 -19.707 1.00 90.00 502 GLN A C 1
ATOM 4009 O O . GLN A 1 502 ? 10.631 -18.679 -19.966 1.00 90.00 502 GLN A O 1
ATOM 4014 N N . GLU A 1 503 ? 8.904 -19.933 -19.269 1.00 91.12 503 GLU A N 1
ATOM 4015 C CA . GLU A 1 503 ? 8.015 -18.801 -19.004 1.00 91.12 503 GLU A CA 1
ATOM 4016 C C . GLU A 1 503 ? 8.494 -18.028 -17.754 1.00 91.12 503 GLU A C 1
ATOM 4018 O O . GLU A 1 503 ? 8.639 -18.626 -16.683 1.00 91.12 503 GLU A O 1
ATOM 4023 N N . PRO A 1 504 ? 8.776 -16.717 -17.860 1.00 91.19 504 PRO A N 1
ATOM 4024 C CA . PRO A 1 504 ? 9.195 -15.895 -16.735 1.00 91.19 504 PRO A CA 1
ATOM 4025 C C . PRO A 1 504 ? 8.004 -15.580 -15.820 1.00 91.19 504 PRO A C 1
ATOM 4027 O O . PRO A 1 504 ? 6.860 -15.569 -16.278 1.00 91.19 504 PRO A O 1
ATOM 4030 N N . PRO A 1 505 ? 8.251 -15.224 -14.547 1.00 92.19 505 PRO A N 1
ATOM 4031 C CA . PRO A 1 505 ? 7.205 -14.830 -13.605 1.00 92.19 505 PRO A CA 1
ATOM 4032 C C . PRO A 1 505 ? 6.704 -13.399 -13.889 1.00 92.19 505 PRO A C 1
ATOM 4034 O O . PRO A 1 505 ? 6.857 -12.496 -13.069 1.00 92.19 505 PRO A O 1
ATOM 4037 N N . LEU A 1 506 ? 6.152 -13.162 -15.082 1.00 93.56 506 LEU A N 1
ATOM 4038 C CA . LEU A 1 506 ? 5.587 -11.870 -15.473 1.00 93.56 506 LEU A CA 1
ATOM 4039 C C . LEU A 1 506 ? 4.141 -11.751 -14.972 1.00 93.56 506 LEU A C 1
ATOM 4041 O O . LEU A 1 506 ? 3.360 -12.674 -15.211 1.00 93.56 506 LEU A O 1
ATOM 4045 N N . PRO A 1 507 ? 3.735 -10.614 -14.366 1.00 92.19 507 PRO A N 1
ATOM 4046 C CA . PRO A 1 507 ? 2.391 -10.455 -13.803 1.00 92.19 507 PRO A CA 1
ATOM 4047 C C . PRO A 1 507 ? 1.268 -10.767 -14.796 1.00 92.19 507 PRO A C 1
ATOM 4049 O O . PRO A 1 507 ? 0.302 -11.440 -14.455 1.00 92.19 507 PRO A O 1
ATOM 4052 N N . LEU A 1 508 ? 1.418 -10.337 -16.053 1.00 95.50 508 LEU A N 1
ATOM 4053 C CA . LEU A 1 508 ? 0.419 -10.549 -17.102 1.00 95.50 508 LEU A CA 1
ATOM 4054 C C . LEU A 1 508 ? 0.250 -12.027 -17.501 1.00 95.50 508 LEU A C 1
ATOM 4056 O O . LEU A 1 508 ? -0.781 -12.389 -18.059 1.00 95.50 508 LEU A O 1
ATOM 4060 N N . LEU A 1 509 ? 1.239 -12.877 -17.211 1.00 95.75 509 LEU A N 1
ATOM 4061 C CA . LEU A 1 509 ? 1.225 -14.316 -17.505 1.00 95.75 509 LEU A CA 1
ATOM 4062 C C . LEU A 1 509 ? 0.934 -15.175 -16.262 1.00 95.75 509 LEU A C 1
ATOM 4064 O O . LEU A 1 509 ? 0.900 -16.402 -16.352 1.00 95.75 509 LEU A O 1
ATOM 4068 N N . ALA A 1 510 ? 0.662 -14.544 -15.118 1.00 93.19 510 ALA A N 1
ATOM 4069 C CA . ALA A 1 510 ? 0.389 -15.209 -13.851 1.00 93.19 510 ALA A CA 1
ATOM 4070 C C . ALA A 1 510 ? -1.084 -15.077 -13.422 1.00 93.19 510 ALA A C 1
ATOM 4072 O O . ALA A 1 510 ? -1.794 -14.153 -13.831 1.00 93.19 510 ALA A O 1
ATOM 4073 N N . GLY A 1 511 ? -1.528 -16.025 -12.590 1.00 92.88 511 GLY A N 1
ATOM 4074 C CA . GLY A 1 511 ? -2.790 -15.957 -11.850 1.00 92.88 511 GLY A CA 1
ATOM 4075 C C . GLY A 1 511 ? -4.012 -15.599 -12.698 1.00 92.88 511 GLY A C 1
ATOM 4076 O O . GLY A 1 511 ? -4.194 -16.067 -13.830 1.00 92.88 511 GLY A O 1
ATOM 4077 N N . TRP A 1 512 ? -4.860 -14.739 -12.139 1.00 94.56 512 TRP A N 1
ATOM 4078 C CA . TRP A 1 512 ? -6.085 -14.286 -12.795 1.00 94.56 512 TRP A CA 1
ATOM 4079 C C . TRP A 1 512 ? -5.838 -13.421 -14.039 1.00 94.56 512 TRP A C 1
ATOM 4081 O O . TRP A 1 512 ? -6.648 -13.436 -14.969 1.00 94.56 512 TRP A O 1
ATOM 4091 N N . ARG A 1 513 ? -4.706 -12.708 -14.106 1.00 96.00 513 ARG A N 1
ATOM 4092 C CA . ARG A 1 513 ? -4.333 -11.877 -15.266 1.00 96.00 513 ARG A CA 1
ATOM 4093 C C . ARG A 1 513 ? -4.081 -12.727 -16.504 1.00 96.00 513 ARG A C 1
ATOM 4095 O O . ARG A 1 513 ? -4.519 -12.354 -17.596 1.00 96.00 513 ARG A O 1
ATOM 4102 N N . ARG A 1 514 ? -3.455 -13.899 -16.331 1.00 95.94 514 ARG A N 1
ATOM 4103 C CA . ARG A 1 514 ? -3.295 -14.885 -17.409 1.00 95.94 514 ARG A CA 1
ATOM 4104 C C . ARG A 1 514 ? -4.646 -15.315 -17.956 1.00 95.94 514 ARG A C 1
ATOM 4106 O O . ARG A 1 514 ? -4.845 -15.297 -19.168 1.00 95.94 514 ARG A O 1
ATOM 4113 N N . TYR A 1 515 ? -5.558 -15.684 -17.058 1.00 94.06 515 TYR A N 1
ATOM 4114 C CA . TYR A 1 515 ? -6.899 -16.128 -17.422 1.00 94.06 515 TYR A CA 1
ATOM 4115 C C . TYR A 1 515 ? -7.687 -15.031 -18.150 1.00 94.06 515 TYR A C 1
ATOM 4117 O O . TYR A 1 515 ? -8.341 -15.314 -19.149 1.00 94.06 515 TYR A O 1
ATOM 4125 N N . LEU A 1 516 ? -7.604 -13.785 -17.675 1.00 94.62 516 LEU A N 1
ATOM 4126 C CA . LEU A 1 516 ? -8.368 -12.674 -18.234 1.00 94.62 516 LEU A CA 1
ATOM 4127 C C . LEU A 1 516 ? -7.835 -12.187 -19.589 1.00 94.62 516 LEU A C 1
ATOM 4129 O O . LEU A 1 516 ? -8.632 -11.865 -20.466 1.00 94.62 516 LEU A O 1
ATOM 4133 N N . ALA A 1 517 ? -6.514 -12.068 -19.751 1.00 96.44 517 ALA A N 1
ATOM 4134 C CA . ALA A 1 517 ? -5.920 -11.477 -20.955 1.00 96.44 517 ALA A CA 1
ATOM 4135 C C . ALA A 1 517 ? -4.586 -12.105 -21.380 1.00 96.44 517 ALA A C 1
ATOM 4137 O O . ALA A 1 517 ? -4.293 -12.145 -22.575 1.00 96.44 517 ALA A O 1
ATOM 4138 N N . GLY A 1 518 ? -3.768 -12.588 -20.440 1.00 96.69 518 GLY A N 1
ATOM 4139 C CA . GLY A 1 518 ? -2.425 -13.083 -20.749 1.00 96.69 518 GLY A CA 1
ATOM 4140 C C . GLY A 1 518 ? -2.409 -14.251 -21.730 1.00 96.69 518 GLY A C 1
ATOM 4141 O O . GLY A 1 518 ? -1.576 -14.266 -22.630 1.00 96.69 518 GLY A O 1
ATOM 4142 N N . GLN A 1 519 ? -3.350 -15.193 -21.618 1.00 96.38 519 GLN A N 1
ATOM 4143 C CA . GLN A 1 519 ? -3.409 -16.323 -22.543 1.00 96.38 519 GLN A CA 1
ATOM 4144 C C . GLN A 1 519 ? -3.738 -15.870 -23.969 1.00 96.38 519 GLN A C 1
ATOM 4146 O O . GLN A 1 519 ? -3.048 -16.265 -24.899 1.00 96.38 519 GLN A O 1
ATOM 4151 N N . ASP A 1 520 ? -4.708 -14.971 -24.148 1.00 96.38 520 ASP A N 1
ATOM 4152 C CA . ASP A 1 520 ? -5.037 -14.472 -25.486 1.00 96.38 520 ASP A CA 1
ATOM 4153 C C . ASP A 1 520 ? -3.888 -13.659 -26.106 1.00 96.38 520 ASP A C 1
ATOM 4155 O O . ASP A 1 520 ? -3.711 -13.656 -27.324 1.00 96.38 520 ASP A O 1
ATOM 4159 N N . ILE A 1 521 ? -3.082 -12.983 -25.278 1.00 96.25 521 ILE A N 1
ATOM 4160 C CA . ILE A 1 521 ? -1.843 -12.337 -25.728 1.00 96.25 521 ILE A CA 1
ATOM 4161 C C . ILE A 1 521 ? -0.861 -13.381 -26.264 1.00 96.25 521 ILE A C 1
ATOM 4163 O O . ILE A 1 521 ? -0.321 -13.184 -27.351 1.00 96.25 521 ILE A O 1
ATOM 4167 N N . LEU A 1 522 ? -0.634 -14.480 -25.538 1.00 95.94 522 LEU A N 1
ATOM 4168 C CA . LEU A 1 522 ? 0.257 -15.555 -25.986 1.00 95.94 522 LEU A CA 1
ATOM 4169 C C . LEU A 1 522 ? -0.246 -16.202 -27.280 1.00 95.94 522 LEU A C 1
ATOM 4171 O O . LEU A 1 522 ? 0.541 -16.379 -28.210 1.00 95.94 522 LEU A O 1
ATOM 4175 N N . ASP A 1 523 ? -1.545 -16.485 -27.371 1.00 96.00 523 ASP A N 1
ATOM 4176 C CA . ASP A 1 523 ? -2.144 -17.105 -28.554 1.00 96.00 523 ASP A CA 1
ATOM 4177 C C . ASP A 1 523 ? -2.043 -16.167 -29.776 1.00 96.00 523 ASP A C 1
ATOM 4179 O O . ASP A 1 523 ? -1.754 -16.598 -30.894 1.00 96.00 523 ASP A O 1
ATOM 4183 N N . TRP A 1 524 ? -2.230 -14.854 -29.581 1.00 96.12 524 TRP A N 1
ATOM 4184 C CA . TRP A 1 524 ? -2.044 -13.864 -30.648 1.00 96.12 524 TRP A CA 1
ATOM 4185 C C . TRP A 1 524 ? -0.582 -13.771 -31.092 1.00 96.12 524 TRP A C 1
ATOM 4187 O O . TRP A 1 524 ? -0.291 -13.761 -32.289 1.00 96.12 524 TRP A O 1
ATOM 4197 N N . LEU A 1 525 ? 0.355 -13.750 -30.140 1.00 94.19 525 LEU A N 1
ATOM 4198 C CA . LEU A 1 525 ? 1.791 -13.738 -30.421 1.00 94.19 525 LEU A CA 1
ATOM 4199 C C . LEU A 1 525 ? 2.245 -15.009 -31.164 1.00 94.19 525 LEU A C 1
ATOM 4201 O O . LEU A 1 525 ? 3.168 -14.946 -31.981 1.00 94.19 525 LEU A O 1
ATOM 4205 N N . ALA A 1 526 ? 1.595 -16.150 -30.906 1.00 94.00 526 ALA A N 1
ATOM 4206 C CA . ALA A 1 526 ? 1.801 -17.417 -31.608 1.00 94.00 526 ALA A CA 1
ATOM 4207 C C . ALA A 1 526 ? 1.191 -17.447 -33.021 1.00 94.00 526 ALA A C 1
ATOM 4209 O O . ALA A 1 526 ? 1.527 -18.331 -33.810 1.00 94.00 526 ALA A O 1
ATOM 4210 N N . GLY A 1 527 ? 0.337 -16.477 -33.363 1.00 94.44 527 GLY A N 1
ATOM 4211 C CA . GLY A 1 527 ? -0.414 -16.455 -34.618 1.00 94.44 527 GLY A CA 1
ATOM 4212 C C . GLY A 1 527 ? -1.594 -17.431 -34.642 1.00 94.44 527 GLY A C 1
ATOM 4213 O O . GLY A 1 527 ? -2.093 -17.749 -35.719 1.00 94.44 527 GLY A O 1
ATOM 4214 N N . GLU A 1 528 ? -2.028 -17.912 -33.476 1.00 96.06 528 GLU A N 1
ATOM 4215 C CA . GLU A 1 528 ? -3.151 -18.843 -33.323 1.00 96.06 528 GLU A CA 1
ATOM 4216 C C . GLU A 1 528 ? -4.495 -18.112 -33.300 1.00 96.06 528 GLU A C 1
ATOM 4218 O O . GLU A 1 528 ? -5.520 -18.693 -33.636 1.00 96.06 528 GLU A O 1
ATOM 4223 N N . THR A 1 529 ? -4.495 -16.825 -32.944 1.00 95.88 529 THR A N 1
ATOM 4224 C CA . THR A 1 529 ? -5.703 -15.996 -32.901 1.00 95.88 529 THR A CA 1
ATOM 4225 C C . THR A 1 529 ? -5.533 -14.701 -33.683 1.00 95.88 529 THR A C 1
ATOM 4227 O O . THR A 1 529 ? -4.423 -14.225 -33.931 1.00 95.88 529 THR A O 1
ATOM 4230 N N . ALA A 1 530 ? -6.657 -14.097 -34.067 1.00 94.00 530 ALA A N 1
ATOM 4231 C CA . ALA A 1 530 ? -6.696 -12.796 -34.720 1.00 94.00 530 ALA A CA 1
ATOM 4232 C C . ALA A 1 530 ? -7.583 -11.816 -33.944 1.00 94.00 530 ALA A C 1
ATOM 4234 O O . ALA A 1 530 ? -8.690 -12.154 -33.529 1.00 94.00 530 ALA A O 1
ATOM 4235 N N . VAL A 1 531 ? -7.128 -10.569 -33.811 1.00 93.19 531 VAL A N 1
ATOM 4236 C CA . VAL A 1 531 ? -7.980 -9.467 -33.344 1.00 93.19 531 VAL A CA 1
ATOM 4237 C C . VAL A 1 531 ? -8.777 -8.954 -34.533 1.00 93.19 531 VAL A C 1
ATOM 4239 O O . VAL A 1 531 ? -8.200 -8.520 -35.531 1.00 93.19 531 VAL A O 1
ATOM 4242 N N . VAL A 1 532 ? -10.100 -8.997 -34.428 1.00 93.88 532 VAL A N 1
ATOM 4243 C CA . VAL A 1 532 ? -11.005 -8.519 -35.474 1.00 93.88 532 VAL A CA 1
ATOM 4244 C C . VAL A 1 532 ? -11.904 -7.420 -34.928 1.00 93.88 532 VAL A C 1
ATOM 4246 O O . VAL A 1 532 ? -12.242 -7.401 -33.744 1.00 93.88 532 VAL A O 1
ATOM 4249 N N . VAL A 1 533 ? -12.277 -6.489 -35.804 1.00 93.50 533 VAL A N 1
ATOM 4250 C CA . VAL A 1 533 ? -13.279 -5.471 -35.483 1.00 93.50 533 VAL A CA 1
ATOM 4251 C C . VAL A 1 533 ? -14.629 -6.157 -35.352 1.00 93.50 533 VAL A C 1
ATOM 4253 O O . VAL A 1 533 ? -15.021 -6.920 -36.236 1.00 93.50 533 VAL A O 1
ATOM 4256 N N . ASP A 1 534 ? -15.330 -5.857 -34.268 1.00 91.62 534 ASP A N 1
ATOM 4257 C CA . ASP A 1 534 ? -16.689 -6.327 -34.045 1.00 91.62 534 ASP A CA 1
ATOM 4258 C C . ASP A 1 534 ? -17.507 -5.203 -33.396 1.00 91.62 534 ASP A C 1
ATOM 4260 O O . ASP A 1 534 ? -17.310 -4.913 -32.216 1.00 91.62 534 ASP A O 1
ATOM 4264 N N . PRO A 1 535 ? -18.369 -4.510 -34.161 1.00 91.19 535 PRO A N 1
ATOM 4265 C CA . PRO A 1 535 ? -19.153 -3.396 -33.641 1.00 91.19 535 PRO A CA 1
ATOM 4266 C C . PRO A 1 535 ? -20.244 -3.836 -32.654 1.00 91.19 535 PRO A C 1
ATOM 4268 O O . PRO A 1 535 ? -20.826 -2.970 -32.003 1.00 91.19 535 PRO A O 1
ATOM 4271 N N . ASP A 1 536 ? -20.518 -5.139 -32.543 1.00 91.38 536 ASP A N 1
ATOM 4272 C CA . ASP A 1 536 ? -21.544 -5.678 -31.654 1.00 91.38 536 ASP A CA 1
ATOM 4273 C C . ASP A 1 536 ? -20.998 -5.960 -30.239 1.00 91.38 536 ASP A C 1
ATOM 4275 O O . ASP A 1 536 ? -21.780 -6.202 -29.318 1.00 91.38 536 ASP A O 1
ATOM 4279 N N . THR A 1 537 ? -19.674 -5.895 -30.026 1.00 88.50 537 THR A N 1
ATOM 4280 C CA . THR A 1 537 ? -19.069 -5.985 -28.686 1.00 88.50 537 THR A CA 1
ATOM 4281 C C . THR A 1 537 ? -18.897 -4.609 -28.046 1.00 88.50 537 THR A C 1
ATOM 4283 O O . THR A 1 537 ? -18.648 -3.608 -28.719 1.00 88.50 537 THR A O 1
ATOM 4286 N N . GLU A 1 538 ? -18.937 -4.546 -26.711 1.00 84.00 538 GLU A N 1
ATOM 4287 C CA . GLU A 1 538 ? -18.689 -3.295 -25.973 1.00 84.00 538 GLU A CA 1
ATOM 4288 C C . GLU A 1 538 ? -17.291 -2.714 -26.236 1.00 84.00 538 GLU A C 1
ATOM 4290 O O . GLU A 1 538 ? -17.065 -1.504 -26.160 1.00 84.00 538 GLU A O 1
ATOM 4295 N N . ALA A 1 539 ? -16.329 -3.577 -26.562 1.00 87.06 539 ALA A N 1
ATOM 4296 C CA . ALA A 1 539 ? -14.974 -3.171 -26.876 1.00 87.06 539 ALA A CA 1
ATOM 4297 C C . ALA A 1 539 ? -14.799 -2.651 -28.312 1.00 87.06 539 ALA A C 1
ATOM 4299 O O . ALA A 1 539 ? -13.792 -1.986 -28.575 1.00 87.06 539 ALA A O 1
ATOM 4300 N N . GLY A 1 540 ? -15.732 -2.950 -29.225 1.00 89.75 540 GLY A N 1
ATOM 4301 C CA . GLY A 1 540 ? -15.569 -2.742 -30.668 1.00 89.75 540 GLY A CA 1
ATOM 4302 C C . GLY A 1 540 ? -14.568 -3.709 -31.321 1.00 89.75 540 GLY A C 1
ATOM 4303 O O . GLY A 1 540 ? -14.200 -3.546 -32.487 1.00 89.75 540 GLY A O 1
ATOM 4304 N N . LEU A 1 541 ? -14.079 -4.682 -30.553 1.00 91.25 541 LEU A N 1
ATOM 4305 C CA . LEU A 1 541 ? -13.057 -5.659 -30.909 1.00 91.25 541 LEU A CA 1
ATOM 4306 C C . LEU A 1 541 ? -13.456 -7.018 -30.334 1.00 91.25 541 LEU A C 1
ATOM 4308 O O . LEU A 1 541 ? -14.056 -7.080 -29.261 1.00 91.25 541 LEU A O 1
ATOM 4312 N N . ARG A 1 542 ? -13.060 -8.100 -31.005 1.00 90.06 542 ARG A N 1
ATOM 4313 C CA . ARG A 1 542 ? -13.079 -9.450 -30.432 1.00 90.06 542 ARG A CA 1
ATOM 4314 C C . ARG A 1 542 ? -11.853 -10.248 -30.844 1.00 90.06 542 ARG A C 1
ATOM 4316 O O . ARG A 1 542 ? -11.223 -9.973 -31.867 1.00 90.06 542 ARG A O 1
ATOM 4323 N N . ILE A 1 543 ? -11.559 -11.276 -30.059 1.00 90.44 543 ILE A N 1
ATOM 4324 C CA . ILE A 1 543 ? -10.483 -12.229 -30.327 1.00 90.44 543 ILE A CA 1
ATOM 4325 C C . ILE A 1 543 ? -11.102 -13.437 -31.023 1.00 90.44 543 ILE A C 1
ATOM 4327 O O . ILE A 1 543 ? -11.950 -14.127 -30.459 1.00 90.44 543 ILE A O 1
ATOM 4331 N N . ASN A 1 544 ? -10.729 -13.648 -32.281 1.00 87.44 544 ASN A N 1
ATOM 4332 C CA . ASN A 1 544 ? -11.178 -14.770 -33.089 1.00 87.44 544 ASN A CA 1
ATOM 4333 C C . ASN A 1 544 ? -10.150 -15.900 -32.981 1.00 87.44 544 ASN A C 1
ATOM 4335 O O . ASN A 1 544 ? -9.005 -15.709 -33.397 1.00 87.44 544 ASN A O 1
ATOM 4339 N N . ARG A 1 545 ? -10.568 -17.029 -32.404 1.00 79.06 545 ARG A N 1
ATOM 4340 C CA . ARG A 1 545 ? -9.775 -18.260 -32.323 1.00 79.06 545 ARG A CA 1
ATOM 4341 C C . ARG A 1 545 ? -9.966 -19.134 -33.553 1.00 79.06 545 ARG A C 1
ATOM 4343 O O . ARG A 1 545 ? -11.059 -19.047 -34.162 1.00 79.06 545 ARG A O 1
#